Protein AF-A0A421JP39-F1 (afdb_monomer_lite)

Secondary structure (DSSP, 8-state):
----PPPPP-PPPPPPPHHHHHHHHHHHHT--PPTT--HHHHHHHHHHHHHHHHHHHHHHHHHHHHHHHHHHHHHHHHS--GGG-S----GGGS-PPPPPTT-SEEEEEEEEEE-TTGGGS-HHHHHHHHHHHHHHHHHHHH-SEEEEEEEES--HHHHHHHHHH-GGGGG-SSEEE-SS--GGGT--TTTGGGEEEE-TT-S-B-----TT-EEEEE---STT-STTHHHHHHHHTT-EEEB-SGGGT---SS--PPPHHHHHHHHHHHHHTTS-HHHHHHHHS-GGGSS--PPPP----------SSSHHHHHHHHHHHHHHHHHHHHHHHHHHHHHHHHHHHHHHHTHHHHHHHTTSHHHHHHHHHTTTTGGGG-HHHHHHHHHHS-HHHHHHHHHHHHT-TT--TT--HHHHHHHHHHHHIIIII-EE-SSPPPTTT--STTEEEEEEEE--TTS--TT---EEEEEEETTT--EEEEE----HHHHHHH-EESHHHHHHHHHHHHHHHH-SSS--EEEEEETTTEEEEEEEETTTTEEEEEETTTTEES-TTIIIIIS---BS-EEEE-SS-EEE-HHHH--TTTB--HHHHS-HHHHHHHHHHHHHHHHHHHHHHHHHHHS-HHHHHHHHIIIIIHHHHHHHHHHTS--PPP--S-TTTSPSS-SSS-HHHHHHTT-SS--

Radius of gyration: 35.67 Å; chains: 1; bounding box: 77×81×106 Å

Foldseek 3Di:
DDDDDDDDDDDDDDDDDPVSVVVVVVVVVPPDDPPPDDPVVVVVVVVVVVCVVCVVVVVVVVVVVVVVVVVVVVVVVVPDDPPPPPPDPDLVPDPQDFDPPPQAAEQLEEEEAQALCVVVDDPVFLVVLLVLVVLLLVLCRRFSHHHAYEYFLCDDPNVVCCVPPVVCVVVRPRYYYYNPDGPLVVDDPVCQAQEEEEDPLDPAADLFRDRNHYYYYYSGQDLCPPPCPSVVVCVVSVHHYHYYPCVVWWDDPADPDDDRSLVSQLNSLCVVVVNDSNRSCPSRPDPVTGDDDDDDDDDDDDDDDDDDRVVVVVVVVCVVVVVVVVVVLVVLLVVLVVVLVVLVVLLVVCPVVLVVLCVAPLSVVCVVCQAVLVLLPPVVLLVLLVVLDPPVVLVVVLVVQVPDPPHDPLADSLNSSLLSLLVCLQPPFAEEPQADADPVPRDRVQKDWPAKDADDPVDDDPQCFGIWTWMAGPVPRDIDIDTPGQRLSVCSVVRYYHQNNSQSVSSSNSCSPPVPPAQFKKWKDFPVPHTFIWGQTPSVRDIWTQRSNQSDIRCLQCQCQQQVAATAWMWIHTQQAIDTLCLQRPDPVRYDDNVVRDDPVSSVSSRSSSNSVSLVVQLVVLCVVPVDSSVSSSCSCPRPVVNRVVVVVVSVPHHDPPPDPDPPRGDRFRPGHDPVVSVVRSRRNPD

Sequence (687 aa):
MSTTHPHPKKKKGTPPTPEEIEERRRLSELEVIPEGMSKSEWKRQLKMQKWEESKEQYREFQRAKKKAQRQRSRERKRNISPENEEEETNYHSIKKSRVLLGKQIPTDVNIIFDCEFDELMNQREIVSMSNQITRSYSARRHCQYDLKLQIMSFNKNLKKRFDNDVSQYKLWKGIEFNSEQNLSDLITEENKQQFVYLTADTEDVIEELLPNHTYIIGGIVDKNRHKKLCLNKAQELGLKVGKLPIDKFIEMNGRQVLATSHVYELCCAWFENGKDWGKAFNQVLPPRKVKGQAKTEENSETVENSETAEQQDEEDKQEEEEDYSNLADRLIAIYTKQKISLDQKTSRLGRFELEQSLNLPVCQSVHLHANCVDMYKNPDFINEVLDTIDLPSIYMNVDKRENEPDKDKNLRYDDFVVLELLQYFKHNFFTWVNTPKCPRCQDDKNVQNKGSTRFDPVLPNPDEISITEHYQCFQCGTNIQFPRINNPVSLLRTKQGRCGEWVNCFMLILQALIGEDKDRIRYVWNQEDHVWCEYYSFGLKKWIHLDPCEAVFNEPLLYCNNWGKKMSYVIGFNQNYIIDLSDKYITPEKQIEKSSIINKTKVKQIIDYYNSNKLVSYYNQQFSGLGNEQKALLNVYNDIIIPRNQEFAMNRKQPEIPSSVSASSVPKGRQTGSAEWTKSRGEDGSS

pLDDT: mean 80.74, std 19.67, range [24.88, 98.5]

Structure (mmCIF, N/CA/C/O backbone):
data_AF-A0A421JP39-F1
#
_entry.id   AF-A0A421JP39-F1
#
loop_
_atom_site.group_PDB
_atom_site.id
_atom_site.type_symbol
_atom_site.label_atom_id
_atom_site.label_alt_id
_atom_site.label_comp_id
_atom_site.label_asym_id
_atom_site.label_entity_id
_atom_site.label_seq_id
_atom_site.pdbx_PDB_ins_code
_atom_site.Cartn_x
_atom_site.Cartn_y
_atom_site.Cartn_z
_atom_site.occupancy
_atom_site.B_iso_or_equiv
_atom_site.auth_seq_id
_atom_site.auth_comp_id
_atom_site.auth_asym_id
_atom_site.auth_atom_id
_atom_site.pdbx_PDB_model_num
ATOM 1 N N . MET A 1 1 ? -0.896 54.286 15.198 1.00 40.09 1 MET A N 1
ATOM 2 C CA . MET A 1 1 ? 0.127 53.743 16.116 1.00 40.09 1 MET A CA 1
ATOM 3 C C . MET A 1 1 ? -0.529 52.676 16.974 1.00 40.09 1 MET A C 1
ATOM 5 O O . MET A 1 1 ? -1.320 53.016 17.839 1.00 40.09 1 MET A O 1
ATOM 9 N N . SER A 1 2 ? -0.287 51.400 16.684 1.00 26.30 2 SER A N 1
ATOM 10 C CA . SER A 1 2 ? -0.627 50.311 17.600 1.00 26.30 2 SER A CA 1
ATOM 11 C C . SER A 1 2 ? 0.423 49.223 17.428 1.00 26.30 2 SER A C 1
ATOM 13 O O . SER A 1 2 ? 0.658 48.719 16.332 1.00 26.30 2 SER A O 1
ATOM 15 N N . THR A 1 3 ? 1.157 49.019 18.508 1.00 28.69 3 THR A N 1
ATOM 16 C CA . THR A 1 3 ? 2.391 48.259 18.642 1.00 28.69 3 THR A CA 1
ATOM 17 C C . THR A 1 3 ? 2.098 46.763 18.641 1.00 28.69 3 THR A C 1
ATOM 19 O O . THR A 1 3 ? 1.511 46.234 19.582 1.00 28.69 3 THR A O 1
ATOM 22 N N . THR A 1 4 ? 2.535 46.059 17.598 1.00 29.86 4 THR A N 1
ATOM 23 C CA . THR A 1 4 ? 2.543 44.595 17.570 1.00 29.86 4 THR A CA 1
ATOM 24 C C . THR A 1 4 ? 3.663 44.075 18.472 1.00 29.86 4 THR A C 1
ATOM 26 O O . THR A 1 4 ? 4.837 44.155 18.114 1.00 29.86 4 THR A O 1
ATOM 29 N N . HIS A 1 5 ? 3.312 43.528 19.636 1.00 26.94 5 HIS A N 1
ATOM 30 C CA . HIS A 1 5 ? 4.225 42.702 20.424 1.00 26.94 5 HIS A CA 1
ATOM 31 C C . HIS A 1 5 ? 4.427 41.343 19.725 1.00 26.94 5 HIS A C 1
ATOM 33 O O . HIS A 1 5 ? 3.443 40.644 19.471 1.00 26.94 5 HIS A O 1
ATOM 39 N N . PRO A 1 6 ? 5.667 40.924 19.415 1.00 31.14 6 PRO A N 1
ATOM 40 C CA . PRO A 1 6 ? 5.920 39.592 18.886 1.00 31.14 6 PRO A CA 1
ATOM 41 C C . PRO A 1 6 ? 5.865 38.560 20.022 1.00 31.14 6 PRO A C 1
ATOM 43 O O . PRO A 1 6 ? 6.635 38.624 20.980 1.00 31.14 6 PRO A O 1
ATOM 46 N N . HIS A 1 7 ? 4.966 37.580 19.909 1.00 27.67 7 HIS A N 1
ATOM 47 C CA . HIS A 1 7 ? 4.979 36.400 20.774 1.00 27.67 7 HIS A CA 1
ATOM 48 C C . HIS A 1 7 ? 6.293 35.610 20.591 1.00 27.67 7 HIS A C 1
ATOM 50 O O . HIS A 1 7 ? 6.734 35.405 19.454 1.00 27.67 7 HIS A O 1
ATOM 56 N N . PRO A 1 8 ? 6.925 35.129 21.678 1.00 29.47 8 PRO A N 1
ATOM 57 C CA . PRO A 1 8 ? 8.210 34.450 21.604 1.00 29.47 8 PRO A CA 1
ATOM 58 C C . PRO A 1 8 ? 8.054 33.088 20.917 1.00 29.47 8 PRO A C 1
ATOM 60 O O . PRO A 1 8 ? 7.268 32.236 21.336 1.00 29.47 8 PRO A O 1
ATOM 63 N N . LYS A 1 9 ? 8.832 32.875 19.849 1.00 32.38 9 LYS A N 1
ATOM 64 C CA . LYS A 1 9 ? 8.989 31.574 19.189 1.00 32.38 9 LYS A CA 1
ATOM 65 C C . LYS A 1 9 ? 9.436 30.545 20.234 1.00 32.38 9 LYS A C 1
ATOM 67 O O . LYS A 1 9 ? 10.527 30.668 20.788 1.00 32.38 9 LYS A O 1
ATOM 72 N N . LYS A 1 10 ? 8.622 29.513 20.486 1.00 31.14 10 LYS A N 1
ATOM 73 C CA . LYS A 1 10 ? 9.061 28.322 21.228 1.00 31.14 10 LYS A CA 1
ATOM 74 C C . LYS A 1 10 ? 10.260 27.722 20.488 1.00 31.14 10 LYS A C 1
ATOM 76 O O . LYS A 1 10 ? 10.128 27.311 19.334 1.00 31.14 10 LYS A O 1
ATOM 81 N N . LYS A 1 11 ? 11.428 27.716 21.134 1.00 31.94 11 LYS A N 1
ATOM 82 C CA . LYS A 1 11 ? 12.626 27.029 20.641 1.00 31.94 11 LYS A CA 1
ATOM 83 C C . LYS A 1 11 ? 12.269 25.553 20.436 1.00 31.94 11 LYS A C 1
ATOM 85 O O . LYS A 1 11 ? 11.793 24.901 21.362 1.00 31.94 11 LYS A O 1
ATOM 90 N N . LYS A 1 12 ? 12.452 25.050 19.211 1.00 36.41 12 LYS A N 1
ATOM 91 C CA . LYS A 1 12 ? 12.472 23.609 18.932 1.00 36.41 12 LYS A CA 1
ATOM 92 C C . LYS A 1 12 ? 13.548 22.998 19.835 1.00 36.41 12 LYS A C 1
ATOM 94 O O . LYS A 1 12 ? 14.645 23.550 19.886 1.00 36.41 12 LYS A O 1
ATOM 99 N N . GLY A 1 13 ? 13.226 21.925 20.557 1.00 38.66 13 GLY A N 1
ATOM 100 C CA . GLY A 1 13 ? 14.235 21.171 21.299 1.00 38.66 13 GLY A CA 1
ATOM 101 C C . GLY A 1 13 ? 15.336 20.740 20.335 1.00 38.66 13 GLY A C 1
ATOM 102 O O . GLY A 1 13 ? 15.040 20.236 19.249 1.00 38.66 13 GLY A O 1
ATOM 103 N N . THR A 1 14 ? 16.584 21.027 20.684 1.00 46.72 14 THR A N 1
ATOM 104 C CA . THR A 1 14 ? 17.750 20.555 19.941 1.00 46.72 14 THR A CA 1
ATOM 105 C C . THR A 1 14 ? 17.791 19.025 19.975 1.00 46.72 14 THR A C 1
ATOM 107 O O . THR A 1 14 ? 17.422 18.438 20.995 1.00 46.72 14 THR A O 1
ATOM 110 N N . PRO A 1 15 ? 18.194 18.362 18.874 1.00 49.34 15 PRO A N 1
ATOM 111 C CA . PRO A 1 15 ? 18.499 16.936 18.899 1.00 49.34 15 PRO A CA 1
ATOM 112 C C . PRO A 1 15 ? 19.557 16.658 19.973 1.00 49.34 15 PRO A C 1
ATOM 114 O O . PRO A 1 15 ? 20.443 17.503 20.139 1.00 49.34 15 PRO A O 1
ATOM 117 N N . PRO A 1 16 ? 19.474 15.521 20.683 1.00 53.50 16 PRO A N 1
ATOM 118 C CA . PRO A 1 16 ? 20.470 15.191 21.684 1.00 53.50 16 PRO A CA 1
ATOM 119 C C . PRO A 1 16 ? 21.851 15.084 21.037 1.00 53.50 16 PRO A C 1
ATOM 121 O O . PRO A 1 16 ? 21.976 14.587 19.911 1.00 53.50 16 PRO A O 1
ATOM 124 N N . THR A 1 17 ? 22.872 15.599 21.713 1.00 72.44 17 THR A N 1
ATOM 125 C CA . THR A 1 17 ? 24.240 15.589 21.188 1.00 72.44 17 THR A CA 1
ATOM 126 C C . THR A 1 17 ? 24.786 14.155 21.134 1.00 72.44 17 THR A C 1
ATOM 128 O O . THR A 1 17 ? 24.303 13.275 21.850 1.00 72.44 17 THR A O 1
ATOM 131 N N . PRO A 1 18 ? 25.804 13.880 20.297 1.00 65.38 18 PRO A N 1
ATOM 132 C CA . PRO A 1 18 ? 26.487 12.585 20.295 1.00 65.38 18 PRO A CA 1
ATOM 133 C C . PRO A 1 18 ? 26.988 12.168 21.686 1.00 65.38 18 PRO A C 1
ATOM 135 O O . PRO A 1 18 ? 26.920 10.994 22.030 1.00 65.38 18 PRO A O 1
ATOM 138 N N . GLU A 1 19 ? 27.400 13.135 22.508 1.00 65.94 19 GLU A N 1
ATOM 139 C CA . GLU A 1 19 ? 27.799 12.922 23.904 1.00 65.94 19 GLU A CA 1
ATOM 140 C C . GLU A 1 19 ? 26.612 12.504 24.787 1.00 65.94 19 GLU A C 1
ATOM 142 O O . GLU A 1 19 ? 26.735 11.551 25.546 1.00 65.94 19 GLU A O 1
ATOM 147 N N . GLU A 1 20 ? 25.431 13.115 24.632 1.00 64.94 20 GLU A N 1
ATOM 148 C CA . GLU A 1 20 ? 24.212 12.722 25.363 1.00 64.94 20 GLU A CA 1
ATOM 149 C C . GLU A 1 20 ? 23.676 11.341 24.939 1.00 64.94 20 GLU A C 1
ATOM 151 O O . GLU A 1 20 ? 23.038 10.638 25.729 1.00 64.94 20 GLU A O 1
ATOM 156 N N . ILE A 1 21 ? 23.902 10.943 23.684 1.00 68.88 21 ILE A N 1
ATOM 157 C CA . ILE A 1 21 ? 23.564 9.604 23.176 1.00 68.88 21 ILE A CA 1
ATOM 158 C C . ILE A 1 21 ? 24.518 8.565 23.767 1.00 68.88 21 ILE A C 1
ATOM 160 O O . ILE A 1 21 ? 24.067 7.506 24.209 1.00 68.88 21 ILE A O 1
ATOM 164 N N . GLU A 1 22 ? 25.810 8.879 23.811 1.00 65.56 22 GLU A N 1
ATOM 165 C CA . GLU A 1 22 ? 26.829 7.997 24.368 1.00 65.56 22 GLU A CA 1
ATOM 166 C C . GLU A 1 22 ? 26.688 7.867 25.890 1.00 65.56 22 GLU A C 1
ATOM 168 O O . GLU A 1 22 ? 26.759 6.765 26.427 1.00 65.56 22 GLU A O 1
ATOM 173 N N . GLU A 1 23 ? 26.345 8.950 26.589 1.00 62.59 23 GLU A N 1
ATOM 174 C CA . GLU A 1 23 ? 26.051 8.930 28.022 1.00 62.59 23 GLU A CA 1
ATOM 175 C C . GLU A 1 23 ? 24.795 8.106 28.344 1.00 62.59 23 GLU A C 1
ATOM 177 O O . GLU A 1 23 ? 24.798 7.330 29.299 1.00 62.59 23 GLU A O 1
ATOM 182 N N . ARG A 1 24 ? 23.750 8.153 27.501 1.00 62.75 24 ARG A N 1
ATOM 183 C CA . ARG A 1 24 ? 22.592 7.241 27.617 1.00 62.75 24 ARG A CA 1
ATOM 184 C C . ARG A 1 24 ? 22.957 5.781 27.381 1.00 62.75 24 ARG A C 1
ATOM 186 O O . ARG A 1 24 ? 22.386 4.911 28.037 1.00 62.75 24 ARG A O 1
ATOM 193 N N . ARG A 1 25 ? 23.874 5.506 26.451 1.00 63.28 25 ARG A N 1
ATOM 194 C CA . ARG A 1 25 ? 24.388 4.155 26.186 1.00 63.28 25 ARG A CA 1
ATOM 195 C C . ARG A 1 25 ? 25.123 3.619 27.409 1.00 63.28 25 ARG A C 1
ATOM 197 O O . ARG A 1 25 ? 24.767 2.553 27.908 1.00 63.28 25 ARG A O 1
ATOM 204 N N . ARG A 1 26 ? 26.024 4.438 27.954 1.00 59.28 26 ARG A N 1
ATOM 205 C CA . ARG A 1 26 ? 26.811 4.166 29.161 1.00 59.28 26 ARG A CA 1
ATOM 206 C C . ARG A 1 26 ? 25.930 3.956 30.395 1.00 59.28 26 ARG A C 1
ATOM 208 O O . ARG A 1 26 ? 26.158 3.031 31.164 1.00 59.28 26 ARG A O 1
ATOM 215 N N . LEU A 1 27 ? 24.878 4.763 30.554 1.00 54.56 27 LEU A N 1
ATOM 216 C CA . LEU 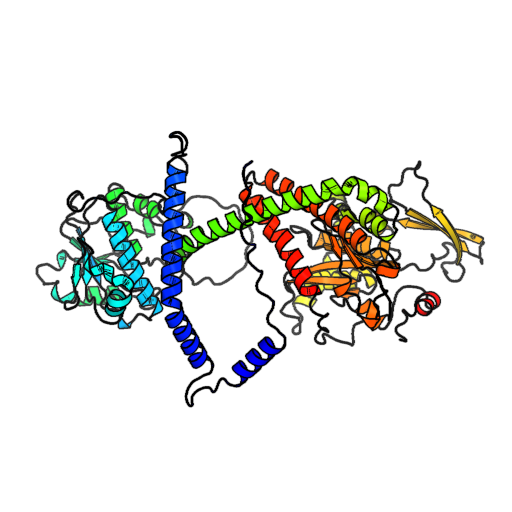A 1 27 ? 23.878 4.607 31.618 1.00 54.56 27 LEU A CA 1
ATOM 217 C C . LEU A 1 27 ? 23.042 3.328 31.463 1.00 54.56 27 LEU A C 1
ATOM 219 O O . LEU A 1 27 ? 22.657 2.743 32.470 1.00 54.56 27 LEU A O 1
ATOM 223 N N . SER A 1 28 ? 22.781 2.871 30.231 1.00 55.81 28 SER A N 1
ATOM 224 C CA . SER A 1 28 ? 22.080 1.600 29.984 1.00 55.81 28 SER A CA 1
ATOM 225 C C . SER A 1 28 ? 22.960 0.369 30.233 1.00 55.81 28 SER A C 1
ATOM 227 O O . SER A 1 28 ? 22.449 -0.686 30.601 1.00 55.81 28 SER A O 1
ATOM 229 N N . GLU A 1 29 ? 24.278 0.507 30.068 1.00 53.94 29 GLU A N 1
ATOM 230 C CA . GLU A 1 29 ? 25.269 -0.540 30.353 1.00 53.94 29 GLU A CA 1
ATOM 231 C C . GLU A 1 29 ? 25.581 -0.667 31.853 1.00 53.94 29 GLU A C 1
ATOM 233 O O . GLU A 1 29 ? 26.006 -1.727 32.304 1.00 53.94 29 GLU A O 1
ATOM 238 N N . LEU A 1 30 ? 25.305 0.379 32.641 1.00 50.19 30 LEU A N 1
ATOM 239 C CA . LEU A 1 30 ? 25.451 0.405 34.102 1.00 50.19 30 LEU A CA 1
ATOM 240 C C . LEU A 1 30 ? 24.217 -0.117 34.868 1.00 50.19 30 LEU A C 1
ATOM 242 O O . LEU A 1 30 ? 24.201 -0.047 36.097 1.00 50.19 30 LEU A O 1
ATOM 246 N N . GLU A 1 31 ? 23.182 -0.640 34.195 1.00 57.66 31 GLU A N 1
ATOM 247 C CA . GLU A 1 31 ? 22.009 -1.226 34.865 1.00 57.66 31 GLU A CA 1
ATOM 248 C C . GLU A 1 31 ? 22.380 -2.558 35.548 1.00 57.66 31 GLU A C 1
ATOM 250 O O . GLU A 1 31 ? 22.173 -3.648 35.012 1.00 57.66 31 GLU A O 1
ATOM 255 N N . VAL A 1 32 ? 22.930 -2.466 36.761 1.00 60.34 32 VAL A N 1
ATOM 256 C CA . VAL A 1 32 ? 23.171 -3.610 37.644 1.00 60.34 32 VAL A CA 1
ATOM 257 C C . VAL A 1 32 ? 21.816 -4.201 38.032 1.00 60.34 32 VAL A C 1
ATOM 259 O O . VAL A 1 32 ? 21.056 -3.600 38.791 1.00 60.34 32 VAL A O 1
ATOM 262 N N . ILE A 1 33 ? 21.494 -5.370 37.479 1.00 62.69 33 ILE A N 1
ATOM 263 C CA . ILE A 1 33 ? 20.325 -6.156 37.883 1.00 62.69 33 ILE A CA 1
ATOM 264 C C . ILE A 1 33 ? 20.597 -6.656 39.314 1.00 62.69 33 ILE A C 1
ATOM 266 O O . ILE A 1 33 ? 21.612 -7.325 39.512 1.00 62.69 33 ILE A O 1
ATOM 270 N N . PRO A 1 34 ? 19.744 -6.347 40.309 1.00 70.31 34 PRO A N 1
ATOM 271 C CA . PRO A 1 34 ? 19.923 -6.849 41.671 1.00 70.31 34 PRO A CA 1
ATOM 272 C C . PRO A 1 34 ? 19.969 -8.386 41.713 1.00 70.31 34 PRO A C 1
ATOM 274 O O . PRO A 1 34 ? 19.197 -9.048 41.012 1.00 70.31 34 PRO A O 1
ATOM 277 N N . GLU A 1 35 ? 20.860 -8.958 42.532 1.00 59.25 35 GLU A N 1
ATOM 278 C CA . GLU A 1 35 ? 21.000 -10.415 42.667 1.00 59.25 35 GLU A CA 1
ATOM 279 C C . GLU A 1 35 ? 19.666 -11.070 43.064 1.00 59.25 35 GLU A C 1
ATOM 281 O O . GLU A 1 35 ? 19.028 -10.684 44.043 1.00 59.25 35 GLU A O 1
ATOM 286 N N . GLY A 1 36 ? 19.243 -12.067 42.278 1.00 66.56 36 GLY A N 1
ATOM 287 C CA . GLY A 1 36 ? 18.012 -12.835 42.497 1.00 66.56 36 GLY A CA 1
ATOM 288 C C . GLY A 1 36 ? 16.781 -12.389 41.695 1.00 66.56 36 GLY A C 1
ATOM 289 O O . GLY A 1 36 ? 15.743 -13.034 41.817 1.00 66.56 36 GLY A O 1
ATOM 290 N N . MET A 1 37 ? 16.864 -11.344 40.859 1.00 69.81 37 MET A N 1
ATOM 291 C CA . MET A 1 37 ? 15.729 -10.856 40.054 1.00 69.81 37 MET A CA 1
ATOM 292 C C . MET A 1 37 ? 15.941 -11.036 38.542 1.00 69.81 37 MET A C 1
ATOM 294 O O . MET A 1 37 ? 17.030 -10.802 38.018 1.00 69.81 37 MET A O 1
ATOM 298 N N . SER A 1 38 ? 14.888 -11.403 37.800 1.00 71.50 38 SER A N 1
ATOM 299 C CA . SER A 1 38 ? 14.959 -11.494 36.335 1.00 71.50 38 SER A CA 1
ATOM 300 C C . SER A 1 38 ? 14.983 -10.111 35.663 1.00 71.50 38 SER A C 1
ATOM 302 O O . SER A 1 38 ? 14.376 -9.143 36.129 1.00 71.50 38 SER A O 1
ATOM 304 N N . LYS A 1 39 ? 15.608 -10.017 34.479 1.00 61.03 39 LYS A N 1
ATOM 305 C CA . LYS A 1 39 ? 15.656 -8.787 33.655 1.00 61.03 39 LYS A CA 1
ATOM 306 C C . LYS A 1 39 ? 14.259 -8.220 33.342 1.00 61.03 39 LYS A C 1
ATOM 308 O O . LYS A 1 39 ? 14.098 -7.013 33.170 1.00 61.03 39 LYS A O 1
ATOM 313 N N . SER A 1 40 ? 13.244 -9.081 33.264 1.00 56.03 40 SER A N 1
ATOM 314 C CA . SER A 1 40 ? 11.830 -8.726 33.086 1.00 56.03 40 SER A CA 1
ATOM 315 C C . SER A 1 40 ? 11.199 -8.112 34.336 1.00 56.03 40 SER A C 1
ATOM 317 O O . SER A 1 40 ? 10.465 -7.129 34.226 1.00 56.03 40 SER A O 1
ATOM 319 N N . GLU A 1 41 ? 11.489 -8.657 35.517 1.00 61.62 41 GLU A N 1
ATOM 320 C CA . GLU A 1 41 ? 10.980 -8.142 36.794 1.00 61.62 41 GLU A CA 1
ATOM 321 C C . GLU A 1 41 ? 11.606 -6.794 37.140 1.00 61.62 41 GLU A C 1
ATOM 323 O O . GLU A 1 41 ? 10.883 -5.864 37.501 1.00 61.62 41 GLU A O 1
ATOM 328 N N . TRP A 1 42 ? 12.911 -6.642 36.905 1.00 69.44 42 TRP A N 1
ATOM 329 C CA . TRP A 1 42 ? 13.617 -5.378 37.113 1.00 69.44 42 TRP A CA 1
ATOM 330 C C . TRP A 1 42 ? 13.069 -4.261 36.214 1.00 69.44 42 TRP A C 1
ATOM 332 O O . TRP A 1 42 ? 12.702 -3.184 36.686 1.00 69.44 42 TRP A O 1
ATOM 342 N N . LYS A 1 43 ? 12.876 -4.541 34.915 1.00 62.50 43 LYS A N 1
ATOM 343 C CA . LYS A 1 43 ? 12.247 -3.592 33.976 1.00 62.50 43 LYS A CA 1
ATOM 344 C C . LYS A 1 43 ? 10.812 -3.236 34.365 1.00 62.50 43 LYS A C 1
ATOM 346 O O . LYS A 1 43 ? 10.379 -2.102 34.148 1.00 62.50 43 LYS A O 1
ATOM 351 N N . ARG A 1 44 ? 10.061 -4.184 34.934 1.00 65.50 44 ARG A N 1
ATOM 352 C CA . ARG A 1 44 ? 8.699 -3.949 35.428 1.00 65.50 44 ARG A CA 1
ATOM 353 C C . ARG A 1 44 ? 8.704 -3.039 36.659 1.00 65.50 44 ARG A C 1
ATOM 355 O O . ARG A 1 44 ? 7.881 -2.127 36.704 1.00 65.50 44 ARG A O 1
ATOM 362 N N . GLN A 1 45 ? 9.640 -3.226 37.592 1.00 70.06 45 GLN A N 1
ATOM 363 C CA . GLN A 1 45 ? 9.808 -2.349 38.758 1.00 70.06 45 GLN A CA 1
ATOM 364 C C . GLN A 1 45 ? 10.223 -0.930 38.362 1.00 70.06 45 GLN A C 1
ATOM 366 O O . GLN A 1 45 ? 9.565 0.022 38.771 1.00 70.06 45 GLN A O 1
ATOM 371 N N . LEU A 1 46 ? 11.218 -0.777 37.485 1.00 67.62 46 LEU A N 1
ATOM 372 C CA . LEU A 1 46 ? 11.649 0.528 36.964 1.00 67.62 46 LEU A CA 1
ATOM 373 C C . LEU A 1 46 ? 10.518 1.279 36.254 1.00 67.62 46 LEU A C 1
ATOM 375 O O . LEU A 1 46 ? 10.366 2.491 36.410 1.00 67.62 46 LEU A O 1
ATOM 379 N N . LYS A 1 47 ? 9.690 0.568 35.478 1.00 62.31 47 LYS A N 1
ATOM 380 C CA . LYS A 1 47 ? 8.517 1.160 34.821 1.00 62.31 47 LYS A CA 1
ATOM 381 C C . LYS A 1 47 ? 7.454 1.590 35.835 1.00 62.31 47 LYS A C 1
ATOM 383 O O . LYS A 1 47 ? 6.815 2.619 35.629 1.00 62.31 47 LYS A O 1
ATOM 388 N N . MET A 1 48 ? 7.279 0.828 36.914 1.00 60.28 48 MET A N 1
ATOM 389 C CA . MET A 1 48 ? 6.359 1.159 38.002 1.00 60.28 48 MET A CA 1
ATOM 390 C C . MET A 1 48 ? 6.839 2.389 38.784 1.00 60.28 48 MET A C 1
ATOM 392 O O . MET A 1 48 ? 6.054 3.309 38.972 1.00 60.28 48 MET A O 1
ATOM 396 N N . GLN A 1 49 ? 8.132 2.471 39.116 1.00 68.00 49 GLN A N 1
ATOM 397 C CA . GLN A 1 49 ? 8.751 3.639 39.759 1.00 68.00 49 GLN A CA 1
ATOM 398 C C . GLN A 1 49 ? 8.618 4.905 38.907 1.00 68.00 49 GLN A C 1
ATOM 400 O O . GLN A 1 49 ? 8.102 5.913 39.381 1.00 68.00 49 GLN A O 1
ATOM 405 N N . LYS A 1 50 ? 8.973 4.833 37.615 1.00 64.88 50 LYS A N 1
ATOM 406 C CA . LYS A 1 50 ? 8.817 5.964 36.682 1.00 64.88 50 LYS A CA 1
ATOM 407 C C . LYS A 1 50 ? 7.358 6.400 36.529 1.00 64.88 50 LYS A C 1
ATOM 409 O O . LYS A 1 50 ? 7.080 7.586 36.344 1.00 64.88 50 LYS A O 1
ATOM 414 N N . TRP A 1 51 ? 6.411 5.461 36.582 1.00 52.78 51 TRP A N 1
ATOM 415 C CA . TRP A 1 51 ? 4.986 5.789 36.603 1.00 52.78 51 TRP A CA 1
ATOM 416 C C . TRP A 1 51 ? 4.592 6.487 37.904 1.00 52.78 51 TRP A C 1
ATOM 418 O O . TRP A 1 51 ? 3.912 7.501 37.836 1.00 52.78 51 TRP A O 1
ATOM 428 N N . GLU A 1 52 ? 5.048 6.003 39.062 1.00 62.53 52 GLU A N 1
ATOM 429 C CA . GLU A 1 52 ? 4.798 6.615 40.374 1.00 62.53 52 GLU A CA 1
ATOM 430 C C . GLU A 1 52 ? 5.309 8.066 40.425 1.00 62.53 52 GLU A C 1
ATOM 432 O O . GLU A 1 52 ? 4.573 8.965 40.830 1.00 62.53 52 GLU A O 1
ATOM 437 N N . GLU A 1 53 ? 6.524 8.307 39.923 1.00 70.31 53 GLU A N 1
ATOM 438 C CA . GLU A 1 53 ? 7.165 9.628 39.851 1.00 70.31 53 GLU A CA 1
ATOM 439 C C . GLU A 1 53 ? 6.435 10.592 38.902 1.00 70.31 53 GLU A C 1
ATOM 441 O O . GLU A 1 53 ? 6.302 11.783 39.186 1.00 70.31 53 GLU A O 1
ATOM 446 N N . SER A 1 54 ? 5.922 10.087 37.775 1.00 59.97 54 SER A N 1
ATOM 447 C CA . SER A 1 54 ? 5.208 10.896 36.772 1.00 59.97 54 SER A CA 1
ATOM 448 C C . SER A 1 54 ? 3.692 10.987 37.002 1.00 59.97 54 SER A C 1
ATOM 450 O O . SER A 1 54 ? 3.006 11.767 36.333 1.00 59.97 54 SER A O 1
ATOM 452 N N . LYS A 1 55 ? 3.156 10.240 37.974 1.00 62.00 55 LYS A N 1
ATOM 453 C CA . LYS A 1 55 ? 1.721 10.103 38.276 1.00 62.00 55 LYS A CA 1
ATOM 454 C C . LYS A 1 55 ? 1.050 11.438 38.576 1.00 62.00 55 LYS A C 1
ATOM 456 O O . LYS A 1 55 ? -0.045 11.699 38.076 1.00 62.00 55 LYS A O 1
ATOM 461 N N . GLU A 1 56 ? 1.692 12.287 39.375 1.00 67.19 56 GLU A N 1
ATOM 462 C CA . GLU A 1 56 ? 1.133 13.579 39.799 1.00 67.19 56 GLU A CA 1
ATOM 463 C C . GLU A 1 56 ? 1.075 14.565 38.619 1.00 67.19 56 GLU A C 1
ATOM 465 O O . GLU A 1 56 ? 0.033 15.163 38.348 1.00 67.19 56 GLU A O 1
ATOM 470 N N . GLN A 1 57 ? 2.147 14.627 37.821 1.00 63.88 57 GLN A N 1
ATOM 471 C CA . GLN A 1 57 ? 2.214 15.450 36.607 1.00 63.88 57 GLN A CA 1
ATOM 472 C C . GLN A 1 57 ? 1.192 14.993 35.556 1.00 63.88 57 GLN A C 1
ATOM 474 O O . GLN A 1 57 ? 0.513 15.811 34.927 1.00 63.88 57 GLN A O 1
ATOM 479 N N . TYR A 1 58 ? 1.015 13.677 35.401 1.00 56.41 58 TYR A N 1
ATOM 480 C CA . TYR A 1 58 ? -0.020 13.109 34.542 1.00 56.41 58 TYR A CA 1
ATOM 481 C C . TYR A 1 58 ? -1.428 13.481 35.037 1.00 56.41 58 TYR A C 1
ATOM 483 O O . TYR A 1 58 ? -2.270 13.907 34.243 1.00 56.41 58 TYR A O 1
ATOM 491 N N . ARG A 1 59 ? -1.691 13.402 36.351 1.00 58.59 59 ARG A N 1
ATOM 492 C CA . ARG A 1 59 ? -2.974 13.807 36.955 1.00 58.59 59 ARG A CA 1
ATOM 493 C C . ARG A 1 59 ? -3.288 15.284 36.710 1.00 58.59 59 ARG A C 1
ATOM 495 O O . ARG A 1 59 ? -4.427 15.606 36.361 1.00 58.59 59 ARG A O 1
ATOM 502 N N . GLU A 1 60 ? -2.313 16.177 36.852 1.00 63.59 60 GLU A N 1
ATOM 503 C CA . GLU A 1 60 ? -2.487 17.608 36.571 1.00 63.59 60 GLU A CA 1
ATOM 504 C C . GLU A 1 60 ? -2.777 17.880 35.090 1.00 63.59 60 GLU A C 1
ATOM 506 O O . GLU A 1 60 ? -3.721 18.610 34.765 1.00 63.59 60 GLU A O 1
ATOM 511 N N . PHE A 1 61 ? -2.048 17.220 34.186 1.00 61.47 61 PHE A N 1
ATOM 512 C CA . PHE A 1 61 ? -2.283 17.313 32.745 1.00 61.47 61 PHE A CA 1
ATOM 513 C C . PHE A 1 61 ? -3.699 16.853 32.360 1.00 61.47 61 PHE A C 1
ATOM 515 O O . PHE A 1 61 ? -4.408 17.548 31.624 1.00 61.47 61 PHE A O 1
ATOM 522 N N . GLN A 1 62 ? -4.168 15.729 32.914 1.00 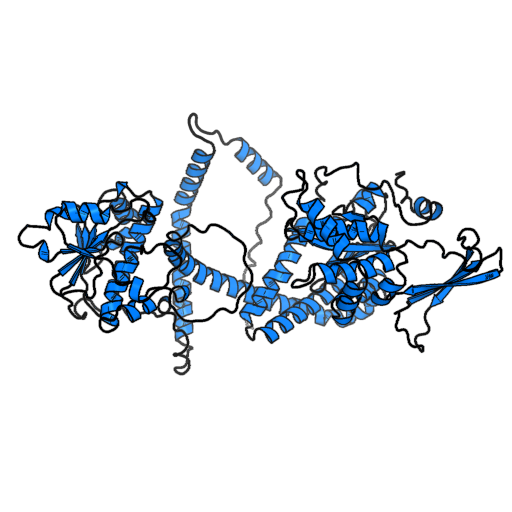51.69 62 GLN A N 1
ATOM 523 C CA . GLN A 1 62 ? -5.527 15.235 32.669 1.00 51.69 62 GLN A CA 1
ATOM 524 C C . GLN A 1 62 ? -6.606 16.165 33.252 1.00 51.69 62 GLN A C 1
ATOM 526 O O . GLN A 1 62 ? -7.642 16.384 32.615 1.00 51.69 62 GLN A O 1
ATOM 531 N N . ARG A 1 63 ? -6.373 16.780 34.426 1.00 61.69 63 ARG A N 1
ATOM 532 C CA . ARG A 1 63 ? -7.279 17.796 35.005 1.00 61.69 63 ARG A CA 1
ATOM 533 C C . ARG A 1 63 ? -7.402 19.023 34.095 1.00 61.69 63 ARG A C 1
ATOM 535 O O . ARG A 1 63 ? -8.520 19.489 33.853 1.00 61.69 63 ARG A O 1
ATOM 542 N N . ALA A 1 64 ? -6.289 19.510 33.543 1.00 64.12 64 ALA A N 1
ATOM 543 C CA . ALA A 1 64 ? -6.279 20.628 32.597 1.00 64.12 64 ALA A CA 1
ATOM 544 C C . ALA A 1 64 ? -7.005 20.281 31.283 1.00 64.12 64 ALA A C 1
ATOM 546 O O . ALA A 1 64 ? -7.832 21.063 30.804 1.00 64.12 64 ALA A O 1
ATOM 547 N N . LYS A 1 65 ? -6.779 19.072 30.750 1.00 60.94 65 LYS A N 1
ATOM 548 C CA . LYS A 1 65 ? -7.437 18.560 29.537 1.00 60.94 65 LYS A CA 1
ATOM 549 C C . LYS A 1 65 ? -8.957 18.444 29.706 1.00 60.94 65 LYS A C 1
ATOM 551 O O . LYS A 1 65 ? -9.701 18.982 28.884 1.00 60.94 65 LYS A O 1
ATOM 556 N N . LYS A 1 66 ? -9.434 17.855 30.813 1.00 55.03 66 LYS A N 1
ATOM 557 C CA . LYS A 1 66 ? -10.874 17.781 31.144 1.00 55.03 66 LYS A CA 1
ATOM 558 C C . LYS A 1 66 ? -11.504 19.168 31.314 1.00 55.03 66 LYS A C 1
ATOM 560 O O . LYS A 1 66 ? -12.644 19.374 30.892 1.00 55.03 66 LYS A O 1
ATOM 565 N N . LYS A 1 67 ? -10.787 20.140 31.896 1.00 63.22 67 LYS A N 1
ATOM 566 C CA . LYS A 1 67 ? -11.270 21.529 32.021 1.00 63.22 67 LYS A CA 1
ATOM 567 C C . LYS A 1 67 ? -11.448 22.187 30.644 1.00 63.22 67 LYS A C 1
ATOM 569 O O . LYS A 1 67 ? -12.500 22.773 30.397 1.00 63.22 67 LYS A O 1
ATOM 574 N N . ALA A 1 68 ? -10.488 22.008 29.734 1.00 67.81 68 ALA A N 1
ATOM 575 C CA . ALA A 1 68 ? -10.554 22.532 28.368 1.00 67.81 68 ALA A CA 1
ATOM 576 C C . ALA A 1 68 ? -11.664 21.872 27.522 1.00 67.81 68 ALA A C 1
ATOM 578 O O . ALA A 1 68 ? -12.392 22.563 26.809 1.00 67.81 68 ALA A O 1
ATOM 579 N N . GLN A 1 69 ? -11.858 20.553 27.637 1.00 57.38 69 GLN A N 1
ATOM 580 C CA . GLN A 1 69 ? -12.926 19.827 26.932 1.00 57.38 69 GLN A CA 1
ATOM 581 C C . GLN A 1 69 ? -14.323 20.277 27.394 1.00 57.38 69 GLN A C 1
ATOM 583 O O . GLN A 1 69 ? -15.208 20.503 26.567 1.00 57.38 69 GLN A O 1
ATOM 588 N N . ARG A 1 70 ? -14.518 20.503 28.704 1.00 61.25 70 ARG A N 1
ATOM 589 C CA . ARG A 1 70 ? -15.768 21.069 29.250 1.00 61.25 70 ARG A CA 1
ATOM 590 C C . ARG A 1 70 ? -16.055 22.472 28.715 1.00 61.25 70 ARG A C 1
ATOM 592 O O . ARG A 1 70 ? -17.216 22.804 28.494 1.00 61.25 70 ARG A O 1
ATOM 599 N N . GLN A 1 71 ? -15.019 23.279 28.497 1.00 65.19 71 GLN A N 1
ATOM 600 C CA . GLN A 1 71 ? -15.145 24.630 27.950 1.00 65.19 71 GLN A CA 1
ATOM 601 C C . GLN A 1 71 ? -15.583 24.591 26.474 1.00 65.19 71 GLN A C 1
ATOM 603 O O . GLN A 1 71 ? -16.585 25.209 26.125 1.00 65.19 71 GLN A O 1
ATOM 608 N N . ARG A 1 72 ? -14.951 23.733 25.659 1.00 67.38 72 ARG A N 1
ATOM 609 C CA . ARG A 1 72 ? -15.322 23.509 24.247 1.00 67.38 72 ARG A CA 1
ATOM 610 C C . ARG A 1 72 ? -16.721 22.914 24.076 1.00 67.38 72 ARG A C 1
ATOM 612 O O . ARG A 1 72 ? -17.451 23.306 23.177 1.00 67.38 72 ARG A O 1
ATOM 619 N N . SER A 1 73 ? -17.127 21.985 24.946 1.00 58.88 73 SER A N 1
ATOM 620 C CA . SER A 1 73 ? -18.477 21.401 24.904 1.00 58.88 73 SER A CA 1
ATOM 621 C C . SER A 1 73 ? -19.564 22.424 25.258 1.00 58.88 73 SER A C 1
ATOM 623 O O . SER A 1 73 ? -20.632 22.404 24.649 1.00 58.88 73 SER A O 1
ATOM 625 N N . ARG A 1 74 ? -19.289 23.352 26.190 1.00 63.28 74 ARG A N 1
ATOM 626 C CA . ARG A 1 74 ? -20.193 24.472 26.509 1.00 63.28 74 ARG A CA 1
ATOM 627 C C . ARG A 1 74 ? -20.340 25.445 25.340 1.00 63.28 74 ARG A C 1
ATOM 629 O O . ARG A 1 74 ? -21.450 25.896 25.094 1.00 63.28 74 ARG A O 1
ATOM 636 N N . GLU A 1 75 ? -19.260 25.728 24.613 1.00 64.81 75 GLU A N 1
ATOM 637 C CA . GLU A 1 75 ? -19.298 26.545 23.390 1.00 64.81 75 GLU A CA 1
ATOM 638 C C . GLU A 1 75 ? -20.063 25.845 22.260 1.00 64.81 75 GLU A C 1
ATOM 640 O O . GLU A 1 75 ? -20.901 26.467 21.616 1.00 64.81 75 GLU A O 1
ATOM 645 N N . ARG A 1 76 ? -19.860 24.532 22.079 1.00 62.06 76 ARG A N 1
ATOM 646 C CA . ARG A 1 76 ? -20.567 23.734 21.064 1.00 62.06 76 ARG A CA 1
ATOM 647 C C . ARG A 1 76 ? -22.077 23.695 21.314 1.00 62.06 76 ARG A C 1
ATOM 649 O O . ARG A 1 76 ? -22.841 23.928 20.392 1.00 62.06 76 ARG A O 1
ATOM 656 N N . LYS A 1 77 ? -22.503 23.503 22.571 1.00 58.41 77 LYS A N 1
ATOM 657 C CA . LYS A 1 77 ? -23.923 23.562 22.971 1.00 58.41 77 LYS A CA 1
ATOM 658 C C . LYS A 1 77 ? -24.553 24.950 22.826 1.00 58.41 77 LYS A C 1
ATOM 660 O O . LYS A 1 77 ? -25.768 25.046 22.759 1.00 58.41 77 LYS A O 1
ATOM 665 N N . ARG A 1 78 ? -23.750 26.016 22.797 1.00 61.00 78 ARG A N 1
ATOM 666 C CA . ARG A 1 78 ? -24.236 27.390 22.602 1.00 61.00 78 ARG A CA 1
ATOM 667 C C . ARG A 1 78 ? -24.547 27.712 21.136 1.00 61.00 78 ARG A C 1
ATOM 669 O O . ARG A 1 78 ? -25.229 28.696 20.890 1.00 61.00 78 ARG A O 1
ATOM 676 N N . ASN A 1 79 ? -24.052 26.893 20.202 1.00 57.31 79 ASN A N 1
ATOM 677 C CA . ASN A 1 79 ? -24.084 27.142 18.758 1.00 57.31 79 ASN A CA 1
ATOM 678 C C . ASN A 1 79 ? -24.926 26.115 17.967 1.00 57.31 79 ASN A C 1
ATOM 680 O O . ASN A 1 79 ? -24.798 26.056 16.748 1.00 57.31 79 ASN A O 1
ATOM 684 N N . ILE A 1 80 ? -25.750 25.293 18.628 1.00 50.34 80 ILE A N 1
ATOM 685 C CA . ILE A 1 80 ? -26.631 24.307 17.973 1.00 50.34 80 ILE A CA 1
ATOM 686 C C . ILE A 1 80 ? -28.064 24.864 17.935 1.00 50.34 80 ILE A C 1
ATOM 688 O O . ILE A 1 80 ? -28.569 25.296 18.972 1.00 50.34 80 ILE A O 1
ATOM 692 N N . SER A 1 81 ? -28.692 24.887 16.751 1.00 46.56 81 SER A N 1
ATOM 693 C CA . SER A 1 81 ? -30.117 25.205 16.573 1.00 46.56 81 SER A CA 1
ATOM 694 C C . SER A 1 81 ? -30.997 23.972 16.856 1.00 46.56 81 SER A C 1
ATOM 696 O O . SER A 1 81 ? -30.510 22.850 16.712 1.00 46.56 81 SER A O 1
ATOM 698 N N . PRO A 1 82 ? -32.281 24.147 17.233 1.00 47.69 82 PRO A N 1
ATOM 699 C CA . PRO A 1 82 ? -33.144 23.055 17.709 1.00 47.69 82 PRO A CA 1
ATOM 700 C C . PRO A 1 82 ? -33.522 21.991 16.661 1.00 47.69 82 PRO A C 1
ATOM 702 O O . PRO A 1 82 ? -34.130 20.994 17.017 1.00 47.69 82 PRO A O 1
ATOM 705 N N . GLU A 1 83 ? -33.205 22.190 15.379 1.00 40.94 83 GLU A N 1
ATOM 706 C CA . GLU A 1 83 ? -33.736 21.371 14.273 1.00 40.94 83 GLU A CA 1
ATOM 707 C C . GLU A 1 83 ? -32.917 20.108 13.937 1.00 40.94 83 GLU A C 1
ATOM 709 O O . GLU A 1 83 ? -33.357 19.317 13.114 1.00 40.94 83 GLU A O 1
ATOM 714 N N . ASN A 1 84 ? -31.760 19.874 14.569 1.00 40.78 84 ASN A N 1
ATOM 715 C CA . ASN A 1 84 ? -30.865 18.745 14.241 1.00 40.78 84 ASN A CA 1
ATOM 716 C C . ASN A 1 84 ? -30.717 17.709 15.381 1.00 40.78 84 ASN A C 1
ATOM 718 O O . ASN A 1 84 ? -29.664 17.085 15.504 1.00 40.78 84 ASN A O 1
ATOM 722 N N . GLU A 1 85 ? -31.711 17.554 16.262 1.00 41.28 85 GLU A N 1
ATOM 723 C CA . GLU A 1 85 ? -31.599 16.702 17.466 1.00 41.28 85 GLU A CA 1
ATOM 724 C C . GLU A 1 85 ? -31.900 15.198 17.265 1.00 41.28 85 GLU A C 1
ATOM 726 O O . GLU A 1 85 ? -31.650 14.430 18.191 1.00 41.28 85 GLU A O 1
ATOM 731 N N . GLU A 1 86 ? -32.374 14.734 16.101 1.00 37.97 86 GLU A N 1
ATOM 732 C CA . GLU A 1 86 ? -33.006 13.396 16.010 1.00 37.97 86 GLU A CA 1
ATOM 733 C C . GLU A 1 86 ? -32.202 12.239 15.370 1.00 37.97 86 GLU A C 1
ATOM 735 O O . GLU A 1 86 ? -32.712 11.123 15.333 1.00 37.97 86 GLU A O 1
ATOM 740 N N . GLU A 1 87 ? -30.934 12.394 14.966 1.00 36.94 87 GLU A N 1
ATOM 741 C CA . GLU A 1 87 ? -30.180 11.293 14.312 1.00 36.94 87 GLU A CA 1
ATOM 742 C C . GLU A 1 87 ? -28.821 10.945 14.962 1.00 36.94 87 GLU A C 1
ATOM 744 O O . GLU A 1 87 ? -27.785 10.925 14.307 1.00 36.94 87 GLU A O 1
ATOM 749 N N . GLU A 1 88 ? -28.803 10.607 16.256 1.00 36.47 88 GLU A N 1
ATOM 750 C CA . GLU A 1 88 ? -27.698 9.845 16.884 1.00 36.47 88 GLU A CA 1
ATOM 751 C C . GLU A 1 88 ? -28.268 8.844 17.913 1.00 36.47 88 GLU A C 1
ATOM 753 O O . GLU A 1 88 ? -28.218 9.046 19.126 1.00 36.47 88 GLU A O 1
ATOM 758 N N . THR A 1 89 ? -28.849 7.738 17.439 1.00 35.22 89 THR A N 1
ATOM 759 C CA . THR A 1 89 ? -29.404 6.665 18.285 1.00 35.22 89 THR A CA 1
ATOM 760 C C . THR A 1 89 ? -28.378 5.562 18.565 1.00 35.22 89 THR A C 1
ATOM 762 O O . THR A 1 89 ? -28.597 4.390 18.278 1.00 35.22 89 THR A O 1
ATOM 765 N N . ASN A 1 90 ? -27.246 5.915 19.178 1.00 42.06 90 ASN A N 1
ATOM 766 C CA . ASN A 1 90 ? -26.485 4.943 19.965 1.00 42.06 90 ASN A CA 1
ATOM 767 C C . ASN A 1 90 ? -26.794 5.202 21.447 1.00 42.06 90 ASN A C 1
ATOM 769 O O . ASN A 1 90 ? -26.547 6.288 21.972 1.00 42.06 90 ASN A O 1
ATOM 773 N N . TYR A 1 91 ? -27.396 4.215 22.115 1.00 41.62 91 TYR A N 1
ATOM 774 C CA . TYR A 1 91 ? -27.856 4.309 23.503 1.00 41.62 91 TYR A CA 1
ATOM 775 C C . TYR A 1 91 ? -26.736 4.723 24.474 1.00 41.62 91 TYR A C 1
ATOM 777 O O . TYR A 1 91 ? -26.981 5.510 25.392 1.00 41.62 91 TYR A O 1
ATOM 785 N N . HIS A 1 92 ? -25.498 4.289 24.220 1.00 43.34 92 HIS A N 1
ATOM 786 C CA . HIS A 1 92 ? -24.323 4.664 25.014 1.00 43.34 92 HIS A CA 1
ATOM 787 C C . HIS A 1 92 ? -23.909 6.141 24.828 1.00 43.34 92 HIS A C 1
ATOM 789 O O . HIS A 1 92 ? -23.273 6.740 25.694 1.00 43.34 92 HIS A O 1
ATOM 795 N N . SER A 1 93 ? -24.354 6.791 23.747 1.00 40.75 93 SER A N 1
ATOM 796 C CA . SER A 1 93 ? -24.085 8.205 23.433 1.00 40.75 93 SER A CA 1
ATOM 797 C C . SER A 1 93 ? -25.087 9.178 24.068 1.00 40.75 93 SER A C 1
ATOM 799 O O . SER A 1 93 ? -24.814 10.380 24.189 1.00 40.75 93 SER A O 1
ATOM 801 N N . ILE A 1 94 ? -26.246 8.680 24.515 1.00 49.44 94 ILE A N 1
ATOM 802 C CA . ILE A 1 94 ? -27.301 9.496 25.119 1.00 49.44 94 ILE A CA 1
ATOM 803 C C . ILE A 1 94 ? -26.890 9.861 26.549 1.00 49.44 94 ILE A C 1
ATOM 805 O O . ILE A 1 94 ? -26.867 9.032 27.459 1.00 49.44 94 ILE A O 1
ATOM 809 N N . LYS A 1 95 ? -26.615 11.148 26.799 1.00 49.59 95 LYS A N 1
ATOM 810 C CA . LYS A 1 95 ? -26.394 11.663 28.162 1.00 49.59 95 LYS A CA 1
ATOM 811 C C . LYS A 1 95 ? -27.697 11.624 28.962 1.00 49.59 95 LYS A C 1
ATOM 813 O O . LYS A 1 95 ? -28.373 12.646 29.081 1.00 49.59 95 LYS A O 1
ATOM 818 N N . LYS A 1 96 ? -28.019 10.473 29.559 1.00 59.72 96 LYS A N 1
ATOM 819 C CA . LYS A 1 96 ? -29.130 10.351 30.510 1.00 59.72 96 LYS A CA 1
ATOM 820 C C . LYS A 1 96 ? -28.925 11.337 31.660 1.00 59.72 96 LYS A C 1
ATOM 822 O O . LYS A 1 96 ? -27.845 11.437 32.253 1.00 59.72 96 LYS A O 1
ATOM 827 N N . SER A 1 97 ? -29.958 12.112 31.971 1.00 65.44 97 SER A N 1
ATOM 828 C CA . SER A 1 97 ? -29.940 12.975 33.148 1.00 65.44 97 SER A CA 1
ATOM 829 C C . SER A 1 97 ? -29.856 12.105 34.405 1.00 65.44 97 SER A C 1
ATOM 831 O O . SER A 1 97 ? -30.265 10.944 34.419 1.00 65.44 97 SER A O 1
ATOM 833 N N . ARG A 1 98 ? -29.234 12.623 35.467 1.00 71.44 98 ARG A N 1
ATOM 834 C CA . ARG A 1 98 ? -29.261 11.927 36.758 1.00 71.44 98 ARG A CA 1
ATOM 835 C C . ARG A 1 98 ? -30.668 12.029 37.323 1.00 71.44 98 ARG A C 1
ATOM 837 O O . ARG A 1 98 ? -31.193 13.139 37.421 1.00 71.44 98 ARG A O 1
ATOM 844 N N . VAL A 1 99 ? -31.226 10.907 37.755 1.00 77.31 99 VAL A N 1
ATOM 845 C CA . VAL A 1 99 ? -32.474 10.902 38.514 1.00 77.31 99 VAL A CA 1
ATOM 846 C C . VAL A 1 99 ? -32.134 11.245 39.964 1.00 77.31 99 VAL A C 1
ATOM 848 O O . VAL A 1 99 ? -31.177 10.722 40.540 1.00 77.31 99 VAL A O 1
ATOM 851 N N . LEU A 1 100 ? -32.855 12.204 40.550 1.00 71.81 100 LEU A N 1
ATOM 852 C CA . LEU A 1 100 ? -32.652 12.563 41.953 1.00 71.81 100 LEU A CA 1
ATOM 853 C C . LEU A 1 100 ? -33.063 11.381 42.836 1.00 71.81 100 LEU A C 1
ATOM 855 O O . LEU A 1 100 ? -34.159 10.844 42.687 1.00 71.81 100 LEU A O 1
ATOM 859 N N . LEU A 1 101 ? -32.191 11.010 43.773 1.00 67.50 101 LEU A N 1
ATOM 860 C CA . LEU A 1 101 ? -32.477 9.970 44.759 1.00 67.50 101 LEU A CA 1
ATOM 861 C C . LEU A 1 101 ? -33.781 10.304 45.506 1.00 67.50 101 LEU A C 1
ATOM 863 O O . LEU A 1 101 ? -33.954 11.441 45.948 1.00 67.50 101 LEU A O 1
ATOM 867 N N . GLY A 1 102 ? -34.691 9.334 45.612 1.00 66.62 102 GLY A N 1
ATOM 868 C CA . GLY A 1 102 ? -36.029 9.517 46.192 1.00 66.62 102 GLY A CA 1
ATOM 869 C C . GLY A 1 102 ? -37.112 9.985 45.209 1.00 66.62 102 GLY A C 1
ATOM 870 O O . GLY A 1 102 ? -38.275 10.045 45.588 1.00 66.62 102 GLY A O 1
ATOM 871 N N . LYS A 1 103 ? -36.761 10.291 43.950 1.00 82.19 103 LYS A N 1
ATOM 872 C CA . LYS A 1 103 ? -37.729 10.486 42.850 1.00 82.19 103 LYS A CA 1
ATOM 873 C C . LYS A 1 103 ? -37.846 9.277 41.919 1.00 82.19 103 LYS A C 1
ATOM 875 O O . LYS A 1 103 ? -38.608 9.327 40.960 1.00 82.19 103 LYS A O 1
ATOM 880 N N . GLN A 1 104 ? -37.054 8.238 42.167 1.00 88.81 104 GLN A N 1
ATOM 881 C CA . GLN A 1 104 ? -37.119 6.988 41.422 1.00 88.81 104 GLN A CA 1
ATOM 882 C C . GLN A 1 104 ? -38.398 6.230 41.788 1.00 88.81 104 GLN A C 1
ATOM 884 O O . GLN A 1 104 ? -38.858 6.306 42.927 1.00 88.81 104 GLN A O 1
ATOM 889 N N . ILE A 1 105 ? -38.960 5.510 40.821 1.00 91.19 105 ILE A N 1
ATOM 890 C CA . ILE A 1 105 ? -40.160 4.693 41.008 1.00 91.19 105 ILE A CA 1
ATOM 891 C C . ILE A 1 105 ? -39.759 3.423 41.778 1.00 91.19 105 ILE A C 1
ATOM 893 O O . ILE A 1 105 ? -38.926 2.671 41.267 1.00 91.19 105 ILE A O 1
ATOM 897 N N . PRO A 1 106 ? -40.303 3.163 42.983 1.00 91.56 106 PRO A N 1
ATOM 898 C CA . PRO A 1 106 ? -39.979 1.957 43.742 1.00 91.56 106 PRO A CA 1
ATOM 899 C C . PRO A 1 106 ? -40.317 0.687 42.958 1.00 91.56 106 PRO A C 1
ATOM 901 O O . PRO A 1 106 ? -41.384 0.596 42.351 1.00 91.56 106 PRO A O 1
ATOM 904 N N . THR A 1 107 ? -39.403 -0.285 42.967 1.00 92.62 107 THR A N 1
ATOM 905 C CA . THR A 1 107 ? -39.615 -1.598 42.328 1.00 92.62 107 THR A CA 1
ATOM 906 C C . THR A 1 107 ? -39.843 -2.731 43.320 1.00 92.62 107 THR A C 1
ATOM 908 O O . THR A 1 107 ? -40.315 -3.792 42.924 1.00 92.62 107 THR A O 1
ATOM 911 N N . ASP A 1 108 ? -39.456 -2.521 44.580 1.00 91.38 108 ASP A N 1
ATOM 912 C CA . ASP A 1 108 ? -39.318 -3.549 45.617 1.00 91.38 108 ASP A CA 1
ATOM 913 C C . ASP A 1 108 ? -38.403 -4.723 45.220 1.00 91.38 108 ASP A C 1
ATOM 915 O O . ASP A 1 108 ? -38.438 -5.780 45.844 1.00 91.38 108 ASP A O 1
ATOM 919 N N . VAL A 1 109 ? -37.553 -4.538 44.203 1.00 95.44 109 VAL A N 1
ATOM 920 C CA . VAL A 1 109 ? -36.534 -5.503 43.780 1.00 95.44 109 VAL A CA 1
ATOM 921 C C . VAL A 1 109 ? -35.171 -5.081 44.318 1.00 95.44 109 VAL A C 1
ATOM 923 O O . VAL A 1 109 ? -34.735 -3.938 44.142 1.00 95.44 109 VAL A O 1
ATOM 926 N N . ASN A 1 110 ? -34.469 -6.029 44.937 1.00 95.44 110 ASN A N 1
ATOM 927 C CA . ASN A 1 110 ? -33.101 -5.837 45.412 1.00 95.44 110 ASN A CA 1
ATOM 928 C C . ASN A 1 110 ? -32.124 -6.630 44.546 1.00 95.44 110 ASN A C 1
ATOM 930 O O . ASN A 1 110 ? -32.428 -7.740 44.112 1.00 95.44 110 ASN A O 1
ATOM 934 N N . ILE A 1 111 ? -30.934 -6.078 44.323 1.00 97.38 111 ILE A N 1
ATOM 935 C CA . ILE A 1 111 ? -29.846 -6.771 43.640 1.00 97.38 111 ILE A CA 1
ATOM 936 C C . ILE A 1 111 ? -28.609 -6.805 44.534 1.00 97.38 111 ILE A C 1
ATOM 938 O O . ILE A 1 111 ? -28.161 -5.773 45.038 1.00 97.38 111 ILE A O 1
ATOM 942 N N . ILE A 1 112 ? -28.042 -7.999 44.690 1.00 97.94 112 ILE A N 1
ATOM 943 C CA . ILE A 1 112 ? -26.800 -8.243 45.422 1.00 97.94 112 ILE A CA 1
ATOM 944 C C . ILE A 1 112 ? -25.703 -8.637 44.437 1.00 97.94 112 ILE A C 1
ATOM 946 O O . ILE A 1 112 ? -25.892 -9.539 43.625 1.00 97.94 112 ILE A O 1
ATOM 950 N N . PHE A 1 113 ? -24.536 -8.007 44.543 1.00 97.81 113 PHE A N 1
ATOM 951 C CA . PHE A 1 113 ? -23.300 -8.536 43.973 1.00 97.81 113 PHE A CA 1
ATOM 952 C C . PHE A 1 113 ? -22.579 -9.360 45.035 1.00 97.81 113 PHE A C 1
ATOM 954 O O . PHE A 1 113 ? -22.197 -8.841 46.085 1.00 97.81 113 PHE A O 1
ATOM 961 N N . ASP A 1 114 ? -22.393 -10.641 44.749 1.00 97.06 114 ASP A N 1
ATOM 962 C CA . ASP A 1 114 ? -21.681 -11.586 45.601 1.00 97.06 114 ASP A CA 1
ATOM 963 C C . ASP A 1 114 ? -20.179 -11.566 45.273 1.00 97.06 114 ASP A C 1
ATOM 965 O O . ASP A 1 114 ? -19.731 -12.247 44.349 1.00 97.06 114 ASP A O 1
ATOM 969 N N . CYS A 1 115 ? -19.398 -10.747 45.986 1.00 96.19 115 CYS A N 1
ATOM 970 C CA . CYS A 1 115 ? -17.961 -10.571 45.736 1.00 96.19 115 CYS A CA 1
ATOM 971 C C . CYS A 1 115 ? -17.062 -11.495 46.580 1.00 96.19 115 CYS A C 1
ATOM 973 O O . CYS A 1 115 ? -15.883 -11.197 46.768 1.00 96.19 115 CYS A O 1
ATOM 975 N N . GLU A 1 116 ? -17.567 -12.631 47.074 1.00 95.00 116 GLU A N 1
ATOM 976 C CA . GLU A 1 116 ? -16.768 -13.575 47.879 1.00 95.00 116 GLU A CA 1
ATOM 977 C C . GLU A 1 116 ? -15.603 -14.215 47.092 1.00 95.00 116 GLU A C 1
ATOM 979 O O . GLU A 1 116 ? -14.639 -14.721 47.666 1.00 95.00 116 GLU A O 1
ATOM 984 N N . PHE A 1 117 ? -15.644 -14.120 45.763 1.00 94.50 117 PHE A N 1
ATOM 985 C CA . PHE A 1 117 ? -14.694 -14.725 44.829 1.00 94.50 117 PHE A CA 1
ATOM 986 C C . PHE A 1 117 ? -13.409 -13.910 44.588 1.00 94.50 117 PHE A C 1
ATOM 988 O O . PHE A 1 117 ? -12.714 -14.150 43.601 1.00 94.50 117 PHE A O 1
ATOM 995 N N . ASP A 1 118 ? -13.075 -12.948 45.457 1.00 93.19 118 ASP A N 1
ATOM 996 C CA . ASP A 1 118 ? -11.918 -12.045 45.295 1.00 93.19 118 ASP A CA 1
ATOM 997 C C . ASP A 1 118 ? -10.597 -12.786 45.020 1.00 93.19 118 ASP A C 1
ATOM 999 O O . ASP A 1 118 ? -9.829 -12.393 44.148 1.00 93.19 118 ASP A O 1
ATOM 1003 N N . GLU A 1 119 ? -10.357 -13.904 45.708 1.00 93.88 119 GLU A N 1
ATOM 1004 C CA . GLU A 1 119 ? -9.119 -14.690 45.576 1.00 93.88 119 GLU A CA 1
ATOM 1005 C C . GLU A 1 119 ? -9.014 -15.464 44.258 1.00 93.88 119 GLU A C 1
ATOM 1007 O O . GLU A 1 119 ? -7.923 -15.881 43.873 1.00 93.88 119 GLU A O 1
ATOM 1012 N N . LEU A 1 120 ? -10.131 -15.640 43.548 1.00 92.12 120 LEU A N 1
ATOM 1013 C CA . LEU A 1 120 ? -10.162 -16.293 42.239 1.00 92.12 120 LEU A CA 1
ATOM 1014 C C . LEU A 1 120 ? -9.831 -15.323 41.095 1.00 92.12 120 LEU A C 1
ATOM 1016 O O . LEU A 1 120 ? -9.693 -15.761 39.950 1.00 92.12 120 LEU A O 1
ATOM 1020 N N . MET A 1 121 ? -9.700 -14.025 41.393 1.00 88.88 121 MET A N 1
ATOM 1021 C CA . MET A 1 121 ? -9.419 -12.970 40.425 1.00 88.88 121 MET A CA 1
ATOM 1022 C C . MET A 1 121 ? -7.977 -12.470 40.531 1.00 88.88 121 MET A C 1
ATOM 1024 O O . MET A 1 121 ? -7.474 -12.116 41.596 1.00 88.88 121 MET A O 1
ATOM 1028 N N . ASN A 1 122 ? -7.302 -12.366 39.388 1.00 85.62 122 ASN A N 1
ATOM 1029 C CA . ASN A 1 122 ? -6.001 -11.706 39.310 1.00 85.62 122 ASN A CA 1
ATOM 1030 C C . ASN A 1 122 ? -6.136 -10.170 39.382 1.00 85.62 122 ASN A C 1
ATOM 1032 O O . ASN A 1 122 ? -7.217 -9.607 39.242 1.00 85.62 122 ASN A O 1
ATOM 1036 N N . GLN A 1 123 ? -5.019 -9.447 39.525 1.00 81.56 123 GLN A N 1
ATOM 1037 C CA . GLN A 1 123 ? -5.043 -7.984 39.689 1.00 81.56 123 GLN A CA 1
ATOM 1038 C C . GLN A 1 123 ? -5.756 -7.227 38.549 1.00 81.56 123 GLN A C 1
ATOM 1040 O O . GLN A 1 123 ? -6.337 -6.171 38.794 1.00 81.56 123 GLN A O 1
ATOM 1045 N N . ARG A 1 124 ? -5.704 -7.726 37.306 1.00 76.12 124 ARG A N 1
ATOM 1046 C CA . ARG A 1 124 ? -6.420 -7.108 36.175 1.00 76.12 124 ARG A CA 1
ATOM 1047 C C . ARG A 1 124 ? -7.922 -7.370 36.279 1.00 76.12 124 ARG A C 1
ATOM 1049 O O . ARG A 1 124 ? -8.699 -6.441 36.095 1.00 76.12 124 ARG A O 1
ATOM 1056 N N . GLU A 1 125 ? -8.304 -8.591 36.640 1.00 85.75 125 GLU A N 1
ATOM 1057 C CA . GLU A 1 125 ? -9.696 -8.989 36.886 1.00 85.75 125 GLU A CA 1
ATOM 1058 C C . GLU A 1 125 ? -10.302 -8.200 38.066 1.00 85.75 125 GLU A C 1
ATOM 1060 O O . GLU A 1 125 ? -11.413 -7.697 37.949 1.00 85.75 125 GLU A O 1
ATOM 1065 N N . ILE A 1 126 ? -9.541 -7.940 39.140 1.00 91.31 126 ILE A N 1
ATOM 1066 C CA . ILE A 1 126 ? -9.960 -7.060 40.252 1.00 91.31 126 ILE A CA 1
ATOM 1067 C C . ILE A 1 126 ? -10.208 -5.619 39.783 1.00 91.31 126 ILE A C 1
ATOM 1069 O O . ILE A 1 126 ? -11.171 -4.974 40.207 1.00 91.31 126 ILE A O 1
ATOM 1073 N N . VAL A 1 127 ? -9.350 -5.089 38.902 1.00 80.69 127 VAL A N 1
ATOM 1074 C CA . VAL A 1 127 ? -9.567 -3.761 38.308 1.00 80.69 127 VAL A CA 1
ATOM 1075 C C . VAL A 1 127 ? -10.855 -3.755 37.481 1.00 80.69 127 VAL A C 1
ATOM 1077 O O . VAL A 1 127 ? -11.665 -2.847 37.673 1.00 80.69 127 VAL A O 1
ATOM 1080 N N . SER A 1 128 ? -11.080 -4.773 36.645 1.00 81.56 128 SER A N 1
ATOM 1081 C CA . SER A 1 128 ? -12.321 -4.926 35.872 1.00 81.56 128 SER A CA 1
ATOM 1082 C C . SER A 1 128 ? -13.550 -4.993 36.778 1.00 81.56 128 SER A C 1
ATOM 1084 O O . SER A 1 128 ? -14.468 -4.190 36.626 1.00 81.56 128 SER A O 1
ATOM 1086 N N . MET A 1 129 ? -13.530 -5.839 37.810 1.00 93.62 129 MET A N 1
ATOM 1087 C CA . MET A 1 129 ? -14.628 -5.957 38.772 1.00 93.62 129 MET A CA 1
ATOM 1088 C C . MET A 1 129 ? -14.936 -4.614 39.457 1.00 93.62 129 MET A C 1
ATOM 1090 O O . MET A 1 129 ? -16.099 -4.224 39.593 1.00 93.62 129 MET A O 1
ATOM 1094 N N . SER A 1 130 ? -13.903 -3.841 39.824 1.00 91.06 130 SER A N 1
ATOM 1095 C CA . SER A 1 130 ? -14.089 -2.499 40.398 1.00 91.06 130 SER A CA 1
ATOM 1096 C C . SER A 1 130 ? -14.737 -1.507 39.423 1.00 91.06 130 SER A C 1
ATOM 1098 O O . SER A 1 130 ? -15.567 -0.681 39.826 1.00 91.06 130 SER A O 1
ATOM 1100 N N . ASN A 1 131 ? -14.416 -1.616 38.132 1.00 82.62 131 ASN A N 1
ATOM 1101 C CA . ASN A 1 131 ? -15.041 -0.818 37.082 1.00 82.62 131 ASN A CA 1
ATOM 1102 C C . ASN A 1 131 ? -16.499 -1.244 36.868 1.00 82.62 131 ASN A C 1
ATOM 1104 O O . ASN A 1 131 ? -17.369 -0.379 36.815 1.00 82.62 131 ASN A O 1
ATOM 1108 N N . GLN A 1 132 ? -16.799 -2.545 36.853 1.00 90.38 132 GLN A N 1
ATOM 1109 C CA . GLN A 1 132 ? -18.164 -3.060 36.700 1.00 90.38 132 GLN A CA 1
ATOM 1110 C C . GLN A 1 132 ? -19.096 -2.621 37.844 1.00 90.38 132 GLN A C 1
ATOM 1112 O O . GLN A 1 132 ? -20.228 -2.203 37.592 1.00 90.38 132 GLN A O 1
ATOM 1117 N N . ILE A 1 133 ? -18.622 -2.599 39.097 1.00 93.75 133 ILE A N 1
ATOM 1118 C CA . ILE A 1 133 ? -19.376 -2.012 40.225 1.00 93.75 133 ILE A CA 1
ATOM 1119 C C . ILE A 1 133 ? -19.598 -0.507 40.010 1.00 93.75 133 ILE A C 1
ATOM 1121 O O . ILE A 1 133 ? -20.692 0.010 40.246 1.00 93.75 133 ILE A O 1
ATOM 1125 N N . THR A 1 134 ? -18.578 0.210 39.527 1.00 88.88 134 THR A N 1
ATOM 1126 C CA . THR A 1 134 ? -18.677 1.649 39.231 1.00 88.88 134 THR A CA 1
ATOM 1127 C C . THR A 1 134 ? -19.705 1.938 38.134 1.00 88.88 134 THR A C 1
ATOM 1129 O O . THR A 1 134 ? -20.494 2.880 38.271 1.00 88.88 134 THR A O 1
ATOM 1132 N N . ARG A 1 135 ? -19.736 1.120 37.074 1.00 85.31 135 ARG A N 1
ATOM 1133 C CA . ARG A 1 135 ? -20.736 1.194 36.000 1.00 85.31 135 ARG A CA 1
ATOM 1134 C C . ARG A 1 135 ? -22.137 0.916 36.523 1.00 85.31 135 ARG A C 1
ATOM 1136 O O . ARG A 1 135 ? -23.018 1.742 36.312 1.00 85.31 135 ARG A O 1
ATOM 1143 N N . SER A 1 136 ? -22.308 -0.141 37.313 1.00 91.88 136 SER A N 1
ATOM 1144 C CA . SER A 1 136 ? -23.595 -0.504 37.926 1.00 91.88 136 SER A CA 1
ATOM 1145 C C . SER A 1 136 ? -24.140 0.624 38.809 1.00 91.88 136 SER A C 1
ATOM 1147 O O . SER A 1 136 ? -25.299 1.020 38.693 1.00 91.88 136 SER A O 1
ATOM 1149 N N . TYR A 1 137 ? -23.283 1.255 39.620 1.00 92.75 137 TYR A N 1
ATOM 1150 C CA . TYR A 1 137 ? -23.665 2.450 40.378 1.00 92.75 137 TYR A CA 1
ATOM 1151 C C . TYR A 1 137 ? -24.052 3.628 39.469 1.00 92.75 137 TYR A C 1
ATOM 1153 O O . TYR A 1 137 ? -24.973 4.391 39.775 1.00 92.75 137 TYR A O 1
ATOM 1161 N N . SER A 1 138 ? -23.359 3.809 38.343 1.00 86.12 138 SER A N 1
ATOM 1162 C CA . SER A 1 138 ? -23.723 4.830 37.363 1.00 86.12 138 SER A CA 1
ATOM 1163 C C . SER A 1 138 ? -25.092 4.548 36.743 1.00 86.12 138 SER A C 1
ATOM 1165 O O . SER A 1 138 ? -25.948 5.432 36.793 1.00 86.12 138 SER A O 1
ATOM 1167 N N . ALA A 1 139 ? -25.326 3.325 36.257 1.00 88.38 139 ALA A N 1
ATOM 1168 C CA . ALA A 1 139 ? -26.599 2.870 35.707 1.00 88.38 139 ALA A CA 1
ATOM 1169 C C . ALA A 1 139 ? -27.745 3.111 36.696 1.00 88.38 139 ALA A C 1
ATOM 1171 O O . ALA A 1 139 ? -28.737 3.750 36.346 1.00 88.38 139 ALA A O 1
ATOM 1172 N N . ARG A 1 140 ? -27.548 2.761 37.974 1.00 91.19 140 ARG A N 1
ATOM 1173 C CA . ARG A 1 140 ? -28.519 3.026 39.043 1.00 91.19 140 ARG A CA 1
ATOM 1174 C C . ARG A 1 140 ? -28.918 4.499 39.137 1.00 91.19 140 ARG A C 1
ATOM 1176 O O . ARG A 1 140 ? -30.096 4.814 39.251 1.00 91.19 140 ARG A O 1
ATOM 1183 N N . ARG A 1 141 ? -27.952 5.424 39.101 1.00 89.00 141 ARG A N 1
ATOM 1184 C CA . ARG A 1 141 ? -28.221 6.878 39.198 1.00 89.00 141 ARG A CA 1
ATOM 1185 C C . ARG A 1 141 ? -28.951 7.452 37.985 1.00 89.00 141 ARG A C 1
ATOM 1187 O O . ARG A 1 141 ? -29.430 8.587 38.048 1.00 89.00 141 ARG A O 1
ATOM 1194 N N . HIS A 1 142 ? -28.950 6.722 36.880 1.00 87.25 142 HIS A N 1
ATOM 1195 C CA . HIS A 1 142 ? -29.605 7.103 35.638 1.00 87.25 142 HIS A CA 1
ATOM 1196 C C . HIS A 1 142 ? -30.910 6.338 35.401 1.00 87.25 142 HIS A C 1
ATOM 1198 O O . HIS A 1 142 ? -31.673 6.744 34.531 1.00 87.25 142 HIS A O 1
ATOM 1204 N N . CYS A 1 143 ? -31.185 5.301 36.196 1.00 89.50 143 CYS A N 1
ATOM 1205 C CA . CYS A 1 143 ? -32.407 4.523 36.110 1.00 89.50 143 CYS A CA 1
ATOM 1206 C C . CYS A 1 143 ? -33.596 5.287 36.705 1.00 89.50 143 CYS A C 1
ATOM 1208 O O . CYS A 1 143 ? -33.514 5.830 37.812 1.00 89.50 143 CYS A O 1
ATOM 1210 N N . GLN A 1 144 ? -34.720 5.303 35.990 1.00 91.25 144 GLN A N 1
ATOM 1211 C CA . GLN A 1 144 ? -35.973 5.887 36.496 1.00 91.25 144 GLN A CA 1
ATOM 1212 C C . GLN A 1 144 ? -36.585 5.087 37.654 1.00 91.25 144 GLN A C 1
ATOM 1214 O O . GLN A 1 144 ? -37.370 5.629 38.433 1.00 91.25 144 GLN A O 1
ATOM 1219 N N . TYR A 1 145 ? -36.195 3.824 37.790 1.00 92.81 145 TYR A N 1
ATOM 1220 C CA . TYR A 1 145 ? -36.697 2.887 38.782 1.00 92.81 145 TYR A CA 1
ATOM 1221 C C . TYR A 1 145 ? -35.663 2.665 39.891 1.00 92.81 145 TYR A C 1
ATOM 1223 O O . TYR A 1 145 ? -34.457 2.641 39.640 1.00 92.81 145 TYR A O 1
ATOM 1231 N N . ASP A 1 146 ? -36.125 2.529 41.134 1.00 91.50 146 ASP A N 1
ATOM 1232 C CA . ASP A 1 146 ? -35.253 2.262 42.276 1.00 91.50 146 ASP A CA 1
ATOM 1233 C C . ASP A 1 146 ? -34.986 0.761 42.367 1.00 91.50 146 ASP A C 1
ATOM 1235 O O . ASP A 1 146 ? -35.791 0.007 42.916 1.00 91.50 146 ASP A O 1
ATOM 1239 N N . LEU A 1 147 ? -33.862 0.339 41.787 1.00 91.62 147 LEU A N 1
ATOM 1240 C CA . LEU A 1 147 ? -33.289 -0.989 41.977 1.00 91.62 147 LEU A CA 1
ATOM 1241 C C . LEU A 1 147 ? -32.139 -0.856 42.972 1.00 91.62 147 LEU A C 1
ATOM 1243 O O . LEU A 1 147 ? -31.078 -0.295 42.657 1.00 91.62 147 LEU A O 1
ATOM 1247 N N . LYS A 1 148 ? -32.351 -1.345 44.193 1.00 91.56 148 LYS A N 1
ATOM 1248 C CA . LYS A 1 148 ? -31.331 -1.285 45.245 1.00 91.56 148 LYS A CA 1
ATOM 1249 C C . LYS A 1 148 ? -30.161 -2.190 44.877 1.00 91.56 148 LYS A C 1
ATOM 1251 O O . LYS A 1 148 ? -30.366 -3.305 44.408 1.00 91.56 148 LYS A O 1
ATOM 1256 N N . LEU A 1 149 ? -28.943 -1.694 45.081 1.00 95.44 149 LEU A N 1
ATOM 1257 C CA . LEU A 1 149 ? -27.709 -2.422 44.802 1.00 95.44 149 LEU A CA 1
ATOM 1258 C C . LEU A 1 149 ? -26.901 -2.563 46.092 1.00 95.44 149 LEU A C 1
ATOM 1260 O O . LEU A 1 149 ? -26.590 -1.562 46.740 1.00 95.44 149 LEU A O 1
ATOM 1264 N N . GLN A 1 150 ? -26.542 -3.792 46.440 1.00 96.25 150 GLN A N 1
ATOM 1265 C CA . GLN A 1 150 ? -25.695 -4.112 47.587 1.00 96.25 150 GLN A CA 1
ATOM 1266 C C . GLN A 1 150 ? -24.474 -4.906 47.120 1.00 96.25 150 GLN A C 1
ATOM 1268 O O . GLN A 1 150 ? -24.590 -5.796 46.281 1.00 96.25 150 GLN A O 1
ATOM 1273 N N . ILE A 1 151 ? -23.301 -4.590 47.660 1.00 97.19 151 ILE A N 1
ATOM 1274 C CA . ILE A 1 151 ? -22.045 -5.291 47.390 1.00 97.19 151 ILE A CA 1
ATOM 1275 C C . ILE A 1 151 ? -21.673 -6.078 48.646 1.00 97.19 151 ILE A C 1
ATOM 1277 O O . ILE A 1 151 ? -21.325 -5.484 49.669 1.00 97.19 151 ILE A O 1
ATOM 1281 N N . MET A 1 152 ? -21.769 -7.403 48.568 1.00 95.69 152 MET A N 1
ATOM 1282 C CA . MET A 1 152 ? -21.491 -8.329 49.669 1.00 95.69 152 MET A CA 1
ATOM 1283 C C . MET A 1 152 ? -20.060 -8.853 49.608 1.00 95.69 152 MET A C 1
ATOM 1285 O O . MET A 1 152 ? -19.456 -8.874 48.537 1.00 95.69 152 MET A O 1
ATOM 1289 N N . SER A 1 153 ? -19.513 -9.269 50.756 1.00 94.62 153 SER A N 1
ATOM 1290 C CA . SER A 1 153 ? -18.121 -9.728 50.872 1.00 94.62 153 SER A CA 1
ATOM 1291 C C . SER A 1 153 ? -17.110 -8.723 50.294 1.00 94.62 153 SER A C 1
ATOM 1293 O O . SER A 1 153 ? -16.100 -9.087 49.696 1.00 94.62 153 SER A O 1
ATOM 1295 N N . PHE A 1 154 ? -17.374 -7.424 50.475 1.00 95.62 154 PHE A N 1
ATOM 1296 C CA . PHE A 1 154 ? -16.545 -6.331 49.973 1.00 95.62 154 PHE A CA 1
ATOM 1297 C C . PHE A 1 154 ? -15.272 -6.163 50.814 1.00 95.62 154 PHE A C 1
ATOM 1299 O O . PHE A 1 154 ? -15.154 -5.261 51.647 1.00 95.62 154 PHE A O 1
ATOM 1306 N N . ASN A 1 155 ? -14.305 -7.052 50.626 1.00 93.50 155 ASN A N 1
ATOM 1307 C CA . ASN A 1 155 ? -13.058 -7.100 51.386 1.00 93.50 155 ASN A CA 1
ATOM 1308 C C . ASN A 1 155 ? -11.852 -7.380 50.457 1.00 93.50 155 ASN A C 1
ATOM 1310 O O . ASN A 1 155 ? -11.902 -7.070 49.267 1.00 93.50 155 ASN A O 1
ATOM 1314 N N . LYS A 1 156 ? -10.720 -7.829 51.019 1.00 94.69 156 LYS A N 1
ATOM 1315 C CA . LYS A 1 156 ? -9.509 -8.270 50.291 1.00 94.69 156 LYS A CA 1
ATOM 1316 C C . LYS A 1 156 ? -9.022 -7.292 49.197 1.00 94.69 156 LYS A C 1
ATOM 1318 O O . LYS A 1 156 ? -8.804 -6.111 49.494 1.00 94.69 156 LYS A O 1
ATOM 1323 N N . ASN A 1 157 ? -8.722 -7.765 47.984 1.00 94.62 157 ASN A N 1
ATOM 1324 C CA . ASN A 1 157 ? -8.067 -6.970 46.941 1.00 94.62 157 ASN A CA 1
ATOM 1325 C C . ASN A 1 157 ? -9.016 -5.945 46.318 1.00 94.62 157 ASN A C 1
ATOM 1327 O O . ASN A 1 157 ? -8.597 -4.818 46.035 1.00 94.62 157 ASN A O 1
ATOM 1331 N N . LEU A 1 158 ? -10.293 -6.292 46.179 1.00 94.38 158 LEU A N 1
ATOM 1332 C CA . LEU A 1 158 ? -11.342 -5.409 45.697 1.00 94.38 158 LEU A CA 1
ATOM 1333 C C . LEU A 1 158 ? -11.506 -4.206 46.628 1.00 94.38 158 LEU A C 1
ATOM 1335 O O . LEU A 1 158 ? -11.440 -3.063 46.170 1.00 94.38 158 LEU A O 1
ATOM 1339 N N . LYS A 1 159 ? -11.599 -4.425 47.945 1.00 95.69 159 LYS A N 1
ATOM 1340 C CA . LYS A 1 159 ? -11.670 -3.321 48.912 1.00 95.69 159 LYS A CA 1
ATOM 1341 C C . LYS A 1 159 ? -10.419 -2.443 48.888 1.00 95.69 159 LYS A C 1
ATOM 1343 O O . LYS A 1 159 ? -10.544 -1.220 48.841 1.00 95.69 159 LYS A O 1
ATOM 1348 N N . LYS A 1 160 ? -9.220 -3.039 48.848 1.00 94.25 160 LYS A N 1
ATOM 1349 C CA . LYS A 1 160 ? -7.956 -2.283 48.724 1.00 94.25 160 LYS A CA 1
ATOM 1350 C C . LYS A 1 160 ? -7.953 -1.393 47.480 1.00 94.25 160 LYS A C 1
ATOM 1352 O O . LYS A 1 160 ? -7.587 -0.222 47.559 1.00 94.25 160 LYS A O 1
ATOM 1357 N N . ARG A 1 161 ? -8.392 -1.924 46.337 1.00 91.25 161 ARG A N 1
ATOM 1358 C CA . ARG A 1 161 ? -8.511 -1.176 45.079 1.00 91.25 161 ARG A CA 1
ATOM 1359 C C . ARG A 1 161 ? -9.481 -0.002 45.215 1.00 91.25 161 ARG A C 1
ATOM 1361 O O . ARG A 1 161 ? -9.154 1.111 44.806 1.00 91.25 161 ARG A O 1
ATOM 1368 N N . PHE A 1 162 ? -10.646 -0.220 45.815 1.00 94.62 162 PHE A N 1
ATOM 1369 C CA . PHE A 1 162 ? -11.618 0.846 46.040 1.00 94.62 162 PHE A CA 1
ATOM 1370 C C . PHE A 1 162 ? -11.107 1.928 46.990 1.00 94.62 162 PHE A C 1
ATOM 1372 O O . PHE A 1 162 ? -11.268 3.111 46.700 1.00 94.62 162 PHE A O 1
ATOM 1379 N N . ASP A 1 163 ? -10.462 1.551 48.092 1.00 93.00 163 ASP A N 1
ATOM 1380 C CA . ASP A 1 163 ? -9.904 2.510 49.046 1.00 93.00 163 ASP A CA 1
ATOM 1381 C C . ASP A 1 163 ? -8.778 3.358 48.438 1.00 93.00 163 ASP A C 1
ATOM 1383 O O . ASP A 1 163 ? -8.698 4.552 48.732 1.00 93.00 163 ASP A O 1
ATOM 1387 N N . ASN A 1 164 ? -7.966 2.780 47.551 1.00 85.25 164 ASN A N 1
ATOM 1388 C CA . ASN A 1 164 ? -6.832 3.473 46.938 1.00 85.25 164 ASN A CA 1
ATOM 1389 C C . ASN A 1 164 ? -7.223 4.322 45.722 1.00 85.25 164 ASN A C 1
ATOM 1391 O O . ASN A 1 164 ? -6.791 5.468 45.594 1.00 85.25 164 ASN A O 1
ATOM 1395 N N . ASP A 1 165 ? -8.025 3.767 44.814 1.00 81.38 165 ASP A N 1
ATOM 1396 C CA . ASP A 1 165 ? -8.187 4.317 43.465 1.00 81.38 165 ASP A CA 1
ATOM 1397 C C . ASP A 1 165 ? -9.617 4.752 43.130 1.00 81.38 165 ASP A C 1
ATOM 1399 O O . ASP A 1 165 ? -9.825 5.514 42.183 1.00 81.38 165 ASP A O 1
ATOM 1403 N N . VAL A 1 166 ? -10.604 4.297 43.905 1.00 85.06 166 VAL A N 1
ATOM 1404 C CA . VAL A 1 166 ? -12.026 4.636 43.722 1.00 85.06 166 VAL A CA 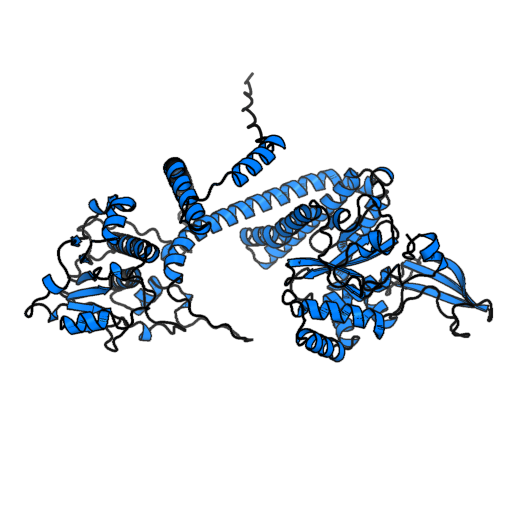1
ATOM 1405 C C . VAL A 1 166 ? -12.598 5.237 45.006 1.00 85.06 166 VAL A C 1
ATOM 1407 O O . VAL A 1 166 ? -13.792 5.135 45.261 1.00 85.06 166 VAL A O 1
ATOM 1410 N N . SER A 1 167 ? -11.763 5.891 45.822 1.00 84.25 167 SER A N 1
ATOM 1411 C CA . SER A 1 167 ? -12.074 6.297 47.204 1.00 84.25 167 SER A CA 1
ATOM 1412 C C . SER A 1 167 ? -13.340 7.151 47.351 1.00 84.25 167 SER A C 1
ATOM 1414 O O . SER A 1 167 ? -13.974 7.153 48.409 1.00 84.25 167 SER A O 1
ATOM 1416 N N . GLN A 1 168 ? -13.777 7.803 46.267 1.00 84.44 168 GLN A N 1
ATOM 1417 C CA . GLN A 1 168 ? -15.076 8.465 46.157 1.00 84.44 168 GLN A CA 1
ATOM 1418 C C . GLN A 1 168 ? -16.291 7.551 46.400 1.00 84.44 168 GLN A C 1
ATOM 1420 O O . GLN A 1 168 ? -17.387 8.082 46.574 1.00 84.44 168 GLN A O 1
ATOM 1425 N N . TYR A 1 169 ? -16.136 6.222 46.408 1.00 90.38 169 TYR A N 1
ATOM 1426 C CA . TYR A 1 169 ? -17.220 5.271 46.684 1.00 90.38 169 TYR A CA 1
ATOM 1427 C C . TYR A 1 169 ? -17.867 5.496 48.053 1.00 90.38 169 TYR A C 1
ATOM 1429 O O . TYR A 1 169 ? -19.069 5.314 48.206 1.00 90.38 169 TYR A O 1
ATOM 1437 N N . LYS A 1 170 ? -17.106 6.030 49.016 1.00 90.69 170 LYS A N 1
ATOM 1438 C CA . LYS A 1 170 ? -17.596 6.428 50.347 1.00 90.69 170 LYS A CA 1
ATOM 1439 C C . LYS A 1 170 ? -18.658 7.533 50.302 1.00 90.69 170 LYS A C 1
ATOM 1441 O O . LYS A 1 170 ? -19.360 7.757 51.278 1.00 90.69 170 LYS A O 1
ATOM 1446 N N . LEU A 1 171 ? -18.759 8.249 49.179 1.00 90.31 171 LEU A N 1
ATOM 1447 C CA . LEU A 1 171 ? -19.749 9.304 48.943 1.00 90.31 171 LEU A CA 1
ATOM 1448 C C . LEU A 1 171 ? -20.943 8.815 48.114 1.00 90.31 171 LEU A C 1
ATOM 1450 O O . LEU A 1 171 ? -21.813 9.616 47.754 1.00 90.31 171 LEU A O 1
ATOM 1454 N N . TRP A 1 172 ? -20.959 7.541 47.721 1.00 91.56 172 TRP A N 1
ATOM 1455 C CA . TRP A 1 172 ? -22.028 6.998 46.901 1.00 91.56 172 TRP A CA 1
ATOM 1456 C C . TRP A 1 172 ? -23.292 6.808 47.735 1.00 91.56 172 TRP A C 1
ATOM 1458 O O . TRP A 1 172 ? -23.232 6.474 48.912 1.00 91.56 172 TRP A O 1
ATOM 1468 N N . LYS A 1 173 ? -24.448 7.097 47.131 1.00 88.00 173 LYS A N 1
ATOM 1469 C CA . LYS A 1 173 ? -25.746 7.067 47.819 1.00 88.00 173 LYS A CA 1
ATOM 1470 C C . LYS A 1 173 ? -26.656 6.012 47.207 1.00 88.00 173 LYS A C 1
ATOM 1472 O O . LYS A 1 173 ? -26.728 5.909 45.982 1.00 88.00 173 LYS A O 1
ATOM 1477 N N . GLY A 1 174 ? -27.395 5.300 48.056 1.00 83.56 174 GLY A N 1
ATOM 1478 C CA . GLY A 1 174 ? -28.314 4.239 47.631 1.00 83.56 174 GLY A CA 1
ATOM 1479 C C . GLY A 1 174 ? -27.606 2.994 47.085 1.00 83.56 174 GLY A C 1
ATOM 1480 O O . GLY A 1 174 ? -28.194 2.251 46.313 1.00 83.56 174 GLY A O 1
ATOM 1481 N N . ILE A 1 175 ? -26.339 2.807 47.447 1.00 93.12 175 ILE A N 1
ATOM 1482 C CA . ILE A 1 175 ? -25.590 1.564 47.276 1.00 93.12 175 ILE A CA 1
ATOM 1483 C C . ILE A 1 175 ? -24.974 1.227 48.630 1.00 93.12 175 ILE A C 1
ATOM 1485 O O . ILE A 1 175 ? -24.494 2.129 49.321 1.00 93.12 175 ILE A O 1
ATOM 1489 N N . GLU A 1 176 ? -25.008 -0.043 49.006 1.00 93.56 176 GLU A N 1
ATOM 1490 C CA . GLU A 1 176 ? -24.478 -0.514 50.286 1.00 93.56 176 GLU A CA 1
ATOM 1491 C C . GLU A 1 176 ? -23.262 -1.404 50.044 1.00 93.56 176 GLU A C 1
ATOM 1493 O O . GLU A 1 176 ? -23.252 -2.216 49.121 1.00 93.56 176 GLU A O 1
ATOM 1498 N N . PHE A 1 177 ? -22.222 -1.229 50.856 1.00 95.00 177 PHE A N 1
ATOM 1499 C CA . PHE A 1 177 ? -20.994 -2.015 50.791 1.00 95.00 177 PHE A CA 1
ATOM 1500 C C . PHE A 1 177 ? -20.807 -2.731 52.124 1.00 95.00 177 PHE A C 1
ATOM 1502 O O . PHE A 1 177 ? -20.544 -2.081 53.135 1.00 95.00 177 PHE A O 1
ATOM 1509 N N . ASN A 1 178 ? -20.908 -4.057 52.112 1.00 93.25 178 ASN A N 1
ATOM 1510 C CA . ASN A 1 178 ? -20.794 -4.896 53.298 1.00 93.25 178 ASN A CA 1
ATOM 1511 C C . ASN A 1 178 ? -19.465 -5.654 53.258 1.00 93.25 178 ASN A C 1
ATOM 1513 O O . ASN A 1 178 ? -19.265 -6.538 52.427 1.00 93.25 178 ASN A O 1
ATOM 1517 N N . SER A 1 179 ? -18.531 -5.281 54.138 1.00 89.44 179 SER A N 1
ATOM 1518 C CA . SER A 1 179 ? -17.194 -5.895 54.199 1.00 89.44 179 SER A CA 1
ATOM 1519 C C . SER A 1 179 ? -17.113 -7.115 55.117 1.00 89.44 179 SER A C 1
ATOM 1521 O O . SER A 1 179 ? -16.229 -7.950 54.919 1.00 89.44 179 SER A O 1
ATOM 1523 N N . GLU A 1 180 ? -17.997 -7.188 56.112 1.00 81.12 180 GLU A N 1
ATOM 1524 C CA . GLU A 1 180 ? -17.946 -8.164 57.211 1.00 81.12 180 GLU A CA 1
ATOM 1525 C C . GLU A 1 180 ? -18.949 -9.307 57.057 1.00 81.12 180 GLU A C 1
ATOM 1527 O O . GLU A 1 180 ? -18.739 -10.362 57.639 1.00 81.12 180 GLU A O 1
ATOM 1532 N N . GLN A 1 181 ? -20.014 -9.097 56.280 1.00 83.25 181 GLN A N 1
ATOM 1533 C CA . GLN A 1 181 ? -21.065 -10.085 56.059 1.00 83.25 181 GLN A CA 1
ATOM 1534 C C . GLN A 1 181 ? -20.904 -10.758 54.697 1.00 83.25 181 GLN A C 1
ATOM 1536 O O . GLN A 1 181 ? -20.551 -10.118 53.694 1.00 83.25 181 GLN A O 1
ATOM 1541 N N . ASN A 1 182 ? -21.225 -12.043 54.670 1.00 85.94 182 ASN A N 1
ATOM 1542 C CA . ASN A 1 182 ? -21.267 -12.897 53.498 1.00 85.94 182 ASN A CA 1
ATOM 1543 C C . ASN A 1 182 ? -22.729 -13.114 53.101 1.00 85.94 182 ASN A C 1
ATOM 1545 O O . ASN A 1 182 ? -23.664 -12.774 53.828 1.00 85.94 182 ASN A O 1
ATOM 1549 N N . LEU A 1 183 ? -22.947 -13.708 51.930 1.00 88.19 183 LEU A N 1
ATOM 1550 C CA . LEU A 1 183 ? -24.298 -13.988 51.452 1.00 88.19 183 LEU A CA 1
ATOM 1551 C C . LEU A 1 183 ? -25.075 -14.922 52.405 1.00 88.19 183 LEU A C 1
ATOM 1553 O O . LEU A 1 183 ? -26.269 -14.720 52.618 1.00 88.19 183 LEU A O 1
ATOM 1557 N N . SER A 1 184 ? -24.389 -15.889 53.022 1.00 87.25 184 SER A N 1
ATOM 1558 C CA . SER A 1 184 ? -24.954 -16.824 54.005 1.00 87.25 184 SER A CA 1
ATOM 1559 C C . SER A 1 184 ? -25.545 -16.141 55.238 1.00 87.25 184 SER A C 1
ATOM 1561 O O . SER A 1 184 ? -26.474 -16.676 55.830 1.00 87.25 184 SER A O 1
ATOM 1563 N N . ASP A 1 185 ? -25.048 -14.960 55.613 1.00 88.44 185 ASP A N 1
ATOM 1564 C CA . ASP A 1 185 ? -25.487 -14.264 56.828 1.00 88.44 185 ASP A CA 1
ATOM 1565 C C . ASP A 1 185 ? -26.844 -13.567 56.647 1.00 88.44 185 ASP A C 1
ATOM 1567 O O . ASP A 1 185 ? -27.507 -13.222 57.624 1.00 88.44 185 ASP A O 1
ATOM 1571 N N . LEU A 1 186 ? -27.260 -13.341 55.395 1.00 87.69 186 LEU A N 1
ATOM 1572 C CA . LEU A 1 186 ? -28.534 -12.704 55.047 1.00 87.69 186 LEU A CA 1
ATOM 1573 C C . LEU A 1 186 ? -29.662 -13.715 54.806 1.00 87.69 186 LEU A C 1
ATOM 1575 O O . LEU A 1 186 ? -30.841 -13.346 54.816 1.00 87.69 186 LEU A O 1
ATOM 1579 N N . ILE A 1 187 ? -29.303 -14.971 54.552 1.00 91.06 187 ILE A N 1
ATOM 1580 C CA . ILE A 1 187 ? -30.225 -16.017 54.123 1.00 91.06 187 ILE A CA 1
ATOM 1581 C C . ILE A 1 187 ? -30.610 -16.864 55.331 1.00 91.06 187 ILE A C 1
ATOM 1583 O O . ILE A 1 187 ? -29.772 -17.487 55.977 1.00 91.06 187 ILE A O 1
ATOM 1587 N N . THR A 1 188 ? -31.907 -16.926 55.603 1.00 91.31 188 THR A N 1
ATOM 1588 C CA . THR A 1 188 ? -32.510 -17.798 56.608 1.00 91.31 188 THR A CA 1
ATOM 1589 C C . THR A 1 188 ? -33.492 -18.752 55.940 1.00 91.31 188 THR A C 1
ATOM 1591 O O . THR A 1 188 ? -33.986 -18.505 54.838 1.00 91.31 188 THR A O 1
ATOM 1594 N N . GLU A 1 189 ? -33.840 -19.840 56.624 1.00 88.31 189 GLU A N 1
ATOM 1595 C CA . GLU A 1 189 ? -34.847 -20.789 56.131 1.00 88.31 189 GLU A CA 1
ATOM 1596 C C . GLU A 1 189 ? -36.206 -20.128 55.833 1.00 88.31 189 GLU A C 1
ATOM 1598 O O . GLU A 1 189 ? -36.929 -20.575 54.943 1.00 88.31 189 GLU A O 1
ATOM 1603 N N . GLU A 1 190 ? -36.528 -19.038 56.533 1.00 88.25 190 GLU A N 1
ATOM 1604 C CA . GLU A 1 190 ? -37.782 -18.295 56.388 1.00 88.25 190 GLU A CA 1
ATOM 1605 C C . GLU A 1 190 ? -37.792 -17.375 55.158 1.00 88.25 190 GLU A C 1
ATOM 1607 O O . GLU A 1 190 ? -38.839 -17.205 54.531 1.00 88.25 190 GLU A O 1
ATOM 1612 N N . ASN A 1 191 ? -36.645 -16.791 54.786 1.00 91.12 191 ASN A N 1
ATOM 1613 C CA . ASN A 1 191 ? -36.564 -15.802 53.705 1.00 91.12 191 ASN A CA 1
ATOM 1614 C C . ASN A 1 191 ? -35.939 -16.338 52.405 1.00 91.12 191 ASN A C 1
ATOM 1616 O O . ASN A 1 191 ? -36.105 -15.709 51.361 1.00 91.12 191 ASN A O 1
ATOM 1620 N N . LYS A 1 192 ? -35.285 -17.512 52.418 1.00 92.00 192 LYS A N 1
ATOM 1621 C CA . LYS A 1 192 ? -34.545 -18.053 51.260 1.00 92.00 192 LYS A CA 1
ATOM 1622 C C . LYS A 1 192 ? -35.365 -18.166 49.974 1.00 92.00 192 LYS A C 1
ATOM 1624 O O . LYS A 1 192 ? -34.815 -18.091 48.882 1.00 92.00 192 LYS A O 1
ATOM 1629 N N . GLN A 1 193 ? -36.689 -18.300 50.084 1.00 92.00 193 GLN A N 1
ATOM 1630 C CA . GLN A 1 193 ? -37.602 -18.370 48.937 1.00 92.00 193 GLN A CA 1
ATOM 1631 C C . GLN A 1 193 ? -37.686 -17.068 48.128 1.00 92.00 193 GLN A C 1
ATOM 1633 O O . GLN A 1 193 ? -38.101 -17.120 46.969 1.00 92.00 193 GLN A O 1
ATOM 1638 N N . GLN A 1 194 ? -37.306 -15.937 48.736 1.00 94.81 194 GLN A N 1
ATOM 1639 C CA . GLN A 1 194 ? -37.265 -14.604 48.127 1.00 94.81 194 GLN A CA 1
ATOM 1640 C C . GLN A 1 194 ? -35.943 -14.337 47.390 1.00 94.81 194 GLN A C 1
ATOM 1642 O O . GLN A 1 194 ? -35.833 -13.338 46.682 1.00 94.81 194 GLN A O 1
ATOM 1647 N N . PHE A 1 195 ? -34.938 -15.205 47.541 1.00 97.19 195 PHE A N 1
ATOM 1648 C CA . PHE A 1 195 ? -33.633 -15.054 46.907 1.00 97.19 195 PHE A CA 1
ATOM 1649 C C . PHE A 1 195 ? -33.532 -15.911 45.646 1.00 97.19 195 PHE A C 1
ATOM 1651 O O . PHE A 1 195 ? -33.873 -17.096 45.647 1.00 97.19 195 PHE A O 1
ATOM 1658 N N . VAL A 1 196 ? -33.025 -15.309 44.571 1.00 97.69 196 VAL A N 1
ATOM 1659 C CA . VAL A 1 196 ? -32.768 -15.987 43.297 1.00 97.69 196 VAL A CA 1
ATOM 1660 C C . VAL A 1 196 ? -31.336 -15.695 42.866 1.00 97.69 196 VAL A C 1
ATOM 1662 O O . VAL A 1 196 ? -30.977 -14.539 42.647 1.00 97.69 196 VAL A O 1
ATOM 1665 N N . TYR A 1 197 ? -30.509 -16.730 42.729 1.00 98.12 197 TYR A N 1
ATOM 1666 C CA . TYR A 1 197 ? -29.147 -16.588 42.221 1.00 98.12 197 TYR A CA 1
ATOM 1667 C C . TYR A 1 197 ? -29.147 -16.651 40.692 1.00 98.12 197 TYR A C 1
ATOM 1669 O O . TYR A 1 197 ? -29.496 -17.669 40.091 1.00 98.12 197 TYR A O 1
ATOM 1677 N N . LEU A 1 198 ? -28.737 -15.554 40.058 1.00 97.12 198 LEU A N 1
ATOM 1678 C CA . LEU A 1 198 ? -28.622 -15.459 38.613 1.00 97.12 198 LEU A CA 1
ATOM 1679 C C . LEU A 1 198 ? -27.336 -16.131 38.134 1.00 97.12 198 LEU A C 1
ATOM 1681 O O . LEU A 1 198 ? -26.228 -15.713 38.475 1.00 97.12 198 LEU A O 1
ATOM 1685 N N . THR A 1 199 ? -27.478 -17.181 37.331 1.00 93.88 199 THR A N 1
ATOM 1686 C CA . THR A 1 199 ? -26.350 -17.928 36.767 1.00 93.88 199 THR A CA 1
ATOM 1687 C C . THR A 1 199 ? -26.682 -18.413 35.364 1.00 93.88 199 THR A C 1
ATOM 1689 O O . THR A 1 199 ? -27.808 -18.811 35.092 1.00 93.88 199 THR A O 1
ATOM 1692 N N . ALA A 1 200 ? -25.700 -18.387 34.464 1.00 90.31 200 ALA A N 1
ATOM 1693 C CA . ALA A 1 200 ? -25.845 -18.929 33.114 1.00 90.31 200 ALA A CA 1
ATOM 1694 C C . ALA A 1 200 ? -25.758 -20.469 33.073 1.00 90.31 200 ALA A C 1
ATOM 1696 O O . ALA A 1 200 ? -26.042 -21.060 32.038 1.00 90.31 200 ALA A O 1
ATOM 1697 N N . ASP A 1 201 ? -25.371 -21.119 34.177 1.00 90.12 201 ASP A N 1
ATOM 1698 C CA . ASP A 1 201 ? -25.153 -22.571 34.249 1.00 90.12 201 ASP A CA 1
ATOM 1699 C C . ASP A 1 201 ? -26.427 -23.375 34.609 1.00 90.12 201 ASP A C 1
ATOM 1701 O O . ASP A 1 201 ? -26.330 -24.566 34.905 1.00 90.12 201 ASP A O 1
ATOM 1705 N N . THR A 1 202 ? -27.612 -22.750 34.612 1.00 91.94 202 THR A N 1
ATOM 1706 C CA . THR A 1 202 ? -28.908 -23.414 34.861 1.00 91.94 202 THR A CA 1
ATOM 1707 C C . THR A 1 202 ? -29.798 -23.419 33.617 1.00 91.94 202 THR A C 1
ATOM 1709 O O . THR A 1 202 ? -29.698 -22.534 32.768 1.00 91.94 202 THR A O 1
ATOM 1712 N N . GLU A 1 203 ? -30.707 -24.390 33.531 1.00 89.81 203 GLU A N 1
ATOM 1713 C CA . GLU A 1 203 ? -31.753 -24.423 32.502 1.00 89.81 203 GLU A CA 1
ATOM 1714 C C . GLU A 1 203 ? -32.997 -23.610 32.886 1.00 89.81 203 GLU A C 1
ATOM 1716 O O . GLU A 1 203 ? -33.785 -23.245 32.015 1.00 89.81 203 GLU A O 1
ATOM 1721 N N . ASP A 1 204 ? -33.154 -23.270 34.167 1.00 93.81 204 ASP A N 1
ATOM 1722 C CA . ASP A 1 204 ? -34.294 -22.493 34.654 1.00 93.81 204 ASP A CA 1
ATOM 1723 C C . ASP A 1 204 ? -34.204 -21.045 34.156 1.00 93.81 204 ASP A C 1
ATOM 1725 O O . ASP A 1 204 ? -33.306 -20.303 34.543 1.00 93.81 204 ASP A O 1
ATOM 1729 N N . VAL A 1 205 ? -35.128 -20.616 33.297 1.00 93.56 205 VAL A N 1
ATOM 1730 C CA . VAL A 1 205 ? -35.147 -19.256 32.733 1.00 93.56 205 VAL A CA 1
ATOM 1731 C C . VAL A 1 205 ? -36.065 -18.354 33.554 1.00 93.56 205 VAL A C 1
ATOM 1733 O O . VAL A 1 205 ? -37.222 -18.700 33.788 1.00 93.56 205 VAL A O 1
ATOM 1736 N N . ILE A 1 206 ? -35.593 -17.165 33.941 1.00 94.62 206 ILE A N 1
ATOM 1737 C CA . ILE A 1 206 ? -36.466 -16.153 34.548 1.00 94.62 206 ILE A CA 1
ATOM 1738 C C . ILE A 1 206 ? -37.279 -15.432 33.464 1.00 94.62 206 ILE A C 1
ATOM 1740 O O . ILE A 1 206 ? -36.738 -14.979 32.456 1.00 94.62 206 ILE A O 1
ATOM 1744 N N . GLU A 1 207 ? -38.586 -15.300 33.678 1.00 91.00 207 GLU A N 1
ATOM 1745 C CA . GLU A 1 207 ? -39.485 -14.541 32.792 1.00 91.00 207 GLU A CA 1
ATOM 1746 C C . GLU A 1 207 ? -39.605 -13.078 33.254 1.00 91.00 207 GLU A C 1
ATOM 1748 O O . GLU A 1 207 ? -39.693 -12.162 32.440 1.00 91.00 207 GLU A O 1
ATOM 1753 N N . GLU A 1 208 ? -39.551 -12.833 34.566 1.00 93.88 208 GLU A N 1
ATOM 1754 C CA . GLU A 1 208 ? -39.774 -11.518 35.168 1.00 93.88 208 GLU A CA 1
ATOM 1755 C C . GLU A 1 208 ? -38.965 -11.303 36.455 1.00 93.88 208 GLU A C 1
ATOM 1757 O O . GLU A 1 208 ? -38.575 -12.255 37.137 1.00 93.88 208 GLU A O 1
ATOM 1762 N N . LEU A 1 209 ? -38.727 -10.029 36.792 1.00 95.19 209 LEU A N 1
ATOM 1763 C CA . LEU A 1 209 ? -38.221 -9.628 38.104 1.00 95.19 209 LEU A CA 1
ATOM 1764 C C . LEU A 1 209 ? -39.403 -9.367 39.048 1.00 95.19 209 LEU A C 1
ATOM 1766 O O . LEU A 1 209 ? -40.175 -8.423 38.850 1.00 95.19 209 LEU A O 1
ATOM 1770 N N . LEU A 1 210 ? -39.544 -10.215 40.065 1.00 94.12 210 LEU A N 1
ATOM 1771 C CA . LEU A 1 210 ? -40.656 -10.211 41.008 1.00 94.12 210 LEU A CA 1
ATOM 1772 C C . LEU A 1 210 ? -40.433 -9.184 42.131 1.00 94.12 210 LEU A C 1
ATOM 1774 O O . LEU A 1 210 ? -39.351 -9.158 42.720 1.00 94.12 210 LEU A O 1
ATOM 1778 N N . PRO A 1 211 ? -41.450 -8.382 42.499 1.00 92.88 211 PRO A N 1
ATOM 1779 C CA . PRO A 1 211 ? -41.387 -7.532 43.687 1.00 92.88 211 PRO A CA 1
ATOM 1780 C C . PRO A 1 211 ? -41.091 -8.345 44.955 1.00 92.88 211 PRO A C 1
ATOM 1782 O O . PRO A 1 211 ? -41.480 -9.511 45.065 1.00 92.88 211 PRO A O 1
ATOM 1785 N N . ASN A 1 212 ? -40.432 -7.724 45.931 1.00 93.38 212 ASN A N 1
ATOM 1786 C CA . ASN A 1 212 ? -39.995 -8.332 47.193 1.00 93.38 212 ASN A CA 1
ATOM 1787 C C . ASN A 1 212 ? -39.037 -9.526 47.034 1.00 93.38 212 ASN A C 1
ATOM 1789 O O . ASN A 1 212 ? -38.920 -10.342 47.947 1.00 93.38 212 ASN A O 1
ATOM 1793 N N . HIS A 1 213 ? -38.360 -9.633 45.889 1.00 95.69 213 HIS A N 1
ATOM 1794 C CA . HIS A 1 213 ? -37.304 -10.615 45.668 1.00 95.69 213 HIS A CA 1
ATOM 1795 C C . HIS A 1 213 ? -35.932 -9.949 45.596 1.00 95.69 213 HIS A C 1
ATOM 1797 O O . HIS A 1 213 ? -35.781 -8.787 45.199 1.00 95.69 213 HIS A O 1
ATOM 1803 N N . THR A 1 214 ? -34.922 -10.728 45.968 1.00 97.12 214 THR A N 1
ATOM 1804 C CA . THR A 1 214 ? -33.517 -10.343 45.907 1.00 97.12 214 THR A CA 1
ATOM 1805 C C . THR A 1 214 ? -32.798 -11.207 44.880 1.00 97.12 214 THR A C 1
ATOM 1807 O O . THR A 1 214 ? -32.692 -12.423 45.037 1.00 97.12 214 THR A O 1
ATOM 1810 N N . TYR A 1 215 ? -32.284 -10.571 43.831 1.00 97.94 215 TYR A N 1
ATOM 1811 C CA . TYR A 1 215 ? -31.539 -11.232 42.766 1.00 97.94 215 TYR A CA 1
ATOM 1812 C C . TYR A 1 215 ? -30.038 -11.113 43.020 1.00 97.94 215 TYR A C 1
ATOM 1814 O O . TYR A 1 215 ? -29.505 -10.013 43.167 1.00 97.94 215 TYR A O 1
ATOM 1822 N N . ILE A 1 216 ? -29.351 -12.247 43.086 1.00 98.25 216 ILE A N 1
ATOM 1823 C CA . ILE A 1 216 ? -27.917 -12.314 43.372 1.00 98.25 216 ILE A CA 1
ATOM 1824 C C . ILE A 1 216 ? -27.160 -12.498 42.059 1.00 98.25 216 ILE A C 1
ATOM 1826 O O . ILE A 1 216 ? -27.511 -13.356 41.256 1.00 98.25 216 ILE A O 1
ATOM 1830 N N . ILE A 1 217 ? -26.116 -11.704 41.846 1.00 97.94 217 ILE A N 1
ATOM 1831 C CA . ILE A 1 217 ? -25.235 -11.772 40.680 1.00 97.94 217 ILE A CA 1
ATOM 1832 C C . ILE A 1 217 ? -23.815 -12.032 41.181 1.00 97.94 217 ILE A C 1
ATOM 1834 O O . ILE A 1 217 ? -23.337 -11.347 42.088 1.00 97.94 217 ILE A O 1
ATOM 1838 N N . GLY A 1 218 ? -23.123 -13.001 40.581 1.00 96.75 218 GLY A N 1
ATOM 1839 C CA . GLY A 1 218 ? -21.730 -13.292 40.913 1.00 96.75 218 GLY A CA 1
ATOM 1840 C C . GLY A 1 218 ? -20.828 -12.087 40.638 1.00 96.75 218 GLY A C 1
ATOM 1841 O O . GLY A 1 218 ? -20.683 -11.641 39.497 1.00 96.75 218 GLY A O 1
ATOM 1842 N N . GLY A 1 219 ? -20.207 -11.550 41.685 1.00 95.06 219 GLY A N 1
ATOM 1843 C CA . GLY A 1 219 ? -19.230 -10.468 41.609 1.00 95.06 219 GLY A CA 1
ATOM 1844 C C . GLY A 1 219 ? -17.847 -10.988 41.225 1.00 95.06 219 GLY A C 1
ATOM 1845 O O . GLY A 1 219 ? -16.911 -10.861 42.014 1.00 95.06 219 GLY A O 1
ATOM 1846 N N . ILE A 1 220 ? -17.735 -11.606 40.045 1.00 94.19 220 ILE A N 1
ATOM 1847 C CA . ILE A 1 220 ? -16.514 -12.246 39.550 1.00 94.19 220 ILE A CA 1
ATOM 1848 C C . ILE A 1 220 ? -16.235 -11.892 38.083 1.00 94.19 220 ILE A C 1
ATOM 1850 O O . ILE A 1 220 ? -17.138 -11.846 37.252 1.00 94.19 220 ILE A O 1
ATOM 1854 N N . VAL A 1 221 ? -14.955 -11.694 37.755 1.00 90.12 221 VAL A N 1
ATOM 1855 C CA . VAL A 1 221 ? -14.452 -11.565 36.382 1.00 90.12 221 VAL A CA 1
ATOM 1856 C C . VAL A 1 221 ? -13.454 -12.686 36.126 1.00 90.12 221 VAL A C 1
ATOM 1858 O O . VAL A 1 221 ? -12.288 -12.584 36.491 1.00 90.12 221 VAL A O 1
ATOM 1861 N N . ASP A 1 222 ? -13.908 -13.773 35.510 1.00 85.75 222 ASP A N 1
ATOM 1862 C CA . ASP A 1 222 ? -13.094 -14.977 35.307 1.00 85.75 222 ASP A CA 1
ATOM 1863 C C . ASP A 1 222 ? -13.103 -15.498 33.863 1.00 85.75 222 ASP A C 1
ATOM 1865 O O . ASP A 1 222 ? -12.492 -16.526 33.569 1.00 85.75 222 ASP A O 1
ATOM 1869 N N . LYS A 1 223 ? -13.806 -14.810 32.957 1.00 78.44 223 LYS A N 1
ATOM 1870 C CA . LYS A 1 223 ? -14.034 -15.252 31.573 1.00 78.44 223 LYS A CA 1
ATOM 1871 C C . LYS A 1 223 ? -14.737 -16.623 31.473 1.00 78.44 223 LYS A C 1
ATOM 1873 O O . LYS A 1 223 ? -14.534 -17.348 30.493 1.00 78.44 223 LYS A O 1
ATOM 1878 N N . ASN A 1 224 ? -15.565 -16.970 32.464 1.00 78.38 224 ASN A N 1
ATOM 1879 C CA . ASN A 1 224 ? -16.193 -18.284 32.646 1.00 78.38 224 ASN A CA 1
ATOM 1880 C C . ASN A 1 224 ? -15.172 -19.438 32.754 1.00 78.38 224 ASN A C 1
ATOM 1882 O O . ASN A 1 224 ? -15.346 -20.520 32.183 1.00 78.38 224 ASN A O 1
ATOM 1886 N N . ARG A 1 225 ? -14.054 -19.182 33.440 1.00 86.44 225 ARG A N 1
ATOM 1887 C CA . ARG A 1 225 ? -13.033 -20.181 33.789 1.00 86.44 225 ARG A CA 1
ATOM 1888 C C . ARG A 1 225 ? -13.545 -21.121 34.882 1.00 86.44 225 ARG A C 1
ATOM 1890 O O . ARG A 1 225 ? -13.242 -22.311 34.848 1.00 86.44 225 ARG A O 1
ATOM 1897 N N . HIS A 1 226 ? -14.333 -20.606 35.819 1.00 86.44 226 HIS A N 1
ATOM 1898 C CA . HIS A 1 226 ? -14.909 -21.333 36.944 1.00 86.44 226 HIS A CA 1
ATOM 1899 C C . HIS A 1 226 ? -16.371 -21.700 36.654 1.00 86.44 226 HIS A C 1
ATOM 1901 O O . HIS A 1 226 ? -17.305 -21.140 37.227 1.00 86.44 226 HIS A O 1
ATOM 1907 N N . LYS A 1 227 ? -16.568 -22.671 35.753 1.00 87.81 227 LYS A N 1
ATOM 1908 C CA . LYS A 1 227 ? -17.904 -23.185 35.407 1.00 87.81 227 LYS A CA 1
ATOM 1909 C C . LYS A 1 227 ? -18.644 -23.679 36.650 1.00 87.81 227 LYS A C 1
ATOM 1911 O O . LYS A 1 227 ? -18.043 -24.342 37.496 1.00 87.81 227 LYS A O 1
ATOM 1916 N N . LYS A 1 228 ? -19.953 -23.426 36.718 1.00 92.06 228 LYS A N 1
ATOM 1917 C CA . LYS A 1 228 ? -20.846 -23.826 37.818 1.00 92.06 228 LYS A CA 1
ATOM 1918 C C . LYS A 1 228 ? -20.507 -23.219 39.181 1.00 92.06 228 LYS A C 1
ATOM 1920 O O . LYS A 1 228 ? -21.122 -23.610 40.164 1.00 92.06 228 LYS A O 1
ATOM 1925 N N . LEU A 1 229 ? -19.589 -22.253 39.279 1.00 93.88 229 LEU A N 1
ATOM 1926 C CA . LEU A 1 229 ? -19.199 -21.661 40.566 1.00 93.88 229 LEU A CA 1
ATOM 1927 C C . LEU A 1 229 ? -20.397 -21.049 41.307 1.00 93.88 229 LEU A C 1
ATOM 1929 O O . LEU A 1 229 ? -20.661 -21.383 42.460 1.00 93.88 229 LEU A O 1
ATOM 1933 N N . CYS A 1 230 ? -21.145 -20.188 40.617 1.00 95.31 230 CYS A N 1
ATOM 1934 C CA . CYS A 1 230 ? -22.336 -19.539 41.166 1.00 95.31 230 CYS A CA 1
ATOM 1935 C C . CYS A 1 230 ? -23.478 -20.540 41.404 1.00 95.31 230 CYS A C 1
ATOM 1937 O O . CYS A 1 230 ? -24.165 -20.456 42.417 1.00 95.31 230 CYS A O 1
ATOM 1939 N N . LEU A 1 231 ? -23.651 -21.509 40.496 1.00 95.88 231 LEU A N 1
ATOM 1940 C CA . LEU A 1 231 ? -24.663 -22.561 40.618 1.00 95.88 231 LEU A CA 1
ATOM 1941 C C . LEU A 1 231 ? -24.429 -23.430 41.860 1.00 95.88 231 LEU A C 1
ATOM 1943 O O . LEU A 1 231 ? -25.351 -23.630 42.644 1.00 95.88 231 LEU A O 1
ATOM 1947 N N . ASN A 1 232 ? -23.200 -23.909 42.055 1.00 96.25 232 ASN A N 1
ATOM 1948 C CA . ASN A 1 232 ? -22.844 -24.763 43.185 1.00 96.25 232 ASN A CA 1
ATOM 1949 C C . ASN A 1 232 ? -23.056 -24.020 44.507 1.00 96.25 232 ASN A C 1
ATOM 1951 O O . ASN A 1 232 ? -23.700 -24.546 45.408 1.00 96.25 232 ASN A O 1
ATOM 1955 N N . LYS A 1 233 ? -22.611 -22.760 44.593 1.00 95.44 233 LYS A N 1
ATOM 1956 C CA . LYS A 1 233 ? -22.829 -21.933 45.784 1.00 95.44 233 LYS A CA 1
ATOM 1957 C C . LYS A 1 233 ? -24.317 -21.708 46.072 1.00 95.44 233 LYS A C 1
ATOM 1959 O O . LYS A 1 233 ? -24.745 -21.781 47.219 1.00 95.44 233 LYS A O 1
ATOM 1964 N N . ALA A 1 234 ? -25.124 -21.458 45.041 1.00 96.00 234 ALA A N 1
ATOM 1965 C CA . ALA A 1 234 ? -26.568 -21.308 45.201 1.00 96.00 234 ALA A CA 1
ATOM 1966 C C . ALA A 1 234 ? -27.230 -22.598 45.714 1.00 96.00 234 ALA A C 1
ATOM 1968 O O . ALA A 1 234 ? -28.098 -22.532 46.582 1.00 96.00 234 ALA A O 1
ATOM 1969 N N . GLN A 1 235 ? -26.791 -23.760 45.220 1.00 94.81 235 GLN A N 1
ATOM 1970 C CA . GLN A 1 235 ? -27.267 -25.071 45.669 1.00 94.81 235 GLN A CA 1
ATOM 1971 C C . GLN A 1 235 ? -26.871 -25.362 47.121 1.00 94.81 235 GLN A C 1
ATOM 1973 O O . GLN A 1 235 ? -27.709 -25.824 47.892 1.00 94.81 235 GLN A O 1
ATOM 1978 N N . GLU A 1 236 ? -25.634 -25.048 47.510 1.00 94.56 236 GLU A N 1
ATOM 1979 C CA . GLU A 1 236 ? -25.152 -25.177 48.893 1.00 94.56 236 GLU A CA 1
ATOM 1980 C C . GLU A 1 236 ? -25.969 -24.321 49.870 1.00 94.56 236 GLU A C 1
ATOM 1982 O O . GLU A 1 236 ? -26.284 -24.765 50.971 1.00 94.56 236 GLU A O 1
ATOM 1987 N N . LEU A 1 237 ? -26.374 -23.122 49.445 1.00 93.12 237 LEU A N 1
ATOM 1988 C CA . LEU A 1 237 ? -27.225 -22.215 50.221 1.00 93.12 237 LEU A CA 1
ATOM 1989 C C . LEU A 1 237 ? -28.731 -22.528 50.101 1.00 93.12 237 LEU A C 1
ATOM 1991 O O . LEU A 1 237 ? -29.549 -21.837 50.706 1.00 93.12 237 LEU A O 1
ATOM 1995 N N . GLY A 1 238 ? -29.119 -23.544 49.321 1.00 93.50 238 GLY A N 1
ATOM 1996 C CA . GLY A 1 238 ? -30.517 -23.934 49.125 1.00 93.50 238 GLY A CA 1
ATOM 1997 C C . GLY A 1 238 ? -31.381 -22.872 48.432 1.00 93.50 238 GLY A C 1
ATOM 1998 O O . GLY A 1 238 ? -32.579 -22.781 48.713 1.00 93.50 238 GLY A O 1
ATOM 1999 N N . LEU A 1 239 ? -30.785 -22.053 47.561 1.00 95.75 239 LEU A N 1
ATOM 2000 C CA . LEU A 1 239 ? -31.452 -20.955 46.858 1.00 95.75 239 LEU A CA 1
ATOM 2001 C C . LEU A 1 239 ? -32.048 -21.400 45.523 1.00 95.75 239 LEU A C 1
ATOM 2003 O O . LEU A 1 239 ? -31.562 -22.327 44.873 1.00 95.75 239 LEU A O 1
ATOM 2007 N N . LYS A 1 240 ? -33.068 -20.668 45.065 1.00 96.06 240 LYS A N 1
ATOM 2008 C CA . LYS A 1 240 ? -33.525 -20.770 43.676 1.00 96.06 240 LYS A CA 1
ATOM 2009 C C . LYS A 1 240 ? -32.460 -20.208 42.744 1.00 96.06 240 LYS A C 1
ATOM 2011 O O . LYS A 1 240 ? -31.776 -19.240 43.081 1.00 96.06 240 LYS A O 1
ATOM 2016 N N . VAL A 1 241 ? -32.365 -20.779 41.551 1.00 97.12 241 VAL A N 1
ATOM 2017 C CA . VAL A 1 241 ? -31.475 -20.305 40.489 1.00 97.12 241 VAL A CA 1
ATOM 2018 C C . VAL A 1 241 ? -32.282 -19.904 39.267 1.00 97.12 241 VAL A C 1
ATOM 2020 O O . VAL A 1 241 ? -33.393 -20.388 39.067 1.00 97.12 241 VAL A O 1
ATOM 2023 N N . GLY A 1 242 ? -31.728 -19.016 38.449 1.00 94.94 242 GLY A N 1
ATOM 2024 C CA . GLY A 1 242 ? -32.315 -18.697 37.155 1.00 94.94 242 GLY A CA 1
ATOM 2025 C C . GLY A 1 242 ? -31.320 -18.048 36.198 1.00 94.94 242 GLY A C 1
ATOM 2026 O O . GLY A 1 242 ? -30.465 -17.272 36.623 1.00 94.94 242 GLY A O 1
ATOM 2027 N N . LYS A 1 243 ? -31.431 -18.339 34.903 1.00 93.94 243 LYS A N 1
ATOM 2028 C CA . LYS A 1 243 ? -30.730 -17.632 33.827 1.00 93.94 243 LYS A CA 1
ATOM 2029 C C . LYS A 1 243 ? -31.629 -16.564 33.210 1.00 93.94 243 LYS A C 1
ATOM 2031 O O . LYS A 1 243 ? -32.853 -16.684 33.203 1.00 93.94 243 LYS A O 1
ATOM 2036 N N . LEU A 1 244 ? -31.018 -15.510 32.673 1.00 91.75 244 LEU A N 1
ATOM 2037 C CA . LEU A 1 244 ? -31.736 -14.511 31.879 1.00 91.75 244 LEU A CA 1
ATOM 2038 C C . LEU A 1 244 ? -32.280 -15.144 30.582 1.00 91.75 244 LEU A C 1
ATOM 2040 O O . LEU A 1 244 ? -31.630 -16.040 30.039 1.00 91.75 244 LEU A O 1
ATOM 2044 N N . PRO A 1 245 ? -33.411 -14.661 30.029 1.00 88.31 245 PRO A N 1
ATOM 2045 C CA . PRO A 1 245 ? -34.040 -15.223 28.829 1.00 88.31 245 PRO A CA 1
ATOM 2046 C C . PRO A 1 245 ? -33.312 -14.834 27.527 1.00 88.31 245 PRO A C 1
ATOM 2048 O O . PRO A 1 245 ? -33.942 -14.446 26.549 1.00 88.31 245 PRO A O 1
ATOM 2051 N N . ILE A 1 246 ? -31.980 -14.925 27.505 1.00 80.00 246 ILE A N 1
ATOM 2052 C CA . ILE A 1 246 ? -31.117 -14.519 26.383 1.00 80.00 246 ILE A CA 1
ATOM 2053 C C . ILE A 1 246 ? -31.422 -15.359 25.132 1.00 80.00 246 ILE A C 1
ATOM 2055 O O . ILE A 1 246 ? -31.579 -14.810 24.041 1.00 80.00 246 ILE A O 1
ATOM 2059 N N . ASP A 1 247 ? -31.592 -16.673 25.315 1.00 72.88 247 ASP A N 1
ATOM 2060 C CA . ASP A 1 247 ? -31.831 -17.658 24.248 1.00 72.88 247 ASP A CA 1
ATOM 2061 C C . ASP A 1 247 ? -33.076 -17.350 23.401 1.00 72.88 247 ASP A C 1
ATOM 2063 O O . ASP A 1 247 ? -33.133 -17.691 22.221 1.00 72.88 247 ASP A O 1
ATOM 2067 N N . LYS A 1 248 ? -34.082 -16.682 23.986 1.00 69.69 248 LYS A N 1
ATOM 2068 C CA . LYS A 1 248 ? -35.334 -16.341 23.293 1.00 69.69 248 LYS A CA 1
ATOM 2069 C C . LYS A 1 248 ? -35.166 -15.198 22.282 1.00 69.69 248 LYS A C 1
ATOM 2071 O O . LYS A 1 248 ? -35.982 -15.087 21.370 1.00 69.69 248 LYS A O 1
ATOM 2076 N N . PHE A 1 249 ? -34.150 -14.344 22.438 1.00 65.19 249 PHE A N 1
ATOM 2077 C CA . PHE A 1 249 ? -34.058 -13.069 21.710 1.00 65.19 249 PHE A CA 1
ATOM 2078 C C . PHE A 1 249 ? -32.753 -12.878 20.917 1.00 65.19 249 PHE A C 1
ATOM 2080 O O . PHE A 1 249 ? -32.685 -11.974 20.084 1.00 65.19 249 PHE A O 1
ATOM 2087 N N . ILE A 1 250 ? -31.725 -13.709 21.136 1.00 62.00 250 ILE A N 1
ATOM 2088 C CA . ILE A 1 250 ? -30.367 -13.495 20.608 1.00 62.00 250 ILE A CA 1
ATOM 2089 C C . ILE A 1 250 ? -29.781 -14.822 20.080 1.00 62.00 250 ILE A C 1
ATOM 2091 O O . ILE A 1 250 ? -29.526 -15.736 20.858 1.00 62.00 250 ILE A O 1
ATOM 2095 N N . GLU A 1 251 ? -29.516 -14.933 18.769 1.00 54.06 251 GLU A N 1
ATOM 2096 C CA . GLU A 1 251 ? -28.713 -16.033 18.194 1.00 54.06 251 GLU A CA 1
ATOM 2097 C C . GLU A 1 251 ? -27.228 -15.660 18.291 1.00 54.06 251 GLU A C 1
ATOM 2099 O O . GLU A 1 251 ? -26.681 -14.964 17.435 1.00 54.06 251 GLU A O 1
ATOM 2104 N N . MET A 1 252 ? -26.564 -16.073 19.373 1.00 52.00 252 MET A N 1
ATOM 2105 C CA . MET A 1 252 ? -25.126 -15.847 19.528 1.00 52.00 252 MET A CA 1
ATOM 2106 C C . MET A 1 252 ? -24.319 -17.027 18.990 1.00 52.00 252 MET A C 1
ATOM 2108 O O . MET A 1 252 ? -24.402 -18.131 19.519 1.00 52.00 252 MET A O 1
ATOM 2112 N N . ASN A 1 253 ? -23.421 -16.760 18.041 1.00 41.47 253 ASN A N 1
ATOM 2113 C CA . ASN A 1 253 ? -22.258 -17.615 17.802 1.00 41.47 253 ASN A CA 1
ATOM 2114 C C . ASN A 1 253 ? -21.222 -17.344 18.914 1.00 41.47 253 ASN A C 1
ATOM 2116 O O . ASN A 1 253 ? -20.310 -16.539 18.730 1.00 41.47 253 ASN A O 1
ATOM 2120 N N . GLY A 1 254 ? -21.398 -17.931 20.107 1.00 53.03 254 GLY A N 1
ATOM 2121 C CA . GLY A 1 254 ? -20.469 -17.749 21.235 1.00 53.03 254 GLY A CA 1
ATOM 2122 C C . GLY A 1 254 ? -21.012 -18.134 22.621 1.00 53.03 254 GLY A C 1
ATOM 2123 O O . GLY A 1 254 ? -22.114 -18.656 22.754 1.00 53.03 254 GLY A O 1
ATOM 2124 N N . ARG A 1 255 ? -20.218 -17.882 23.679 1.00 56.88 255 ARG A N 1
ATOM 2125 C CA . ARG A 1 255 ? -20.584 -18.187 25.081 1.00 56.88 255 ARG A CA 1
ATOM 2126 C C . ARG A 1 255 ? -21.713 -17.270 25.579 1.00 56.88 255 ARG A C 1
ATOM 2128 O O . ARG A 1 255 ? -21.655 -16.062 25.378 1.00 56.88 255 ARG A O 1
ATOM 2135 N N . GLN A 1 256 ? -22.673 -17.831 26.315 1.00 65.69 256 GLN A N 1
ATOM 2136 C CA . GLN A 1 256 ? -23.877 -17.146 26.821 1.00 65.69 256 GLN A CA 1
ATOM 2137 C C . GLN A 1 256 ? -23.708 -16.450 28.191 1.00 65.69 256 GLN A C 1
ATOM 2139 O O . GLN A 1 256 ? -24.688 -16.163 28.873 1.00 65.69 256 GLN A O 1
ATOM 2144 N N . VAL A 1 257 ? -22.472 -16.176 28.624 1.00 80.94 257 VAL A N 1
ATOM 2145 C CA . VAL A 1 257 ? -22.188 -15.585 29.946 1.00 80.94 257 VAL A CA 1
ATOM 2146 C C . VAL A 1 257 ? -21.929 -14.085 29.808 1.00 80.94 257 VAL A C 1
ATOM 2148 O O . VAL A 1 257 ? -21.023 -13.688 29.078 1.00 80.94 257 VAL A O 1
ATOM 2151 N N . LEU A 1 258 ? -22.718 -13.261 30.507 1.00 86.50 258 LEU A N 1
ATOM 2152 C CA . LEU A 1 258 ? -22.610 -11.795 30.514 1.00 86.50 258 LEU A CA 1
ATOM 2153 C C . LEU A 1 258 ? -21.772 -11.286 31.697 1.00 86.50 258 LEU A C 1
ATOM 2155 O O . LEU A 1 258 ? -21.710 -11.931 32.742 1.00 86.50 258 LEU A O 1
ATOM 2159 N N . ALA A 1 259 ? -21.176 -10.100 31.552 1.00 89.94 259 ALA A N 1
ATOM 2160 C CA . ALA A 1 259 ? -20.513 -9.396 32.652 1.00 89.94 259 ALA A CA 1
ATOM 2161 C C . ALA A 1 259 ? -21.502 -8.971 33.757 1.00 89.94 259 ALA A C 1
ATOM 2163 O O . ALA A 1 259 ? -22.659 -8.646 33.475 1.00 89.94 259 ALA A O 1
ATOM 2164 N N . THR A 1 260 ? -21.033 -8.893 35.008 1.00 91.38 260 THR A N 1
ATOM 2165 C CA . THR A 1 260 ? -21.842 -8.531 36.187 1.00 91.38 260 THR A CA 1
ATOM 2166 C C . THR A 1 260 ? -22.559 -7.187 36.000 1.00 91.38 260 THR A C 1
ATOM 2168 O O . THR A 1 260 ? -23.744 -7.066 36.319 1.00 91.38 260 THR A O 1
ATOM 2171 N N . SER A 1 261 ? -21.880 -6.181 35.429 1.00 91.50 261 SER A N 1
ATOM 2172 C CA . SER A 1 261 ? -22.496 -4.875 35.142 1.00 91.50 261 SER A CA 1
ATOM 2173 C C . SER A 1 261 ? -23.617 -4.956 34.110 1.00 91.50 261 SER A C 1
ATOM 2175 O O . SER A 1 261 ? -24.640 -4.305 34.285 1.00 91.50 261 SER A O 1
ATOM 2177 N N . HIS A 1 262 ? -23.468 -5.784 33.074 1.00 90.00 262 HIS A N 1
ATOM 2178 C CA . HIS A 1 262 ? -24.491 -5.944 32.038 1.00 90.00 262 HIS A CA 1
ATOM 2179 C C . HIS A 1 262 ? -25.741 -6.632 32.559 1.00 90.00 262 HIS A C 1
ATOM 2181 O O . HIS A 1 262 ? -26.840 -6.221 32.205 1.00 90.00 262 HIS A O 1
ATOM 2187 N N . VAL A 1 263 ? -25.602 -7.616 33.449 1.00 94.12 263 VAL A N 1
ATOM 2188 C CA . VAL A 1 263 ? -26.765 -8.217 34.116 1.00 94.12 263 VAL A CA 1
ATOM 2189 C C . VAL A 1 263 ? -27.529 -7.149 34.913 1.00 94.12 263 VAL A C 1
ATOM 2191 O O . VAL A 1 263 ? -28.748 -7.058 34.793 1.00 94.12 263 VAL A O 1
ATOM 2194 N N . TYR A 1 264 ? -26.833 -6.279 35.657 1.00 95.75 264 TYR A N 1
ATOM 2195 C CA . TYR A 1 264 ? -27.478 -5.177 36.385 1.00 95.75 264 TYR A CA 1
ATOM 2196 C C . TYR A 1 264 ? -28.134 -4.144 35.452 1.00 95.75 264 TYR A C 1
ATOM 2198 O O . TYR A 1 264 ? -29.273 -3.733 35.675 1.00 95.75 264 TYR A O 1
ATOM 2206 N N . GLU A 1 265 ? -27.439 -3.732 34.391 1.00 93.56 265 GLU A N 1
ATOM 2207 C CA . GLU A 1 265 ? -27.955 -2.785 33.397 1.00 93.56 265 GLU A CA 1
ATOM 2208 C C . GLU A 1 265 ? -29.185 -3.328 32.668 1.00 93.56 265 GLU A C 1
ATOM 2210 O O . GLU A 1 265 ? -30.138 -2.579 32.455 1.00 93.56 265 GLU A O 1
ATOM 2215 N N . LEU A 1 266 ? -29.208 -4.627 32.359 1.00 93.44 266 LEU A N 1
ATOM 2216 C CA . LEU A 1 266 ? -30.372 -5.309 31.801 1.00 93.44 266 LEU A CA 1
ATOM 2217 C C . LEU A 1 266 ? -31.555 -5.290 32.767 1.00 93.44 266 LEU A C 1
ATOM 2219 O O . LEU A 1 266 ? -32.666 -5.006 32.333 1.00 93.44 266 LEU A O 1
ATOM 2223 N N . CYS A 1 267 ? -31.335 -5.507 34.067 1.00 95.00 267 CYS A N 1
ATOM 2224 C CA . CYS A 1 267 ? -32.398 -5.365 35.065 1.00 95.00 267 CYS A CA 1
ATOM 2225 C C . CYS A 1 267 ? -32.965 -3.936 35.086 1.00 95.00 267 CYS A C 1
ATOM 2227 O O . CYS A 1 267 ? -34.182 -3.758 35.086 1.00 95.00 267 CYS A O 1
ATOM 2229 N N . CYS A 1 268 ? -32.111 -2.907 35.047 1.00 94.12 268 CYS A N 1
ATOM 2230 C CA . CYS A 1 268 ? -32.561 -1.515 34.950 1.00 94.12 268 CYS A CA 1
ATOM 2231 C C . CYS A 1 268 ? -33.340 -1.249 33.650 1.00 94.12 268 CYS A C 1
ATOM 2233 O O . CYS A 1 268 ? -34.430 -0.678 33.684 1.00 94.12 268 CYS A O 1
ATOM 2235 N N . ALA A 1 269 ? -32.794 -1.671 32.508 1.00 92.12 269 ALA A N 1
ATOM 2236 C CA . ALA A 1 269 ? -33.396 -1.467 31.196 1.00 92.12 269 ALA A CA 1
ATOM 2237 C C . ALA A 1 269 ? -34.722 -2.220 31.046 1.00 92.12 269 ALA A C 1
ATOM 2239 O O . ALA A 1 269 ? -35.629 -1.713 30.393 1.00 92.12 269 ALA A O 1
ATOM 2240 N N . TRP A 1 270 ? -34.872 -3.385 31.678 1.00 95.06 270 TRP A N 1
ATOM 2241 C CA . TRP A 1 270 ? -36.121 -4.142 31.696 1.00 95.06 270 TRP A CA 1
ATOM 2242 C C . TRP A 1 270 ? -37.260 -3.317 32.291 1.00 95.06 270 TRP A C 1
ATOM 2244 O O . TRP A 1 270 ? -38.309 -3.181 31.664 1.00 95.06 270 TRP A O 1
ATOM 2254 N N . PHE A 1 271 ? -37.040 -2.668 33.439 1.00 94.38 271 PHE A N 1
ATOM 2255 C CA . PHE A 1 271 ? -38.038 -1.760 34.009 1.00 94.38 271 PHE A CA 1
ATOM 2256 C C . PHE A 1 271 ? -38.301 -0.541 33.111 1.00 94.38 271 PHE A C 1
ATOM 2258 O O . PHE A 1 271 ? -39.460 -0.196 32.882 1.00 94.38 271 PHE A O 1
ATOM 2265 N N . GLU A 1 272 ? -37.255 0.076 32.551 1.00 91.94 272 GLU A N 1
ATOM 2266 C CA . GLU A 1 272 ? -37.390 1.246 31.664 1.00 91.94 272 GLU A CA 1
ATOM 2267 C C . GLU A 1 272 ? -38.128 0.948 30.351 1.00 91.94 272 GLU A C 1
ATOM 2269 O O . GLU A 1 272 ? -38.753 1.844 29.788 1.00 91.94 272 GLU A O 1
ATOM 2274 N N . ASN A 1 273 ? -38.109 -0.302 29.885 1.00 91.12 273 ASN A N 1
ATOM 2275 C CA . ASN A 1 273 ? -38.754 -0.727 28.642 1.00 91.12 273 ASN A CA 1
ATOM 2276 C C . ASN A 1 273 ? -40.116 -1.394 28.847 1.00 91.12 273 ASN A C 1
ATOM 2278 O O . ASN A 1 273 ? -40.581 -2.139 27.984 1.00 91.12 273 ASN A O 1
ATOM 2282 N N . GLY A 1 274 ? -40.775 -1.133 29.977 1.00 91.00 274 GLY A N 1
ATOM 2283 C CA . GLY A 1 274 ? -42.097 -1.692 30.245 1.00 91.00 274 GLY A CA 1
ATOM 2284 C C . GLY A 1 274 ? -42.068 -3.200 30.487 1.00 91.00 274 GLY A C 1
ATOM 2285 O O . GLY A 1 274 ? -43.007 -3.889 30.102 1.00 91.00 274 GLY A O 1
ATOM 2286 N N . LYS A 1 275 ? -41.008 -3.694 31.142 1.00 92.62 275 LYS A N 1
ATOM 2287 C CA . LYS A 1 275 ? -40.814 -5.102 31.518 1.00 92.62 275 LYS A CA 1
ATOM 2288 C C . LYS A 1 275 ? -40.654 -6.049 30.320 1.00 92.62 275 LYS A C 1
ATOM 2290 O O . LYS A 1 275 ? -41.072 -7.203 30.361 1.00 92.62 275 LYS A O 1
ATOM 2295 N N . ASP A 1 276 ? -40.012 -5.558 29.261 1.00 90.75 276 ASP A N 1
ATOM 2296 C CA . ASP A 1 276 ? -39.734 -6.294 28.025 1.00 90.75 276 ASP A CA 1
ATOM 2297 C C . ASP A 1 276 ? -38.236 -6.624 27.918 1.00 90.75 276 ASP A C 1
ATOM 2299 O O . ASP A 1 276 ? -37.393 -5.739 27.736 1.00 90.75 276 ASP A O 1
ATOM 2303 N N . TRP A 1 277 ? -37.899 -7.913 28.032 1.00 89.81 277 TRP A N 1
ATOM 2304 C CA . TRP A 1 277 ? -36.518 -8.385 27.923 1.00 89.81 277 TRP A CA 1
ATOM 2305 C C . TRP A 1 277 ? -35.926 -8.180 26.529 1.00 89.81 277 TRP A C 1
ATOM 2307 O O . TRP A 1 277 ? -34.759 -7.817 26.435 1.00 89.81 277 TRP A O 1
ATOM 2317 N N . GLY A 1 278 ? -36.702 -8.345 25.454 1.00 85.19 278 GLY A N 1
ATOM 2318 C CA . GLY A 1 278 ? -36.213 -8.159 24.086 1.00 85.19 278 GLY A CA 1
ATOM 2319 C C . GLY A 1 278 ? -35.766 -6.719 23.837 1.00 85.19 278 GLY A C 1
ATOM 2320 O O . GLY A 1 278 ? -34.677 -6.479 23.314 1.00 85.19 278 GLY A O 1
ATOM 2321 N N . LYS A 1 279 ? -36.558 -5.743 24.297 1.00 85.38 279 LYS A N 1
ATOM 2322 C CA . LYS A 1 279 ? -36.171 -4.323 24.246 1.00 85.38 279 LYS A CA 1
ATOM 2323 C C . LYS A 1 279 ? -34.980 -4.012 25.145 1.00 85.38 279 LYS A C 1
ATOM 2325 O O . LYS A 1 279 ? -34.081 -3.291 24.720 1.00 85.38 279 LYS A O 1
ATOM 2330 N N . ALA A 1 280 ? -34.946 -4.573 26.354 1.00 88.69 280 ALA A N 1
ATOM 2331 C CA . ALA A 1 280 ? -33.816 -4.400 27.263 1.00 88.69 280 ALA A CA 1
ATOM 2332 C C . ALA A 1 280 ? -32.508 -4.936 26.657 1.00 88.69 280 ALA A C 1
ATOM 2334 O O . ALA A 1 280 ? -31.487 -4.252 26.711 1.00 88.69 280 ALA A O 1
ATOM 2335 N N . PHE A 1 281 ? -32.545 -6.109 26.017 1.00 86.94 281 PHE A N 1
ATOM 2336 C CA . PHE A 1 281 ? -31.400 -6.680 25.311 1.00 86.94 281 PHE A CA 1
ATOM 2337 C C . PHE A 1 281 ? -30.948 -5.801 24.144 1.00 86.94 281 PHE A C 1
ATOM 2339 O O . PHE A 1 281 ? -29.762 -5.502 24.061 1.00 86.94 281 PHE A O 1
ATOM 2346 N N . ASN A 1 282 ? -31.870 -5.324 23.303 1.00 80.50 282 ASN A N 1
ATOM 2347 C CA . ASN A 1 282 ? -31.545 -4.419 22.192 1.00 80.50 282 ASN A CA 1
ATOM 2348 C C . ASN A 1 282 ? -30.960 -3.078 22.659 1.00 80.50 282 ASN A C 1
ATOM 2350 O O . ASN A 1 282 ? -30.207 -2.444 21.925 1.00 80.50 282 ASN A O 1
ATOM 2354 N N . GLN A 1 283 ? -31.335 -2.630 23.859 1.00 80.38 283 GLN A N 1
ATOM 2355 C CA . GLN A 1 283 ? -30.849 -1.385 24.445 1.00 80.38 283 GLN A CA 1
ATOM 2356 C C . GLN A 1 283 ? -29.447 -1.529 25.047 1.00 80.38 283 GLN A C 1
ATOM 2358 O O . GLN A 1 283 ? -28.648 -0.604 24.935 1.00 80.38 283 GLN A O 1
ATOM 2363 N N . VAL A 1 284 ? -29.169 -2.643 25.730 1.00 79.62 284 VAL A N 1
ATOM 2364 C CA . VAL A 1 284 ? -27.945 -2.819 26.534 1.00 79.62 284 VAL A CA 1
ATOM 2365 C C . VAL A 1 284 ? -26.856 -3.592 25.787 1.00 79.62 284 VAL A C 1
ATOM 2367 O O . VAL A 1 284 ? -25.678 -3.410 26.075 1.00 79.62 284 VAL A O 1
ATOM 2370 N N . LEU A 1 285 ? -27.213 -4.459 24.835 1.00 75.81 285 LEU A N 1
ATOM 2371 C CA . LEU A 1 285 ? -26.253 -5.265 24.078 1.00 75.81 285 LEU A CA 1
ATOM 2372 C C . LEU A 1 285 ? -26.034 -4.680 22.668 1.00 75.81 285 LEU A C 1
ATOM 2374 O O . LEU A 1 285 ? -26.996 -4.256 22.029 1.00 75.81 285 LEU A O 1
ATOM 2378 N N . PRO A 1 286 ? -24.796 -4.688 22.131 1.00 58.03 286 PRO A N 1
ATOM 2379 C CA . PRO A 1 286 ? -24.501 -4.117 20.818 1.00 58.03 286 PRO A CA 1
ATOM 2380 C C . PRO A 1 286 ? -25.314 -4.748 19.664 1.00 58.03 286 PRO A C 1
ATOM 2382 O O . PRO A 1 286 ? -25.528 -5.966 19.666 1.00 58.03 286 PRO A O 1
ATOM 2385 N N . PRO A 1 287 ? -25.648 -3.985 18.596 1.00 48.59 287 PRO A N 1
ATOM 2386 C CA . PRO A 1 287 ? -26.517 -4.432 17.494 1.00 48.59 287 PRO A CA 1
ATOM 2387 C C . PRO A 1 287 ? -26.062 -5.703 16.760 1.00 48.59 287 PRO A C 1
ATOM 2389 O O . PRO A 1 287 ? -26.872 -6.398 16.157 1.00 48.59 287 PRO A O 1
ATOM 2392 N N . ARG A 1 288 ? -24.766 -6.045 16.816 1.00 47.38 288 ARG A N 1
ATOM 2393 C CA . ARG A 1 288 ? -24.190 -7.220 16.133 1.00 47.38 288 ARG A CA 1
ATOM 2394 C C . ARG A 1 288 ? -24.604 -8.571 16.734 1.00 47.38 288 ARG A C 1
ATOM 2396 O O . ARG A 1 288 ? -24.184 -9.597 16.209 1.00 47.38 288 ARG A O 1
ATOM 2403 N N . LYS A 1 289 ? -25.377 -8.591 17.824 1.00 46.66 289 LYS A N 1
ATOM 2404 C CA . LYS A 1 289 ? -25.814 -9.827 18.494 1.00 46.66 289 LYS A CA 1
ATOM 2405 C C . LYS A 1 289 ? -27.288 -10.179 18.241 1.00 46.66 289 LYS A C 1
ATOM 2407 O O . LYS A 1 289 ? -27.706 -11.266 18.605 1.00 46.66 289 LYS A O 1
ATOM 2412 N N . VAL A 1 290 ? -28.077 -9.324 17.590 1.00 43.47 290 VAL A N 1
ATOM 2413 C CA . VAL A 1 290 ? -29.540 -9.497 17.470 1.00 43.47 290 VAL A CA 1
ATOM 2414 C C . VAL A 1 290 ? -29.925 -9.947 16.052 1.00 43.47 290 VAL A C 1
ATOM 2416 O O . VAL A 1 290 ? -29.355 -9.471 15.072 1.00 43.47 290 VAL A O 1
ATOM 2419 N N . LYS A 1 291 ? -30.889 -10.874 15.922 1.00 37.78 291 LYS A N 1
ATOM 2420 C CA . LYS A 1 291 ? -31.390 -11.379 14.626 1.00 37.78 291 LYS A CA 1
ATOM 2421 C C . LYS A 1 291 ? -31.828 -10.246 13.682 1.00 37.78 291 LYS A C 1
ATOM 2423 O O . LYS A 1 291 ? -32.635 -9.409 14.076 1.00 37.78 291 LYS A O 1
ATOM 2428 N N . GLY A 1 292 ? -31.431 -10.332 12.404 1.00 37.91 292 GLY A N 1
ATOM 2429 C CA . GLY A 1 292 ? -32.256 -9.808 11.302 1.00 37.91 292 GLY A CA 1
ATOM 2430 C C . GLY A 1 292 ? -31.699 -8.720 10.374 1.00 37.91 292 GLY A C 1
ATOM 2431 O O . GLY A 1 292 ? -32.506 -7.987 9.810 1.00 37.91 292 GLY A O 1
ATOM 2432 N N . GLN A 1 293 ? -30.388 -8.616 10.128 1.00 30.73 293 GLN A N 1
ATOM 2433 C CA . GLN A 1 293 ? -29.891 -7.910 8.931 1.00 30.73 293 GLN A CA 1
ATOM 2434 C C . GLN A 1 293 ? -28.952 -8.812 8.122 1.00 30.73 293 GLN A C 1
ATOM 2436 O O . GLN A 1 293 ? -27.895 -9.227 8.592 1.00 30.73 293 GLN A O 1
ATOM 2441 N N . ALA A 1 294 ? -29.419 -9.169 6.925 1.00 27.45 294 ALA A N 1
ATOM 2442 C CA . ALA A 1 294 ? -28.844 -10.161 6.028 1.00 27.45 294 ALA A CA 1
ATOM 2443 C C . ALA A 1 294 ? -27.434 -9.790 5.532 1.00 27.45 294 ALA A C 1
ATOM 2445 O O . ALA A 1 294 ? -27.179 -8.653 5.137 1.00 27.45 294 ALA A O 1
ATOM 2446 N N . LYS A 1 295 ? -26.549 -10.793 5.499 1.00 27.69 295 LYS A N 1
ATOM 2447 C CA . LYS A 1 295 ? -25.357 -10.841 4.644 1.00 27.69 295 LYS A CA 1
ATOM 2448 C C . LYS A 1 295 ? -25.711 -11.598 3.360 1.00 27.69 295 LYS A C 1
ATOM 2450 O O . LYS A 1 295 ? -26.394 -12.614 3.435 1.00 27.69 295 LYS A O 1
ATOM 2455 N N . THR A 1 296 ? -25.195 -11.145 2.223 1.00 25.91 296 THR A N 1
ATOM 2456 C CA . THR A 1 296 ? -24.894 -12.005 1.068 1.00 25.91 296 THR A CA 1
ATOM 2457 C C . THR A 1 296 ? -23.427 -12.437 1.160 1.00 25.91 296 THR A C 1
ATOM 2459 O O . THR A 1 296 ? -22.550 -11.597 1.371 1.00 25.91 296 THR A O 1
ATOM 2462 N N . GLU A 1 297 ? -23.222 -13.752 1.098 1.00 29.20 297 GLU A N 1
ATOM 2463 C CA . GLU A 1 297 ? -21.977 -14.547 1.175 1.00 29.20 297 GLU A CA 1
ATOM 2464 C C . GLU A 1 297 ? -21.213 -14.480 -0.177 1.00 29.20 297 GLU A C 1
ATOM 2466 O O . GLU A 1 297 ? -21.771 -13.955 -1.136 1.00 29.20 297 GLU A O 1
ATOM 2471 N N . GLU A 1 298 ? -19.947 -14.871 -0.389 1.00 29.55 298 GLU A N 1
ATOM 2472 C CA . GLU A 1 298 ? -19.039 -15.928 0.124 1.00 29.55 298 GLU A CA 1
ATOM 2473 C C . GLU A 1 298 ? -17.570 -15.388 0.061 1.00 29.55 298 GLU A C 1
ATOM 2475 O O . GLU A 1 298 ? -17.324 -14.386 -0.602 1.00 29.55 298 GLU A O 1
ATOM 2480 N N . ASN A 1 299 ? -16.516 -15.906 0.709 1.00 25.75 299 ASN A N 1
ATOM 2481 C CA . ASN A 1 299 ? -16.154 -17.302 0.941 1.00 25.75 299 ASN A CA 1
ATOM 2482 C C . ASN A 1 299 ? -15.225 -17.490 2.168 1.00 25.75 299 ASN A C 1
ATOM 2484 O O . ASN A 1 299 ? -14.556 -16.565 2.633 1.00 25.75 299 ASN A O 1
ATOM 2488 N N . SER A 1 300 ? -15.235 -18.718 2.677 1.00 24.88 300 SER A N 1
ATOM 2489 C CA . SER A 1 300 ? -14.650 -19.248 3.912 1.00 24.88 300 SER A CA 1
ATOM 2490 C C . SER A 1 300 ? -13.133 -19.470 3.893 1.00 24.88 300 SER A C 1
ATOM 2492 O O . SER A 1 300 ? -12.622 -19.977 2.904 1.00 24.88 300 SER A O 1
ATOM 2494 N N . GLU A 1 301 ? -12.466 -19.266 5.038 1.00 24.88 301 GLU A N 1
ATOM 2495 C CA . GLU A 1 301 ? -11.571 -20.265 5.651 1.00 24.88 301 GLU A CA 1
ATOM 2496 C C . GLU A 1 301 ? -11.238 -19.916 7.118 1.00 24.88 301 GLU A C 1
ATOM 2498 O O . GLU A 1 301 ? -11.365 -18.783 7.581 1.00 24.88 301 GLU A O 1
ATOM 2503 N N . THR A 1 302 ? -10.918 -20.961 7.871 1.00 26.44 302 THR A N 1
ATOM 2504 C CA . THR A 1 302 ? -10.972 -21.138 9.328 1.00 26.44 302 THR A CA 1
ATOM 2505 C C . THR A 1 302 ? -9.917 -20.385 10.148 1.00 26.44 302 THR A C 1
ATOM 2507 O O . THR A 1 302 ? -8.723 -20.564 9.923 1.00 26.44 302 THR A O 1
ATOM 2510 N N . VAL A 1 303 ? -10.346 -19.685 11.210 1.00 26.98 303 VAL A N 1
ATOM 2511 C CA . VAL A 1 303 ? -9.533 -19.403 12.412 1.00 26.98 303 VAL A CA 1
ATOM 2512 C C . VAL A 1 303 ? -10.406 -19.586 13.659 1.00 26.98 303 VAL A C 1
ATOM 2514 O O . VAL A 1 303 ? -11.486 -19.005 13.772 1.00 26.98 303 VAL A O 1
ATOM 2517 N N . GLU A 1 304 ? -9.932 -20.426 14.579 1.00 26.22 304 GLU A N 1
ATOM 2518 C CA . GLU A 1 304 ? -10.517 -20.696 15.893 1.00 26.22 304 GLU A CA 1
ATOM 2519 C C . GLU A 1 304 ? -10.617 -19.411 16.726 1.00 26.22 304 GLU A C 1
ATOM 2521 O O . GLU A 1 304 ? -9.620 -18.738 16.979 1.00 26.22 304 GLU A O 1
ATOM 2526 N N . ASN A 1 305 ? -11.832 -19.074 17.161 1.00 26.05 305 ASN A N 1
ATOM 2527 C CA . ASN A 1 305 ? -12.133 -17.829 17.857 1.00 26.05 305 ASN A CA 1
ATOM 2528 C C . ASN A 1 305 ? -12.637 -18.147 19.273 1.00 26.05 305 ASN A C 1
ATOM 2530 O O . ASN A 1 305 ? -13.750 -18.645 19.454 1.00 26.05 305 ASN A O 1
ATOM 2534 N N . SER A 1 306 ? -11.816 -17.875 20.291 1.00 31.05 306 SER A N 1
ATOM 2535 C CA . SER A 1 306 ? -12.175 -18.036 21.706 1.00 31.05 306 SER A CA 1
ATOM 2536 C C . SER A 1 306 ? -11.959 -16.738 22.489 1.00 31.05 306 SER A C 1
ATOM 2538 O O . SER A 1 306 ? -11.147 -16.686 23.409 1.00 31.05 306 SER A O 1
ATOM 2540 N N . GLU A 1 307 ? -12.701 -15.684 22.155 1.00 33.25 307 GLU A N 1
ATOM 2541 C CA . GLU A 1 307 ? -12.609 -14.383 22.832 1.00 33.25 307 GLU A CA 1
ATOM 2542 C C . GLU A 1 307 ? -14.009 -13.806 23.094 1.00 33.25 307 GLU A C 1
ATOM 2544 O O . GLU A 1 307 ? -14.561 -13.061 22.294 1.00 33.25 307 GLU A O 1
ATOM 2549 N N . THR A 1 308 ? -14.625 -14.155 24.229 1.00 31.02 308 THR A N 1
ATOM 2550 C CA . THR A 1 308 ? -15.942 -13.600 24.627 1.00 31.02 308 THR A CA 1
ATOM 2551 C C . THR A 1 308 ? -15.945 -12.927 25.997 1.00 31.02 308 THR A C 1
ATOM 2553 O O . THR A 1 308 ? -17.001 -12.629 26.533 1.00 31.02 308 THR A O 1
ATOM 2556 N N . ALA A 1 309 ? -14.778 -12.651 26.577 1.00 29.11 309 ALA A N 1
ATOM 2557 C CA . ALA A 1 309 ? -14.691 -11.904 27.837 1.00 29.11 309 ALA A CA 1
ATOM 2558 C C . ALA A 1 309 ? -13.582 -10.838 27.849 1.00 29.11 309 ALA A C 1
ATOM 2560 O O . ALA A 1 309 ? -13.341 -10.208 28.871 1.00 29.11 309 ALA A O 1
ATOM 2561 N N . GLU A 1 310 ? -12.922 -10.615 26.710 1.00 31.25 310 GLU A N 1
ATOM 2562 C CA . GLU A 1 310 ? -12.089 -9.426 26.472 1.00 31.25 310 GLU A CA 1
ATOM 2563 C C . GLU A 1 310 ? -12.928 -8.253 25.948 1.00 31.25 310 GLU A C 1
ATOM 2565 O O . GLU A 1 310 ? -12.619 -7.106 26.239 1.00 31.25 310 GLU A O 1
ATOM 2570 N N . GLN A 1 311 ? -14.077 -8.538 25.329 1.00 33.59 311 GLN A N 1
ATOM 2571 C CA . GLN A 1 311 ? -14.933 -7.552 24.663 1.00 33.59 311 GLN A CA 1
ATOM 2572 C C . GLN A 1 311 ? -15.549 -6.487 25.595 1.00 33.59 311 GLN A C 1
ATOM 2574 O O . GLN A 1 311 ? -15.775 -5.379 25.142 1.00 33.59 311 GLN A O 1
ATOM 2579 N N . GLN A 1 312 ? -15.773 -6.749 26.890 1.00 32.75 312 GLN A N 1
ATOM 2580 C CA . GLN A 1 312 ? -16.420 -5.769 27.794 1.00 32.75 312 GLN A CA 1
ATOM 2581 C C . GLN A 1 312 ? -15.444 -4.755 28.427 1.00 32.75 312 GLN A C 1
ATOM 2583 O O . GLN A 1 312 ? -15.791 -3.590 28.642 1.00 32.75 312 GLN A O 1
ATOM 2588 N N . ASP A 1 313 ? -14.221 -5.200 28.740 1.00 29.86 313 ASP A N 1
ATOM 2589 C CA . ASP A 1 313 ? -13.121 -4.320 29.167 1.00 29.86 313 ASP A CA 1
ATOM 2590 C C . ASP A 1 313 ? -12.487 -3.613 27.959 1.00 29.86 313 ASP A C 1
ATOM 2592 O O . ASP A 1 313 ? -11.948 -2.512 28.104 1.00 29.86 313 ASP A O 1
ATOM 2596 N N . GLU A 1 314 ? -12.572 -4.226 26.772 1.00 33.31 314 GLU A N 1
ATOM 2597 C CA . GLU A 1 314 ? -12.342 -3.539 25.510 1.00 33.31 314 GLU A CA 1
ATOM 2598 C C . GLU A 1 314 ? -13.443 -2.538 25.190 1.00 33.31 314 GLU A C 1
ATOM 2600 O O . GLU A 1 314 ? -13.067 -1.497 24.716 1.00 33.31 314 GLU A O 1
ATOM 2605 N N . GLU A 1 315 ? -14.725 -2.722 25.519 1.00 29.55 315 GLU A N 1
ATOM 2606 C CA . GLU A 1 315 ? -15.779 -1.718 25.251 1.00 29.55 315 GLU A CA 1
ATOM 2607 C C . GLU A 1 315 ? -15.600 -0.394 26.039 1.00 29.55 315 GLU A C 1
ATOM 2609 O O . GLU A 1 315 ? -15.842 0.671 25.487 1.00 29.55 315 GLU A O 1
ATOM 2614 N N . ASP A 1 316 ? -15.098 -0.402 27.288 1.00 29.45 316 ASP A N 1
ATOM 2615 C CA . ASP A 1 316 ? -14.772 0.850 28.032 1.00 29.45 316 ASP A CA 1
ATOM 2616 C C . ASP A 1 316 ? -13.463 1.487 27.554 1.00 29.45 316 ASP A C 1
ATOM 2618 O O . ASP A 1 316 ? -13.307 2.711 27.531 1.00 29.45 316 ASP A O 1
ATOM 2622 N N . LYS A 1 317 ? -12.480 0.646 27.203 1.00 35.31 317 LYS A N 1
ATOM 2623 C CA . LYS A 1 317 ? -11.260 1.117 26.551 1.00 35.31 317 LYS A CA 1
ATOM 2624 C C . LYS A 1 317 ? -11.531 1.571 25.131 1.00 35.31 317 LYS A C 1
ATOM 2626 O O . LYS A 1 317 ? -10.827 2.470 24.724 1.00 35.31 317 LYS A O 1
ATOM 2631 N N . GLN A 1 318 ? -12.525 1.017 24.445 1.00 33.06 318 GLN A N 1
ATOM 2632 C CA . GLN A 1 318 ? -13.041 1.392 23.135 1.00 33.06 318 GLN A CA 1
ATOM 2633 C C . GLN A 1 318 ? -13.950 2.597 23.258 1.00 33.06 318 GLN A C 1
ATOM 2635 O O . GLN A 1 318 ? -13.990 3.324 22.303 1.00 33.06 318 GLN A O 1
ATOM 2640 N N . GLU A 1 319 ? -14.594 2.927 24.378 1.00 33.62 319 GLU A N 1
ATOM 2641 C CA . GLU A 1 319 ? -15.257 4.235 24.522 1.00 33.62 319 GLU A CA 1
ATOM 2642 C C . GLU A 1 319 ? -14.229 5.367 24.736 1.00 33.62 319 GLU A C 1
ATOM 2644 O O . GLU A 1 319 ? -14.356 6.450 24.158 1.00 33.62 319 GLU A O 1
ATOM 2649 N N . GLU A 1 320 ? -13.157 5.131 25.511 1.00 35.56 320 GLU A N 1
ATOM 2650 C CA . GLU A 1 320 ? -12.034 6.081 25.618 1.00 35.56 320 GLU A CA 1
ATOM 2651 C C . GLU A 1 320 ? -11.127 6.066 24.368 1.00 35.56 320 GLU A C 1
ATOM 2653 O O . GLU A 1 320 ? -10.668 7.129 23.949 1.00 35.56 320 GLU A O 1
ATOM 2658 N N . GLU A 1 321 ? -10.886 4.915 23.735 1.00 39.62 321 GLU A N 1
ATOM 2659 C CA . GLU A 1 321 ? -10.218 4.772 22.432 1.00 39.62 321 GLU A CA 1
ATOM 2660 C C . GLU A 1 321 ? -11.125 5.187 21.284 1.00 39.62 321 GLU A C 1
ATOM 2662 O O . GLU A 1 321 ? -10.570 5.602 20.294 1.00 39.62 321 GLU A O 1
ATOM 2667 N N . GLU A 1 322 ? -12.454 5.196 21.363 1.00 40.34 322 GLU A N 1
ATOM 2668 C CA . GLU A 1 322 ? -13.343 5.786 20.349 1.00 40.34 322 GLU A CA 1
ATOM 2669 C C . GLU A 1 322 ? -13.408 7.296 20.552 1.00 40.34 322 GLU A C 1
ATOM 2671 O O . GLU A 1 322 ? -13.399 8.008 19.559 1.00 40.34 322 GLU A O 1
ATOM 2676 N N . ASP A 1 323 ? -13.363 7.844 21.777 1.00 50.94 323 ASP A N 1
ATOM 2677 C CA . ASP A 1 323 ? -13.215 9.301 21.969 1.00 50.94 323 ASP A CA 1
ATOM 2678 C C . ASP A 1 323 ? -11.813 9.766 21.525 1.00 50.94 323 ASP A C 1
ATOM 2680 O O . ASP A 1 323 ? -11.672 10.806 20.873 1.00 50.94 323 ASP A O 1
ATOM 2684 N N . TYR A 1 324 ? -10.759 8.978 21.788 1.00 53.31 324 TYR A N 1
ATOM 2685 C CA . TYR A 1 324 ? -9.407 9.269 21.303 1.00 53.31 324 TYR A CA 1
ATOM 2686 C C . TYR A 1 324 ? -9.166 8.907 19.847 1.00 53.31 324 TYR A C 1
ATOM 2688 O O . TYR A 1 324 ? -8.407 9.634 19.223 1.00 53.31 324 TYR A O 1
ATOM 2696 N N . SER A 1 325 ? -9.781 7.865 19.298 1.00 56.19 325 SER A N 1
ATOM 2697 C CA . SER A 1 325 ? -9.698 7.477 17.886 1.00 56.19 325 SER A CA 1
ATOM 2698 C C . SER A 1 325 ? -10.545 8.429 17.079 1.00 56.19 325 SER A C 1
ATOM 2700 O O . SER A 1 325 ? -10.041 8.962 16.116 1.00 56.19 325 SER A O 1
ATOM 2702 N N . ASN A 1 326 ? -11.749 8.809 17.510 1.00 74.62 326 ASN A N 1
ATOM 2703 C CA . ASN A 1 326 ? -12.521 9.860 16.843 1.00 74.62 326 ASN A CA 1
ATOM 2704 C C . ASN A 1 326 ? -11.795 11.212 16.928 1.00 74.62 326 ASN A C 1
ATOM 2706 O O . ASN A 1 326 ? -11.745 11.954 15.947 1.00 74.62 326 ASN A O 1
ATOM 2710 N N . LEU A 1 327 ? -11.159 11.543 18.062 1.00 82.00 327 LEU A N 1
ATOM 2711 C CA . LEU A 1 327 ? -10.301 12.728 18.153 1.00 82.00 327 LEU A CA 1
ATOM 2712 C C . LEU A 1 327 ? -9.040 12.604 17.286 1.00 82.00 327 LEU A C 1
ATOM 2714 O O . LEU A 1 327 ? -8.666 13.588 16.649 1.00 82.00 327 LEU A O 1
ATOM 2718 N N . ALA A 1 328 ? -8.377 11.450 17.267 1.00 84.50 328 ALA A N 1
ATOM 2719 C CA . ALA A 1 328 ? -7.182 11.186 16.474 1.00 84.50 328 ALA A CA 1
ATOM 2720 C C . ALA A 1 328 ? -7.526 11.246 14.993 1.00 84.50 328 ALA A C 1
ATOM 2722 O O . ALA A 1 328 ? -6.878 11.982 14.264 1.00 84.50 328 ALA A O 1
ATOM 2723 N N . ASP A 1 329 ? -8.607 10.604 14.582 1.00 89.25 329 ASP A N 1
ATOM 2724 C CA . ASP A 1 329 ? -9.152 10.607 13.238 1.00 89.25 329 ASP A CA 1
ATOM 2725 C C . ASP A 1 329 ? -9.531 12.015 12.800 1.00 89.25 329 ASP A C 1
ATOM 2727 O O . ASP A 1 329 ? -9.189 12.439 11.700 1.00 89.25 329 ASP A O 1
ATOM 2731 N N . ARG A 1 330 ? -10.169 12.802 13.674 1.00 89.44 330 ARG A N 1
ATOM 2732 C CA . ARG A 1 330 ? -10.445 14.220 13.403 1.00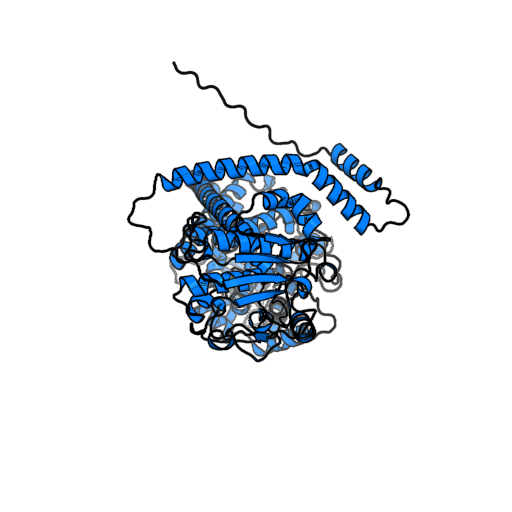 89.44 330 ARG A CA 1
ATOM 2733 C C . ARG A 1 330 ? -9.163 15.038 13.290 1.00 89.44 330 ARG A C 1
ATOM 2735 O O . ARG A 1 330 ? -9.071 15.891 12.412 1.00 89.44 330 ARG A O 1
ATOM 2742 N N . LEU A 1 331 ? -8.174 14.810 14.153 1.00 93.88 331 LEU A N 1
ATOM 2743 C CA . LEU A 1 331 ? -6.878 15.494 14.090 1.00 93.88 331 LEU A CA 1
ATOM 2744 C C . LEU A 1 331 ? -6.115 15.128 12.814 1.00 93.88 331 LEU A C 1
ATOM 2746 O O . LEU A 1 331 ? -5.568 16.018 12.166 1.00 93.88 331 LEU A O 1
ATOM 2750 N N . ILE A 1 332 ? -6.118 13.852 12.438 1.00 94.81 332 ILE A N 1
ATOM 2751 C CA . ILE A 1 332 ? -5.530 13.313 11.214 1.00 94.81 332 ILE A CA 1
ATOM 2752 C C . ILE A 1 332 ? -6.245 13.895 9.998 1.00 94.81 332 ILE A C 1
ATOM 2754 O O . ILE A 1 332 ? -5.584 14.377 9.080 1.00 94.81 332 ILE A O 1
ATOM 2758 N N . ALA A 1 333 ? -7.576 13.928 9.997 1.00 94.44 333 ALA A N 1
ATOM 2759 C CA . ALA A 1 333 ? -8.356 14.511 8.916 1.00 94.44 333 ALA A CA 1
ATOM 2760 C C . ALA A 1 333 ? -8.059 16.012 8.766 1.00 94.44 333 ALA A C 1
ATOM 2762 O O . ALA A 1 333 ? -7.781 16.479 7.663 1.00 94.44 333 ALA A O 1
ATOM 2763 N N . ILE A 1 334 ? -8.017 16.772 9.869 1.00 95.00 334 ILE A N 1
ATOM 2764 C CA . ILE A 1 334 ? -7.649 18.199 9.853 1.00 95.00 334 ILE A CA 1
ATOM 2765 C C . ILE A 1 334 ? -6.215 18.389 9.349 1.00 95.00 334 ILE A C 1
ATOM 2767 O O . ILE A 1 334 ? -5.980 19.254 8.503 1.00 95.00 334 ILE A O 1
ATOM 2771 N N . TYR A 1 335 ? -5.262 17.592 9.841 1.00 96.31 335 TYR A N 1
ATOM 2772 C CA . TYR A 1 335 ? -3.876 17.613 9.375 1.00 96.31 335 TYR A CA 1
ATOM 2773 C C . TYR A 1 335 ? -3.806 17.365 7.868 1.00 96.31 335 TYR A C 1
ATOM 2775 O O . TYR A 1 335 ? -3.172 18.132 7.146 1.00 96.31 335 TYR A O 1
ATOM 2783 N N . THR A 1 336 ? -4.511 16.346 7.384 1.00 95.75 336 THR A N 1
ATOM 2784 C CA . THR A 1 336 ? -4.523 15.946 5.976 1.00 95.75 336 THR A CA 1
ATOM 2785 C C . THR A 1 336 ? -5.145 17.024 5.102 1.00 95.75 336 THR A C 1
ATOM 2787 O O . THR A 1 336 ? -4.555 17.415 4.098 1.00 95.75 336 THR A O 1
ATOM 2790 N N . LYS A 1 337 ? -6.260 17.619 5.534 1.00 94.88 337 LYS A N 1
ATOM 2791 C CA . LYS A 1 337 ? -6.895 18.754 4.851 1.00 94.88 337 LYS A CA 1
ATOM 2792 C C . LYS A 1 337 ? -5.964 19.966 4.772 1.00 94.88 337 LYS A C 1
ATOM 2794 O O . LYS A 1 337 ? -5.837 20.589 3.717 1.00 94.88 337 LYS A O 1
ATOM 2799 N N . GLN A 1 338 ? -5.267 20.291 5.864 1.00 94.88 338 GLN A N 1
ATOM 2800 C CA . GLN A 1 338 ? -4.272 21.368 5.871 1.00 94.88 338 GLN A CA 1
ATOM 2801 C C . GLN A 1 338 ? -3.072 21.051 4.975 1.00 94.88 338 GLN A C 1
ATOM 2803 O O . GLN A 1 338 ? -2.597 21.940 4.270 1.00 94.88 338 GLN A O 1
ATOM 2808 N N . LYS A 1 339 ? -2.606 19.799 4.971 1.00 93.62 339 LYS A N 1
ATOM 2809 C CA . LYS A 1 339 ? -1.501 19.332 4.133 1.00 93.62 339 LYS A CA 1
ATOM 2810 C C . LYS A 1 339 ? -1.847 19.433 2.648 1.00 93.62 339 LYS A C 1
ATOM 2812 O O . LYS A 1 339 ? -1.075 20.034 1.908 1.00 93.62 339 LYS A O 1
ATOM 2817 N N . ILE A 1 340 ? -3.029 18.962 2.243 1.00 92.69 340 ILE A N 1
ATOM 2818 C CA . ILE A 1 340 ? -3.549 19.120 0.877 1.00 92.69 340 ILE A CA 1
ATOM 2819 C C . ILE A 1 340 ? -3.601 20.606 0.500 1.00 92.69 340 ILE A C 1
ATOM 2821 O O . ILE A 1 340 ? -3.077 20.999 -0.540 1.00 92.69 340 ILE A O 1
ATOM 2825 N N . SER A 1 341 ? -4.175 21.462 1.356 1.00 90.81 341 SER A N 1
ATOM 2826 C CA . SER A 1 341 ? -4.265 22.901 1.069 1.00 90.81 341 SER A CA 1
ATOM 2827 C C . SER A 1 341 ? -2.892 23.571 0.944 1.00 90.81 341 SER A C 1
ATOM 2829 O O . SER A 1 341 ? -2.706 24.437 0.084 1.00 90.81 341 SER A O 1
ATOM 2831 N N . LEU A 1 342 ? -1.928 23.191 1.786 1.00 89.25 342 LEU A N 1
ATOM 2832 C CA . LEU A 1 342 ? -0.565 23.711 1.731 1.00 89.25 342 LEU A CA 1
ATOM 2833 C C . LEU A 1 342 ? 0.122 23.301 0.425 1.00 89.25 342 LEU A C 1
ATOM 2835 O O . LEU A 1 342 ? 0.635 24.165 -0.284 1.00 89.25 342 LEU A O 1
ATOM 2839 N N . ASP A 1 343 ? 0.069 22.016 0.081 1.00 85.94 343 ASP A N 1
ATOM 2840 C CA . ASP A 1 343 ? 0.719 21.473 -1.112 1.00 85.94 343 ASP A CA 1
ATOM 2841 C C . ASP A 1 343 ? 0.096 22.050 -2.393 1.00 85.94 343 ASP A C 1
ATOM 2843 O O . ASP A 1 343 ? 0.816 22.407 -3.331 1.00 85.94 343 ASP A O 1
ATOM 2847 N N . GLN A 1 344 ? -1.225 22.264 -2.413 1.00 84.38 344 GLN A N 1
ATOM 2848 C CA . GLN A 1 344 ? -1.916 22.968 -3.496 1.00 84.38 344 GLN A CA 1
ATOM 2849 C C . GLN A 1 344 ? -1.437 24.417 -3.648 1.00 84.38 344 GLN A C 1
ATOM 2851 O O . GLN A 1 344 ? -1.211 24.871 -4.770 1.00 84.38 344 GLN A O 1
ATOM 2856 N N . LYS A 1 345 ? -1.267 25.162 -2.546 1.00 83.56 345 LYS A N 1
ATOM 2857 C CA . LYS A 1 345 ? -0.763 26.548 -2.593 1.00 83.56 345 LYS A CA 1
ATOM 2858 C C . LYS A 1 345 ? 0.664 26.600 -3.131 1.00 83.56 345 LYS A C 1
ATOM 2860 O O . LYS A 1 345 ? 0.942 27.404 -4.018 1.00 83.56 345 LYS A O 1
ATOM 2865 N N . THR A 1 346 ? 1.539 25.719 -2.650 1.00 74.31 346 THR A N 1
ATOM 2866 C CA . THR A 1 346 ? 2.924 25.609 -3.128 1.00 74.31 346 THR A CA 1
ATOM 2867 C C . THR A 1 346 ? 2.983 25.225 -4.609 1.00 74.31 346 THR A C 1
ATOM 2869 O O . THR A 1 346 ? 3.774 25.791 -5.357 1.00 74.31 346 THR A O 1
ATOM 2872 N N . SER A 1 347 ? 2.096 24.337 -5.062 1.00 72.75 347 SER A N 1
ATOM 2873 C CA . SER A 1 347 ? 2.060 23.871 -6.456 1.00 72.75 347 SER A CA 1
ATOM 2874 C C . SER A 1 347 ? 1.483 24.908 -7.423 1.00 72.75 347 SER A C 1
ATOM 2876 O O . SER A 1 347 ? 1.968 25.033 -8.545 1.00 72.75 347 SER A O 1
ATOM 2878 N N . ARG A 1 348 ? 0.489 25.704 -6.996 1.00 68.94 348 ARG A N 1
ATOM 2879 C CA . ARG A 1 348 ? -0.070 26.811 -7.799 1.00 68.94 348 ARG A CA 1
ATOM 2880 C C . ARG A 1 348 ? 0.957 27.909 -8.069 1.00 68.94 348 ARG A C 1
ATOM 2882 O O . ARG A 1 348 ? 0.989 28.436 -9.176 1.00 68.94 348 ARG A O 1
ATOM 2889 N N . LEU A 1 349 ? 1.807 28.215 -7.088 1.00 57.34 349 LEU A N 1
ATOM 2890 C CA . LEU A 1 349 ? 2.916 29.165 -7.244 1.00 57.34 349 LEU A CA 1
ATOM 2891 C C . LEU A 1 349 ? 3.984 28.655 -8.231 1.00 57.34 349 LEU A C 1
ATOM 2893 O O . LEU A 1 349 ? 4.659 29.455 -8.867 1.00 57.34 349 LEU A O 1
ATOM 2897 N N . GLY A 1 350 ? 4.096 27.334 -8.403 1.00 60.66 350 GLY A N 1
ATOM 2898 C CA . GLY A 1 350 ? 5.116 26.689 -9.228 1.00 60.66 350 GLY A CA 1
ATOM 2899 C C . GLY A 1 350 ? 4.740 26.422 -10.687 1.00 60.66 350 GLY A C 1
ATOM 2900 O O . GLY A 1 350 ? 5.585 25.912 -11.409 1.00 60.66 350 GLY A O 1
ATOM 2901 N N . ARG A 1 351 ? 3.525 26.740 -11.168 1.00 68.75 351 ARG A N 1
ATOM 2902 C CA . ARG A 1 351 ? 3.125 26.420 -12.561 1.00 68.75 351 ARG A CA 1
ATOM 2903 C C . ARG A 1 351 ? 3.998 27.126 -13.609 1.00 68.75 351 ARG A C 1
ATOM 2905 O O . ARG A 1 351 ? 4.371 26.516 -14.600 1.00 68.75 351 ARG A O 1
ATOM 2912 N N . PHE A 1 352 ? 4.364 28.380 -13.358 1.00 65.88 352 PHE A N 1
ATOM 2913 C CA . PHE A 1 352 ? 5.283 29.131 -14.220 1.00 65.88 352 PHE A CA 1
ATOM 2914 C C . PHE A 1 352 ? 6.726 28.600 -14.128 1.00 65.88 352 PHE A C 1
ATOM 2916 O O . PHE A 1 352 ? 7.422 28.477 -15.132 1.00 65.88 352 PHE A O 1
ATOM 2923 N N . GLU A 1 353 ? 7.172 28.212 -12.929 1.00 68.31 353 GLU A N 1
ATOM 2924 C CA . GLU A 1 353 ? 8.485 27.578 -12.744 1.00 68.31 353 GLU A CA 1
ATOM 2925 C C . GLU A 1 353 ? 8.554 26.167 -13.350 1.00 68.31 353 GLU A C 1
ATOM 2927 O O . GLU A 1 353 ? 9.638 25.726 -13.742 1.00 68.31 353 GLU A O 1
ATOM 2932 N N . LEU A 1 354 ? 7.421 25.462 -13.441 1.00 73.69 354 LEU A N 1
ATOM 2933 C CA . LEU A 1 354 ? 7.305 24.147 -14.063 1.00 73.69 354 LEU A CA 1
ATOM 2934 C C . LEU A 1 354 ? 7.642 24.243 -15.547 1.00 73.69 354 LEU A C 1
ATOM 2936 O O . LEU A 1 354 ? 8.546 23.542 -15.982 1.00 73.69 354 LEU A O 1
ATOM 2940 N N . GLU A 1 355 ? 6.997 25.142 -16.294 1.00 77.38 355 GLU A N 1
ATOM 2941 C CA . GLU A 1 355 ? 7.251 25.332 -17.732 1.00 77.38 355 GLU A CA 1
ATOM 2942 C C . GLU A 1 355 ? 8.729 25.625 -18.021 1.00 77.38 355 GLU A C 1
ATOM 2944 O O . GLU A 1 355 ? 9.310 25.046 -18.936 1.00 77.38 355 GLU A O 1
ATOM 2949 N N . GLN A 1 356 ? 9.381 26.436 -17.183 1.00 78.25 356 GLN A N 1
ATOM 2950 C CA . GLN A 1 356 ? 10.824 26.673 -17.293 1.00 78.25 356 GLN A CA 1
ATOM 2951 C C . GLN A 1 356 ? 11.659 25.419 -17.001 1.00 78.25 356 GLN A C 1
ATOM 2953 O O . GLN A 1 356 ? 12.702 25.205 -17.618 1.00 78.25 356 GLN A O 1
ATOM 2958 N N . SER A 1 357 ? 11.214 24.595 -16.050 1.00 82.06 357 SER A N 1
ATOM 2959 C CA . SER A 1 357 ? 11.924 23.387 -15.624 1.00 82.06 357 SER A CA 1
ATOM 2960 C C . SER A 1 357 ? 11.741 22.220 -16.596 1.00 82.06 357 SER A C 1
ATOM 2962 O O . SER A 1 357 ? 12.611 21.359 -16.646 1.00 82.06 357 SER A O 1
ATOM 2964 N N . LEU A 1 358 ? 10.669 22.187 -17.397 1.00 84.75 358 LEU A N 1
ATOM 2965 C CA . LEU A 1 358 ? 10.414 21.125 -18.385 1.00 84.75 358 LEU A CA 1
ATOM 2966 C C . LEU A 1 358 ? 11.430 21.086 -19.533 1.00 84.75 358 LEU A C 1
ATOM 2968 O O . LEU A 1 358 ? 11.537 20.069 -20.208 1.00 84.75 358 LEU A O 1
ATOM 2972 N N . ASN A 1 359 ? 12.218 22.147 -19.714 1.00 82.88 359 ASN A N 1
ATOM 2973 C CA . ASN A 1 359 ? 13.340 22.158 -20.655 1.00 82.88 359 ASN A CA 1
ATOM 2974 C C . ASN A 1 359 ? 14.579 21.415 -20.121 1.00 82.88 359 ASN A C 1
ATOM 2976 O O . ASN A 1 359 ? 15.548 21.225 -20.854 1.00 82.88 359 ASN A O 1
ATOM 2980 N N . LEU A 1 360 ? 14.586 21.027 -18.840 1.00 87.81 360 LEU A N 1
ATOM 2981 C CA . LEU A 1 360 ? 15.691 20.300 -18.223 1.00 87.81 360 LEU A CA 1
ATOM 2982 C C . LEU A 1 360 ? 15.458 18.786 -18.372 1.00 87.81 360 LEU A C 1
ATOM 2984 O O . LEU A 1 360 ? 14.393 18.318 -17.963 1.00 87.81 360 LEU A O 1
ATOM 2988 N N . PRO A 1 361 ? 16.438 17.997 -18.861 1.00 87.19 361 PRO A N 1
ATOM 2989 C CA . PRO A 1 361 ? 16.223 16.593 -19.231 1.00 87.19 361 PRO A CA 1
ATOM 2990 C C . PRO A 1 361 ? 15.590 15.727 -18.133 1.00 87.19 361 PRO A C 1
ATOM 2992 O O . PRO A 1 361 ? 14.606 15.038 -18.379 1.00 87.19 361 PRO A O 1
ATOM 2995 N N . VAL A 1 362 ? 16.093 15.810 -16.894 1.00 92.69 362 VAL A N 1
ATOM 2996 C CA . VAL A 1 362 ? 15.562 15.021 -15.765 1.00 92.69 362 VAL A CA 1
ATOM 2997 C C . VAL A 1 362 ? 14.119 15.418 -15.439 1.00 92.69 362 VAL A C 1
ATOM 2999 O O . VAL A 1 362 ? 13.269 14.562 -15.213 1.00 92.69 362 VAL A O 1
ATOM 3002 N N . CYS A 1 363 ? 13.817 16.719 -15.428 1.00 93.56 363 CYS A N 1
ATOM 3003 C CA . CYS A 1 363 ? 12.465 17.212 -15.175 1.00 93.56 363 CYS A CA 1
ATOM 3004 C C . CYS A 1 363 ? 11.502 16.815 -16.303 1.00 93.56 363 CYS A C 1
ATOM 3006 O O . CYS A 1 363 ? 10.366 16.438 -16.025 1.00 93.56 363 CYS A O 1
ATOM 3008 N N . GLN A 1 364 ? 11.957 16.843 -17.557 1.00 93.44 364 GLN A N 1
ATOM 3009 C CA . GLN A 1 364 ? 11.171 16.382 -18.696 1.00 93.44 364 GLN A CA 1
ATOM 3010 C C . GLN A 1 364 ? 10.822 14.893 -18.571 1.00 93.44 364 GLN A C 1
ATOM 3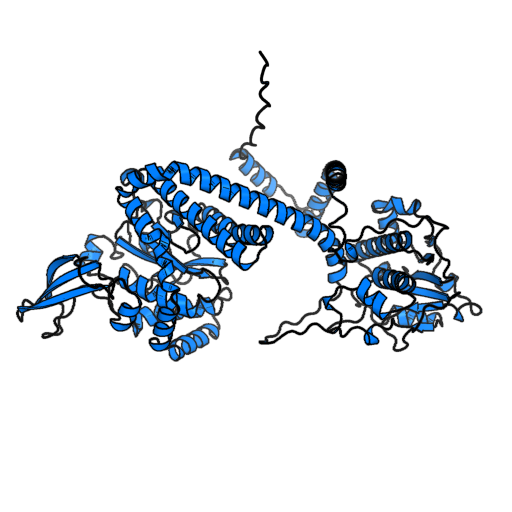012 O O . GLN A 1 364 ? 9.660 14.531 -18.732 1.00 93.44 364 GLN A O 1
ATOM 3017 N N . SER A 1 365 ? 11.781 14.038 -18.208 1.00 94.69 365 SER A N 1
ATOM 3018 C CA . SER A 1 365 ? 11.519 12.608 -17.986 1.00 94.69 365 SER A CA 1
ATOM 3019 C C . SER A 1 365 ? 10.533 12.370 -16.841 1.00 94.69 365 SER A C 1
ATOM 3021 O O . SER A 1 365 ? 9.603 11.579 -16.985 1.00 94.69 365 SER A O 1
ATOM 3023 N N . VAL A 1 366 ? 10.667 13.102 -15.726 1.00 95.56 366 VAL A N 1
ATOM 3024 C CA . VAL A 1 366 ? 9.695 13.031 -14.618 1.00 95.56 366 VAL A CA 1
ATOM 3025 C C . VAL A 1 366 ? 8.294 13.442 -15.076 1.00 95.56 366 VAL A C 1
ATOM 3027 O O . VAL A 1 366 ? 7.319 12.808 -14.684 1.00 95.56 366 VAL A O 1
ATOM 3030 N N . HIS A 1 367 ? 8.181 14.469 -15.920 1.00 94.12 367 HIS A N 1
ATOM 3031 C CA . HIS A 1 367 ? 6.907 14.901 -16.495 1.00 94.12 367 HIS A CA 1
ATOM 3032 C C . HIS A 1 367 ? 6.283 13.826 -17.389 1.00 94.12 367 HIS A C 1
ATOM 3034 O O . HIS A 1 367 ? 5.112 13.495 -17.212 1.00 94.12 367 HIS A O 1
ATOM 3040 N N . LEU A 1 368 ? 7.066 13.262 -18.314 1.00 92.88 368 LEU A N 1
ATOM 3041 C CA . LEU A 1 368 ? 6.603 12.253 -19.271 1.00 92.88 368 LEU A CA 1
ATOM 3042 C C . LEU A 1 368 ? 6.129 10.968 -18.580 1.00 92.88 368 LEU A C 1
ATOM 3044 O O . LEU A 1 368 ? 5.148 10.368 -19.009 1.00 92.88 368 LEU A O 1
ATOM 3048 N N . HIS A 1 369 ? 6.782 10.568 -17.487 1.00 95.81 369 HIS A N 1
ATOM 3049 C CA . HIS A 1 369 ? 6.437 9.349 -16.754 1.00 95.81 369 HIS A CA 1
ATOM 3050 C C . HIS A 1 369 ? 5.459 9.563 -15.591 1.00 95.81 369 HIS A C 1
ATOM 3052 O O . HIS A 1 369 ? 5.055 8.594 -14.955 1.00 95.81 369 HIS A O 1
ATOM 3058 N N . ALA A 1 370 ? 5.027 10.797 -15.307 1.00 95.25 370 ALA A N 1
ATOM 3059 C CA . ALA A 1 370 ? 4.238 11.108 -14.110 1.00 95.25 370 ALA A CA 1
ATOM 3060 C C . ALA A 1 370 ? 2.964 10.255 -13.945 1.00 95.25 370 ALA A C 1
ATOM 3062 O O . ALA A 1 370 ? 2.563 9.961 -12.818 1.00 95.25 370 ALA A O 1
ATOM 3063 N N . ASN A 1 371 ? 2.346 9.854 -15.058 1.00 94.50 371 ASN A N 1
ATOM 3064 C CA . ASN A 1 371 ? 1.114 9.063 -15.104 1.00 94.50 371 ASN A CA 1
ATOM 3065 C C . ASN A 1 371 ? 1.278 7.769 -15.927 1.00 94.50 371 ASN A C 1
ATOM 3067 O O . ASN A 1 371 ? 0.295 7.222 -16.414 1.00 94.50 371 ASN A O 1
ATOM 3071 N N . CYS A 1 372 ? 2.507 7.267 -16.105 1.00 93.56 372 CYS A N 1
ATOM 3072 C CA . CYS A 1 372 ? 2.761 6.115 -16.984 1.00 93.56 372 CYS A CA 1
ATOM 3073 C C . CYS A 1 372 ? 2.083 4.812 -16.531 1.00 93.56 372 CYS A C 1
ATOM 3075 O O . CYS A 1 372 ? 1.907 3.913 -17.341 1.00 93.56 372 CYS A O 1
ATOM 3077 N N . VAL A 1 373 ? 1.697 4.695 -15.258 1.00 93.81 373 VAL A N 1
ATOM 3078 C CA . VAL A 1 373 ? 1.061 3.483 -14.721 1.00 93.81 373 VAL A CA 1
ATOM 3079 C C . VAL A 1 373 ? -0.450 3.418 -14.955 1.00 93.81 373 VAL A C 1
ATOM 3081 O O . VAL A 1 373 ? -1.038 2.350 -14.802 1.00 93.81 373 VAL A O 1
ATOM 3084 N N . ASP A 1 374 ? -1.087 4.529 -15.338 1.00 91.06 374 ASP A N 1
ATOM 3085 C CA . ASP A 1 374 ? -2.547 4.594 -15.485 1.00 91.06 374 ASP A CA 1
ATOM 3086 C C . ASP A 1 374 ? -3.042 3.683 -16.620 1.00 91.06 374 ASP A C 1
ATOM 3088 O O . ASP A 1 374 ? -4.120 3.096 -16.525 1.00 91.06 374 ASP A O 1
ATOM 3092 N N . MET A 1 375 ? -2.224 3.496 -17.662 1.00 91.38 375 MET A N 1
ATOM 3093 C CA . MET A 1 375 ? -2.565 2.669 -18.822 1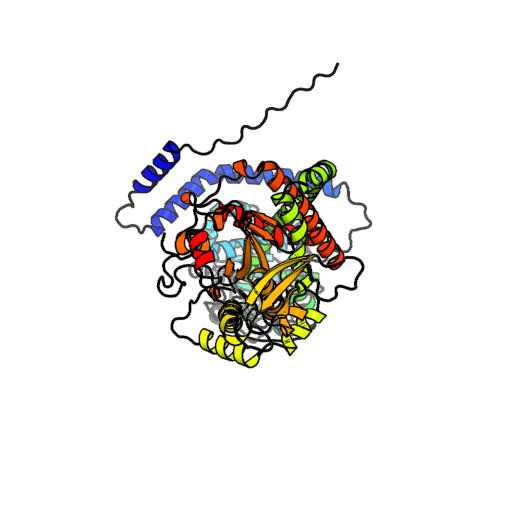.00 91.38 375 MET A CA 1
ATOM 3094 C C . MET A 1 375 ? -2.758 1.183 -18.484 1.00 91.38 375 MET A C 1
ATOM 3096 O O . MET A 1 375 ? -3.543 0.507 -19.144 1.00 91.38 375 MET A O 1
ATOM 3100 N N . TYR A 1 376 ? -2.095 0.671 -17.441 1.00 93.00 376 TYR A N 1
ATOM 3101 C CA . TYR A 1 376 ? -2.185 -0.743 -17.053 1.00 93.00 376 TYR A CA 1
ATOM 3102 C C . TYR A 1 376 ? -3.520 -1.101 -16.389 1.00 93.00 376 TYR A C 1
ATOM 3104 O O . TYR A 1 376 ? -3.817 -2.275 -16.204 1.00 93.00 376 TYR A O 1
ATOM 3112 N N . LYS A 1 377 ? -4.332 -0.101 -16.029 1.00 89.38 377 LYS A N 1
ATOM 3113 C CA . LYS A 1 377 ? -5.647 -0.292 -15.399 1.00 89.38 377 LYS A CA 1
ATOM 3114 C C . LYS A 1 377 ? -6.786 -0.417 -16.403 1.00 89.38 377 LYS A C 1
ATOM 3116 O O . LYS A 1 377 ? -7.936 -0.524 -15.989 1.00 89.38 377 LYS A O 1
ATOM 3121 N N . ASN A 1 378 ? -6.490 -0.345 -17.700 1.00 91.19 378 ASN A N 1
ATOM 3122 C CA . ASN A 1 378 ? -7.499 -0.502 -18.733 1.00 91.19 378 ASN A CA 1
ATOM 3123 C C . ASN A 1 378 ? -8.075 -1.937 -18.679 1.00 91.19 378 ASN A C 1
ATOM 3125 O O . ASN A 1 378 ? -7.313 -2.878 -18.913 1.00 91.19 378 ASN A O 1
ATOM 3129 N N . PRO A 1 379 ? -9.386 -2.121 -18.409 1.00 90.31 379 PRO A N 1
ATOM 3130 C CA . PRO A 1 379 ? -10.002 -3.447 -18.343 1.00 90.31 379 PRO A CA 1
ATOM 3131 C C . PRO A 1 379 ? -9.820 -4.259 -19.627 1.00 90.31 379 PRO A C 1
ATOM 3133 O O . PRO A 1 379 ? -9.586 -5.460 -19.556 1.00 90.31 379 PRO A O 1
ATOM 3136 N N . ASP A 1 380 ? -9.842 -3.605 -20.791 1.00 92.19 380 ASP A N 1
ATOM 3137 C CA . ASP A 1 380 ? -9.630 -4.279 -22.074 1.00 92.19 380 ASP A CA 1
ATOM 3138 C C . ASP A 1 380 ? -8.207 -4.842 -22.164 1.00 92.19 380 ASP A C 1
ATOM 3140 O O . ASP A 1 380 ? -8.000 -5.955 -22.634 1.00 92.19 380 ASP A O 1
ATOM 3144 N N . PHE A 1 381 ? -7.214 -4.107 -21.652 1.00 93.62 381 PHE A N 1
ATOM 3145 C CA . PHE A 1 381 ? -5.828 -4.576 -21.649 1.00 93.62 381 PHE A CA 1
ATOM 3146 C C . PHE A 1 381 ? -5.635 -5.733 -20.667 1.00 93.62 381 PHE A C 1
ATOM 3148 O O . PHE A 1 381 ? -4.861 -6.643 -20.949 1.00 93.62 381 PHE A O 1
ATOM 3155 N N . ILE A 1 382 ? -6.333 -5.703 -19.529 1.00 90.62 382 ILE A N 1
ATOM 3156 C CA . ILE A 1 382 ? -6.315 -6.786 -18.540 1.00 90.62 382 ILE A CA 1
ATOM 3157 C C . ILE A 1 382 ? -6.924 -8.059 -19.141 1.00 90.62 382 ILE A C 1
ATOM 3159 O O . ILE A 1 382 ? -6.319 -9.120 -19.027 1.00 90.62 382 ILE A O 1
ATOM 3163 N N . ASN A 1 383 ? -8.057 -7.959 -19.839 1.00 88.38 383 ASN A N 1
ATOM 3164 C CA . ASN A 1 383 ? -8.679 -9.108 -20.503 1.00 88.38 383 ASN A CA 1
ATOM 3165 C C . ASN A 1 383 ? -7.740 -9.739 -21.545 1.00 88.38 383 ASN A C 1
ATOM 3167 O O . ASN A 1 383 ? -7.518 -10.947 -21.522 1.00 88.38 383 ASN A O 1
ATOM 3171 N N . GLU A 1 384 ? -7.093 -8.918 -22.379 1.00 94.06 384 GLU A N 1
ATOM 3172 C CA . GLU A 1 384 ? -6.114 -9.394 -23.371 1.00 94.06 384 GLU A CA 1
ATOM 3173 C C . GLU A 1 384 ? -4.923 -10.128 -22.732 1.00 94.06 384 GLU A C 1
ATOM 3175 O O . GLU A 1 384 ? -4.381 -11.069 -23.317 1.00 94.06 384 GLU A O 1
ATOM 3180 N N . VAL A 1 385 ? -4.501 -9.735 -21.522 1.00 93.19 385 VAL A N 1
ATOM 3181 C CA . VAL A 1 385 ? -3.482 -10.485 -20.773 1.00 93.19 385 VAL A CA 1
ATOM 3182 C C . VAL A 1 385 ? -3.982 -11.882 -20.441 1.00 93.19 385 VAL A C 1
ATOM 3184 O O . VAL A 1 385 ? -3.269 -12.844 -20.730 1.00 93.19 385 VAL A O 1
ATOM 3187 N N . LEU A 1 386 ? -5.165 -11.986 -19.828 1.00 87.00 386 LEU A N 1
ATOM 3188 C CA . LEU A 1 386 ? -5.720 -13.253 -19.344 1.00 87.00 386 LEU A CA 1
ATOM 3189 C C . LEU A 1 386 ? -5.921 -14.257 -20.486 1.00 87.00 386 LEU A C 1
ATOM 3191 O O . LEU A 1 386 ? -5.694 -15.448 -20.288 1.00 87.00 386 LEU A O 1
ATOM 3195 N N . ASP A 1 387 ? -6.240 -13.768 -21.686 1.00 87.12 387 ASP A N 1
ATOM 3196 C CA . ASP A 1 387 ? -6.360 -14.587 -22.896 1.00 87.12 387 ASP A CA 1
ATOM 3197 C C . ASP A 1 387 ? -4.999 -15.015 -23.485 1.00 87.12 387 ASP A C 1
ATOM 3199 O O . ASP A 1 387 ? -4.911 -16.005 -24.215 1.00 87.12 387 ASP A O 1
ATOM 3203 N N . THR A 1 388 ? -3.920 -14.280 -23.192 1.00 92.75 388 THR A N 1
ATOM 3204 C CA . THR A 1 388 ? -2.603 -14.481 -23.824 1.00 92.75 388 THR A CA 1
ATOM 3205 C C . THR A 1 388 ? -1.626 -15.311 -22.985 1.00 92.75 388 THR A C 1
ATOM 3207 O O . THR A 1 388 ? -0.734 -15.961 -23.549 1.00 92.75 388 THR A O 1
ATOM 3210 N N . ILE A 1 389 ? -1.713 -15.255 -21.653 1.00 90.75 389 ILE A N 1
ATOM 3211 C CA . ILE A 1 389 ? -0.752 -15.913 -20.752 1.00 90.75 389 ILE A CA 1
ATOM 3212 C C . ILE A 1 389 ? -1.229 -17.300 -20.306 1.00 90.75 389 ILE A C 1
ATOM 3214 O O . ILE A 1 389 ? -2.416 -17.539 -20.113 1.00 90.75 389 ILE A O 1
ATOM 3218 N N . ASP A 1 390 ? -0.286 -18.219 -20.089 1.00 87.44 390 ASP A N 1
ATOM 3219 C CA . ASP A 1 390 ? -0.577 -19.568 -19.592 1.00 87.44 390 ASP A CA 1
ATOM 3220 C C . ASP A 1 390 ? -0.797 -19.556 -18.067 1.00 87.44 390 ASP A C 1
ATOM 3222 O O . ASP A 1 390 ? 0.079 -19.936 -17.283 1.00 87.44 390 ASP A O 1
ATOM 3226 N N . LEU A 1 391 ? -1.972 -19.066 -17.648 1.00 83.94 391 LEU A N 1
ATOM 3227 C CA . LEU A 1 391 ? -2.377 -19.020 -16.238 1.00 83.94 391 LEU A CA 1
ATOM 3228 C C . LEU A 1 391 ? -2.265 -20.391 -15.548 1.00 83.94 391 LEU A C 1
ATOM 3230 O O . LEU A 1 391 ? -1.696 -20.431 -14.455 1.00 83.94 391 LEU A O 1
ATOM 3234 N N . PRO A 1 392 ? -2.736 -21.513 -16.139 1.00 79.62 392 PRO A N 1
ATOM 3235 C CA . PRO A 1 392 ? -2.612 -22.825 -15.507 1.00 79.62 392 PRO A CA 1
ATOM 3236 C C . PRO A 1 392 ? -1.168 -23.201 -15.166 1.00 79.62 392 PRO A C 1
ATOM 3238 O O . PRO A 1 392 ? -0.909 -23.653 -14.050 1.00 79.62 392 PRO A O 1
ATOM 3241 N N . SER A 1 393 ? -0.218 -22.990 -16.084 1.00 83.56 393 SER A N 1
ATOM 3242 C CA . SER A 1 393 ? 1.191 -23.301 -15.818 1.00 83.56 393 SER A CA 1
ATOM 3243 C C . SER A 1 393 ? 1.791 -22.412 -14.731 1.00 83.56 393 SER A C 1
ATOM 3245 O O . SER A 1 393 ? 2.531 -22.916 -13.882 1.00 83.56 393 SER A O 1
ATOM 3247 N N . ILE A 1 394 ? 1.456 -21.116 -14.728 1.00 88.44 394 ILE A N 1
ATOM 3248 C CA . ILE A 1 394 ? 1.912 -20.172 -13.700 1.00 88.44 394 ILE A CA 1
ATOM 3249 C C . ILE A 1 394 ? 1.402 -20.622 -12.327 1.00 88.44 394 ILE A C 1
ATOM 3251 O O . ILE A 1 394 ? 2.210 -20.889 -11.440 1.00 88.44 394 ILE A O 1
ATOM 3255 N N . TYR A 1 395 ? 0.088 -20.786 -12.150 1.00 87.25 395 TYR A N 1
ATOM 3256 C CA . TYR A 1 395 ? -0.483 -21.140 -10.845 1.00 87.25 395 TYR A CA 1
ATOM 3257 C C . TYR A 1 395 ? -0.066 -22.535 -10.370 1.00 87.25 395 TYR A C 1
ATOM 3259 O O . TYR A 1 395 ? 0.261 -22.703 -9.201 1.00 87.25 395 TYR A O 1
ATOM 3267 N N . MET A 1 396 ? 0.076 -23.510 -11.274 1.00 86.62 396 MET A N 1
ATOM 3268 C CA . MET A 1 396 ? 0.626 -24.822 -10.916 1.00 86.62 396 MET A CA 1
ATOM 3269 C C . MET A 1 396 ? 2.036 -24.713 -10.308 1.00 86.62 396 MET A C 1
ATOM 3271 O O . MET A 1 396 ? 2.381 -25.462 -9.394 1.00 86.62 396 MET A O 1
ATOM 3275 N N . ASN A 1 397 ? 2.888 -23.823 -10.823 1.00 87.69 397 ASN A N 1
ATOM 3276 C CA . ASN A 1 397 ? 4.233 -23.631 -10.280 1.00 87.69 397 ASN A CA 1
ATOM 3277 C C . ASN A 1 397 ? 4.238 -22.759 -9.017 1.00 87.69 397 ASN A C 1
ATOM 3279 O O . ASN A 1 397 ? 5.070 -22.987 -8.138 1.00 87.69 397 ASN A O 1
ATOM 3283 N N . VAL A 1 398 ? 3.297 -21.821 -8.885 1.00 90.50 398 VAL A N 1
ATOM 3284 C CA . VAL A 1 398 ? 3.057 -21.086 -7.633 1.00 90.50 398 VAL A CA 1
ATOM 3285 C C . VAL A 1 398 ? 2.695 -22.056 -6.511 1.00 90.50 398 VAL A C 1
ATOM 3287 O O . VAL A 1 398 ? 3.341 -22.032 -5.465 1.00 90.50 398 VAL A O 1
ATOM 3290 N N . ASP A 1 399 ? 1.761 -22.975 -6.754 1.00 87.31 399 ASP A N 1
ATOM 3291 C CA . ASP A 1 399 ? 1.341 -23.970 -5.765 1.00 87.31 399 ASP A CA 1
ATOM 3292 C C . ASP A 1 399 ? 2.503 -24.897 -5.372 1.00 87.31 399 ASP A C 1
ATOM 3294 O O . ASP A 1 399 ? 2.648 -25.269 -4.207 1.00 87.31 399 ASP A O 1
ATOM 3298 N N . LYS A 1 400 ? 3.396 -25.247 -6.312 1.00 89.81 400 LYS A N 1
ATOM 3299 C CA . LYS A 1 400 ? 4.624 -25.996 -5.981 1.00 89.81 400 LYS A CA 1
ATOM 3300 C C . LYS A 1 400 ? 5.517 -25.209 -5.026 1.00 89.81 400 LYS A C 1
ATOM 3302 O O . LYS A 1 400 ? 5.915 -25.767 -4.010 1.00 89.81 400 LYS A O 1
ATOM 3307 N N . ARG A 1 401 ? 5.787 -23.932 -5.323 1.00 89.69 401 ARG A N 1
ATOM 3308 C CA . ARG A 1 401 ? 6.609 -23.047 -4.475 1.00 89.69 401 ARG A CA 1
ATOM 3309 C C . ARG A 1 401 ? 5.999 -22.866 -3.091 1.00 89.69 401 ARG A C 1
ATOM 3311 O O . ARG A 1 401 ? 6.710 -22.878 -2.091 1.00 89.69 401 ARG A O 1
ATOM 3318 N N . GLU A 1 402 ? 4.679 -22.733 -3.013 1.00 89.56 402 GLU A N 1
ATOM 3319 C CA . GLU A 1 402 ? 3.984 -22.626 -1.736 1.00 89.56 402 GLU A CA 1
ATOM 3320 C C . GLU A 1 402 ? 4.068 -23.924 -0.918 1.00 89.56 402 GLU A C 1
ATOM 3322 O O . GLU A 1 402 ? 4.062 -23.875 0.310 1.00 89.56 402 GLU A O 1
ATOM 3327 N N . ASN A 1 403 ? 4.187 -25.086 -1.552 1.00 88.06 403 ASN A N 1
ATOM 3328 C CA . ASN A 1 403 ? 4.313 -26.366 -0.854 1.00 88.06 403 ASN A CA 1
ATOM 3329 C C . ASN A 1 403 ? 5.768 -26.772 -0.557 1.00 88.06 403 ASN A C 1
ATOM 3331 O O . ASN A 1 403 ? 5.998 -27.826 0.041 1.00 88.06 403 ASN A O 1
ATOM 3335 N N . GLU A 1 404 ? 6.759 -25.953 -0.927 1.00 89.38 404 GLU A N 1
ATOM 3336 C CA . GLU A 1 404 ? 8.161 -26.229 -0.614 1.00 89.38 404 GLU A CA 1
ATOM 3337 C C . GLU A 1 404 ? 8.419 -26.161 0.907 1.00 89.38 404 GLU A C 1
ATOM 3339 O O . GLU A 1 404 ? 8.041 -25.186 1.567 1.00 89.38 404 GLU A O 1
ATOM 3344 N N . PRO A 1 405 ? 9.097 -27.170 1.491 1.00 82.75 405 PRO A N 1
ATOM 3345 C CA . PRO A 1 405 ? 9.326 -27.237 2.936 1.00 82.75 405 PRO A CA 1
ATOM 3346 C C . PRO A 1 405 ? 10.228 -26.108 3.461 1.00 82.75 405 PRO A C 1
ATOM 3348 O O . PRO A 1 405 ? 10.063 -25.682 4.606 1.00 82.75 405 PRO A O 1
ATOM 3351 N N . ASP A 1 406 ? 11.128 -25.591 2.618 1.00 84.69 406 ASP A N 1
ATOM 3352 C CA . ASP A 1 406 ? 12.103 -24.545 2.955 1.00 84.69 406 ASP A CA 1
ATOM 3353 C C . ASP A 1 406 ? 11.659 -23.130 2.527 1.00 84.69 406 ASP A C 1
ATOM 3355 O O . ASP A 1 406 ? 12.475 -22.207 2.467 1.00 84.69 406 ASP A O 1
ATOM 3359 N N . LYS A 1 407 ? 10.366 -22.929 2.229 1.00 85.38 407 LYS A N 1
ATOM 3360 C CA . LYS A 1 407 ? 9.849 -21.622 1.801 1.00 85.38 407 LYS A CA 1
ATOM 3361 C C . LYS A 1 407 ? 10.032 -20.539 2.870 1.00 85.38 407 LYS A C 1
ATOM 3363 O O . LYS A 1 407 ? 9.905 -20.786 4.075 1.00 85.38 407 LYS A O 1
ATOM 3368 N N . ASP A 1 408 ? 10.244 -19.298 2.431 1.00 86.62 408 ASP A N 1
ATOM 3369 C CA . ASP A 1 408 ? 10.245 -18.148 3.337 1.00 86.62 408 ASP A CA 1
ATOM 3370 C C . ASP A 1 408 ? 8.830 -17.916 3.886 1.00 86.62 408 ASP A C 1
ATOM 3372 O O . ASP A 1 408 ? 7.903 -17.544 3.166 1.00 86.62 408 ASP A O 1
ATOM 3376 N N . LYS A 1 409 ? 8.675 -18.125 5.196 1.00 88.38 409 LYS A N 1
ATOM 3377 C CA . LYS A 1 409 ? 7.399 -18.016 5.918 1.00 88.38 409 LYS A CA 1
ATOM 3378 C C . LYS A 1 409 ? 6.830 -16.595 5.950 1.00 88.38 409 LYS A C 1
ATOM 3380 O O . LYS A 1 409 ? 5.682 -16.425 6.350 1.00 88.38 409 LYS A O 1
ATOM 3385 N N . ASN A 1 410 ? 7.619 -15.585 5.585 1.00 91.00 410 ASN A N 1
ATOM 3386 C CA . ASN A 1 410 ? 7.153 -14.202 5.505 1.00 91.00 410 ASN A CA 1
ATOM 3387 C C . ASN A 1 410 ? 6.498 -13.872 4.158 1.00 91.00 410 ASN A C 1
ATOM 3389 O O . ASN A 1 410 ? 5.846 -12.832 4.054 1.00 91.00 410 ASN A O 1
ATOM 3393 N N . LEU A 1 411 ? 6.679 -14.719 3.139 1.00 91.44 411 LEU A N 1
ATOM 3394 C CA . LEU A 1 411 ? 6.050 -14.548 1.834 1.00 91.44 411 LEU A CA 1
ATOM 3395 C C . LEU A 1 411 ? 4.597 -15.026 1.868 1.00 91.44 411 LEU A C 1
ATOM 3397 O O . LEU A 1 411 ? 4.258 -16.025 2.504 1.00 91.44 411 LEU A O 1
ATOM 3401 N N . ARG A 1 412 ? 3.735 -14.288 1.175 1.00 91.56 412 ARG A N 1
ATOM 3402 C CA . ARG A 1 412 ? 2.328 -14.626 0.941 1.00 91.56 412 ARG A CA 1
ATOM 3403 C C . ARG A 1 412 ? 2.141 -15.186 -0.472 1.00 91.56 412 ARG A C 1
ATOM 3405 O O . ARG A 1 412 ? 3.050 -15.132 -1.295 1.00 91.56 412 ARG A O 1
ATOM 3412 N N . TYR A 1 413 ? 0.949 -15.708 -0.756 1.00 90.69 413 TYR A N 1
ATOM 3413 C CA . TYR A 1 413 ? 0.610 -16.309 -2.052 1.00 90.69 413 TYR A CA 1
ATOM 3414 C C . TYR A 1 413 ? 0.932 -15.398 -3.248 1.00 90.69 413 TYR A C 1
ATOM 3416 O O . TYR A 1 413 ? 1.559 -15.813 -4.217 1.00 90.69 413 TYR A O 1
ATOM 3424 N N . ASP A 1 414 ? 0.584 -14.118 -3.145 1.00 92.19 414 ASP A N 1
ATOM 3425 C CA . ASP A 1 414 ? 0.877 -13.105 -4.158 1.00 92.19 414 ASP A CA 1
ATOM 3426 C C . ASP A 1 414 ? 2.380 -12.865 -4.360 1.00 92.19 414 ASP A C 1
ATOM 3428 O O . ASP A 1 414 ? 2.807 -12.604 -5.481 1.00 92.19 414 ASP A O 1
ATOM 3432 N N . ASP A 1 415 ? 3.204 -13.006 -3.320 1.00 94.88 415 ASP A N 1
ATOM 3433 C CA . ASP A 1 415 ? 4.661 -12.957 -3.467 1.00 94.88 415 ASP A CA 1
ATOM 3434 C C . ASP A 1 415 ? 5.183 -14.150 -4.295 1.00 94.88 415 ASP A C 1
ATOM 3436 O O . ASP A 1 415 ? 6.071 -13.977 -5.134 1.00 94.88 415 ASP A O 1
ATOM 3440 N N . PHE A 1 416 ? 4.601 -15.344 -4.123 1.00 94.50 416 PHE A N 1
ATOM 3441 C CA . PHE A 1 416 ? 4.929 -16.516 -4.946 1.00 94.50 416 PHE A CA 1
ATOM 3442 C C . PHE A 1 416 ? 4.468 -16.356 -6.400 1.00 94.50 416 PHE A C 1
ATOM 3444 O O . PHE A 1 416 ? 5.215 -16.736 -7.305 1.00 94.50 416 PHE A O 1
ATOM 3451 N N . VAL A 1 417 ? 3.309 -15.729 -6.642 1.00 94.94 417 VAL A N 1
ATOM 3452 C CA . VAL A 1 417 ? 2.858 -15.350 -7.996 1.00 94.94 417 VAL A CA 1
ATOM 3453 C C . VAL A 1 417 ? 3.882 -14.440 -8.671 1.00 94.94 417 VAL A C 1
ATOM 3455 O O . VAL A 1 417 ? 4.258 -14.686 -9.814 1.00 94.94 417 VAL A O 1
ATOM 3458 N N . VAL A 1 418 ? 4.389 -13.420 -7.971 1.00 96.25 418 VAL A N 1
ATOM 3459 C CA . VAL A 1 418 ? 5.401 -12.505 -8.527 1.00 96.25 418 VAL A CA 1
ATOM 3460 C C . VAL A 1 418 ? 6.718 -13.222 -8.830 1.00 96.25 418 VAL A C 1
ATOM 3462 O O . VAL A 1 418 ? 7.315 -12.990 -9.884 1.00 96.25 418 VAL A O 1
ATOM 3465 N N . LEU A 1 419 ? 7.173 -14.096 -7.928 1.00 95.50 419 LEU A N 1
ATOM 3466 C CA . LEU A 1 419 ? 8.380 -14.901 -8.131 1.00 95.50 419 LEU A CA 1
ATOM 3467 C C . LEU A 1 419 ? 8.269 -15.793 -9.370 1.00 95.50 419 LEU A C 1
ATOM 3469 O O . LEU A 1 419 ? 9.193 -15.823 -10.183 1.00 95.50 419 LEU A O 1
ATOM 3473 N N . GLU A 1 420 ? 7.147 -16.495 -9.532 1.00 95.75 420 GLU A N 1
ATOM 3474 C CA . GLU A 1 420 ? 6.923 -17.344 -10.701 1.00 95.75 420 GLU A CA 1
ATOM 3475 C C . GLU A 1 420 ? 6.763 -16.520 -11.979 1.00 95.75 420 GLU A C 1
ATOM 3477 O O . GLU A 1 420 ? 7.341 -16.867 -13.009 1.00 95.75 420 GLU A O 1
ATOM 3482 N N . LEU A 1 421 ? 6.063 -15.385 -11.911 1.00 97.12 421 LEU A N 1
ATOM 3483 C CA . LEU A 1 421 ? 5.874 -14.503 -13.056 1.00 97.12 421 LEU A CA 1
ATOM 3484 C C . LEU A 1 421 ? 7.210 -13.981 -13.606 1.00 97.12 421 LEU A C 1
ATOM 3486 O O . LEU A 1 421 ? 7.379 -13.938 -14.822 1.00 97.12 421 LEU A O 1
ATOM 3490 N N . LEU A 1 422 ? 8.173 -13.618 -12.748 1.00 97.56 422 LEU A N 1
ATOM 3491 C CA . LEU A 1 422 ? 9.522 -13.223 -13.185 1.00 97.56 422 LEU A CA 1
ATOM 3492 C C . LEU A 1 422 ? 10.206 -14.326 -14.005 1.00 97.56 422 LEU A C 1
ATOM 3494 O O . LEU A 1 422 ? 10.799 -14.045 -15.049 1.00 97.56 422 LEU A O 1
ATOM 3498 N N . GLN A 1 423 ? 10.112 -15.574 -13.540 1.00 95.94 423 GLN A N 1
ATOM 3499 C CA . GLN A 1 423 ? 10.731 -16.726 -14.197 1.00 95.94 423 GLN A CA 1
ATOM 3500 C C . GLN A 1 423 ? 10.036 -17.044 -15.523 1.00 95.94 423 GLN A C 1
ATOM 3502 O O . GLN A 1 423 ? 10.693 -17.103 -16.563 1.00 95.94 423 GLN A O 1
ATOM 3507 N N . TYR A 1 424 ? 8.707 -17.160 -15.505 1.00 96.56 424 TYR A N 1
ATOM 3508 C CA . TYR A 1 424 ? 7.894 -17.384 -16.698 1.00 96.56 424 TYR A CA 1
ATOM 3509 C C . TYR A 1 424 ? 8.129 -16.296 -17.753 1.00 96.56 424 TYR A C 1
ATOM 3511 O O . TYR A 1 424 ? 8.348 -16.599 -18.930 1.00 96.56 424 TYR A O 1
ATOM 3519 N N . PHE A 1 425 ? 8.141 -15.022 -17.346 1.00 97.56 425 PHE A N 1
ATOM 3520 C CA . PHE A 1 425 ? 8.281 -13.915 -18.285 1.00 97.56 425 PHE A CA 1
ATOM 3521 C C . PHE A 1 425 ? 9.617 -13.965 -19.030 1.00 97.56 425 PHE A C 1
ATOM 3523 O O . PHE A 1 425 ? 9.639 -13.858 -20.256 1.00 97.56 425 PHE A O 1
ATOM 3530 N N . LYS A 1 426 ? 10.720 -14.187 -18.305 1.00 95.75 426 LYS A N 1
ATOM 3531 C CA . LYS A 1 426 ? 12.066 -14.230 -18.885 1.00 95.75 426 LYS A CA 1
ATOM 3532 C C . LYS A 1 426 ? 12.336 -15.483 -19.712 1.00 95.75 426 LYS A C 1
ATOM 3534 O O . LYS A 1 426 ? 13.015 -15.398 -20.733 1.00 95.75 426 LYS A O 1
ATOM 3539 N N . HIS A 1 427 ? 11.883 -16.643 -19.247 1.00 94.94 427 HIS A N 1
ATOM 3540 C CA . HIS A 1 427 ? 12.304 -17.925 -19.815 1.00 94.94 427 HIS A CA 1
ATOM 3541 C C . HIS A 1 427 ? 11.318 -18.504 -20.830 1.00 94.94 427 HIS A C 1
ATOM 3543 O O . HIS A 1 427 ? 11.728 -19.295 -21.679 1.00 94.94 427 HIS A O 1
ATOM 3549 N N . ASN A 1 428 ? 10.047 -18.104 -20.776 1.00 94.94 428 ASN A N 1
ATOM 3550 C CA . ASN A 1 428 ? 8.985 -18.727 -21.564 1.00 94.94 428 ASN A CA 1
ATOM 3551 C C . ASN A 1 428 ? 8.193 -17.727 -22.410 1.00 94.94 428 ASN A C 1
ATOM 3553 O O . ASN A 1 428 ? 7.695 -18.105 -23.470 1.00 94.94 428 ASN A O 1
ATOM 3557 N N . PHE A 1 429 ? 8.061 -16.475 -21.963 1.00 97.12 429 PHE A N 1
ATOM 3558 C CA . PHE A 1 429 ? 7.146 -15.528 -22.596 1.00 97.12 429 PHE A CA 1
ATOM 3559 C C . PHE A 1 429 ? 7.825 -14.506 -23.510 1.00 97.12 429 PHE A C 1
ATOM 3561 O O . PHE A 1 429 ? 7.398 -14.359 -24.652 1.00 97.12 429 PHE A O 1
ATOM 3568 N N . PHE A 1 430 ? 8.840 -13.782 -23.028 1.00 97.50 430 PHE A N 1
ATOM 3569 C CA . PHE A 1 430 ? 9.372 -12.589 -23.691 1.00 97.50 430 PHE A CA 1
ATOM 3570 C C . PHE A 1 430 ? 10.831 -12.764 -24.128 1.00 97.50 430 PHE A C 1
ATOM 3572 O O . PHE A 1 430 ? 11.639 -13.381 -23.440 1.00 97.50 430 PHE A O 1
ATOM 3579 N N . THR A 1 431 ? 11.188 -12.207 -25.287 1.00 96.00 431 THR A N 1
ATOM 3580 C CA . THR A 1 431 ? 12.501 -12.401 -25.920 1.00 96.00 431 THR A CA 1
ATOM 3581 C C . THR A 1 431 ? 13.302 -11.102 -26.003 1.00 96.00 431 THR A C 1
ATOM 3583 O O . THR A 1 431 ? 12.804 -10.045 -26.394 1.00 96.00 431 THR A O 1
ATOM 3586 N N . TRP A 1 432 ? 14.589 -11.168 -25.663 1.00 95.12 432 TRP A N 1
ATOM 3587 C CA . TRP A 1 432 ? 15.482 -10.014 -25.736 1.00 95.12 432 TRP A CA 1
ATOM 3588 C C . TRP A 1 432 ? 15.982 -9.800 -27.166 1.00 95.12 432 TRP A C 1
ATOM 3590 O O . TRP A 1 432 ? 16.454 -10.739 -27.808 1.00 95.12 432 TRP A O 1
ATOM 3600 N N . VAL A 1 433 ? 15.939 -8.555 -27.651 1.00 93.94 433 VAL A N 1
ATOM 3601 C CA . VAL A 1 433 ? 16.409 -8.198 -28.998 1.00 93.94 433 VAL A CA 1
ATOM 3602 C C . VAL A 1 433 ? 17.498 -7.133 -28.922 1.00 93.94 433 VAL A C 1
ATOM 3604 O O . VAL A 1 433 ? 17.237 -5.944 -28.744 1.00 93.94 433 VAL A O 1
ATOM 3607 N N . ASN A 1 434 ? 18.748 -7.553 -29.121 1.00 88.94 434 ASN A N 1
ATOM 3608 C CA . ASN A 1 434 ? 19.859 -6.628 -29.355 1.00 88.94 434 ASN A CA 1
ATOM 3609 C C . ASN A 1 434 ? 19.791 -6.065 -30.775 1.00 88.94 434 ASN A C 1
ATOM 3611 O O . ASN A 1 434 ? 19.707 -4.856 -30.974 1.00 88.94 434 ASN A O 1
ATOM 3615 N N . THR A 1 435 ? 19.809 -6.962 -31.756 1.00 92.00 435 THR A N 1
ATOM 3616 C CA . THR A 1 435 ? 19.713 -6.680 -33.189 1.00 92.00 435 THR A CA 1
ATOM 3617 C C . THR A 1 435 ? 18.668 -7.635 -33.767 1.00 92.00 435 THR A C 1
ATOM 3619 O O . THR A 1 435 ? 18.690 -8.817 -33.422 1.00 92.00 435 THR A O 1
ATOM 3622 N N . PRO A 1 436 ? 17.715 -7.160 -34.587 1.00 93.75 436 PRO A N 1
ATOM 3623 C CA . PRO A 1 436 ? 16.693 -8.031 -35.154 1.00 93.75 436 PRO A CA 1
ATOM 3624 C C . PRO A 1 436 ? 17.315 -9.027 -36.140 1.00 93.75 436 PRO A C 1
ATOM 3626 O O . PRO A 1 436 ? 18.191 -8.673 -36.932 1.00 93.75 436 PRO A O 1
ATOM 3629 N N . LYS A 1 437 ? 16.824 -10.271 -36.134 1.00 93.62 437 LYS A N 1
ATOM 3630 C CA . LYS A 1 437 ? 17.233 -11.286 -37.113 1.00 93.62 437 LYS A CA 1
ATOM 3631 C C . LYS A 1 437 ? 16.776 -10.897 -38.512 1.00 93.62 437 LYS A C 1
ATOM 3633 O O . LYS A 1 437 ? 15.686 -10.357 -38.705 1.00 93.62 437 LYS A O 1
ATOM 3638 N N . CYS A 1 438 ? 17.584 -11.233 -39.514 1.00 94.06 438 CYS A N 1
ATOM 3639 C CA . CYS A 1 438 ? 17.145 -11.096 -40.894 1.00 94.06 438 CYS A CA 1
ATOM 3640 C C . CYS A 1 438 ? 15.992 -12.072 -41.191 1.00 94.06 438 CYS A C 1
ATOM 3642 O O . CYS A 1 438 ? 16.172 -13.271 -41.000 1.00 94.06 438 CYS A O 1
ATOM 3644 N N . PRO A 1 439 ? 14.848 -11.629 -41.746 1.00 93.12 439 PRO A N 1
ATOM 3645 C CA . PRO A 1 439 ? 13.729 -12.529 -42.037 1.00 93.12 439 PRO A CA 1
ATOM 3646 C C . PRO A 1 439 ? 14.063 -13.572 -43.116 1.00 93.12 439 PRO A C 1
ATOM 3648 O O . PRO A 1 439 ? 13.440 -14.629 -43.158 1.00 93.12 439 PRO A O 1
ATOM 3651 N N . ARG A 1 440 ? 15.059 -13.301 -43.976 1.00 93.38 440 ARG A N 1
ATOM 3652 C CA . ARG A 1 440 ? 15.532 -14.245 -45.003 1.00 93.38 440 ARG A CA 1
ATOM 3653 C C . ARG A 1 440 ? 16.658 -15.150 -44.510 1.00 93.38 440 ARG A C 1
ATOM 3655 O O . ARG A 1 440 ? 16.596 -16.351 -44.733 1.00 93.38 440 ARG A O 1
ATOM 3662 N N . CYS A 1 441 ? 17.680 -14.587 -43.864 1.00 92.38 441 CYS A N 1
ATOM 3663 C CA . CYS A 1 441 ? 18.853 -15.357 -43.429 1.00 92.38 441 CYS A CA 1
ATOM 3664 C C . CYS A 1 441 ? 18.693 -15.996 -42.043 1.00 92.38 441 CYS A C 1
ATOM 3666 O O . CYS A 1 441 ? 19.472 -16.875 -41.701 1.00 92.38 441 CYS A O 1
ATOM 3668 N N . GLN A 1 442 ? 17.728 -15.536 -41.239 1.00 92.06 442 GLN A N 1
ATOM 3669 C CA . GLN A 1 442 ? 17.492 -15.954 -39.848 1.00 92.06 442 GLN A CA 1
ATOM 3670 C C . GLN A 1 442 ? 18.705 -15.776 -38.912 1.00 92.06 442 GLN A C 1
ATOM 3672 O O . GLN A 1 442 ? 18.765 -16.372 -37.838 1.00 92.06 442 GLN A O 1
ATOM 3677 N N . ASP A 1 443 ? 19.636 -14.902 -39.299 1.00 88.31 443 ASP A N 1
ATOM 3678 C CA . ASP A 1 443 ? 20.867 -14.577 -38.577 1.00 88.31 443 ASP A CA 1
ATOM 3679 C C . ASP A 1 443 ? 20.905 -13.069 -38.285 1.00 88.31 443 ASP A C 1
ATOM 3681 O O . ASP A 1 443 ? 20.600 -12.250 -39.162 1.00 88.31 443 ASP A O 1
ATOM 3685 N N . ASP A 1 444 ? 21.230 -12.708 -37.046 1.00 86.62 444 ASP A N 1
ATOM 3686 C CA . ASP A 1 444 ? 21.382 -11.334 -36.561 1.00 86.62 444 ASP A CA 1
ATOM 3687 C C . ASP A 1 444 ? 22.811 -10.803 -36.747 1.00 86.62 444 ASP A C 1
ATOM 3689 O O . ASP A 1 444 ? 22.998 -9.599 -36.916 1.00 86.62 444 ASP A O 1
ATOM 3693 N N . LYS A 1 445 ? 23.819 -11.679 -36.841 1.00 89.62 445 LYS A N 1
ATOM 3694 C CA . LYS A 1 445 ? 25.220 -11.293 -37.093 1.00 89.62 445 LYS A CA 1
ATOM 3695 C C . LYS A 1 445 ? 25.407 -10.634 -38.452 1.00 89.62 445 LYS A C 1
ATOM 3697 O O . LYS A 1 445 ? 26.329 -9.844 -38.641 1.00 89.62 445 LYS A O 1
ATOM 3702 N N . ASN A 1 446 ? 24.512 -10.941 -39.390 1.00 90.38 446 ASN A N 1
ATOM 3703 C CA . ASN A 1 446 ? 24.542 -10.401 -40.743 1.00 90.38 446 ASN A CA 1
ATOM 3704 C C . ASN A 1 446 ? 23.788 -9.075 -40.889 1.00 90.38 446 ASN A C 1
ATOM 3706 O O . ASN A 1 446 ? 23.556 -8.632 -42.016 1.00 90.38 446 ASN A O 1
ATOM 3710 N N . VAL A 1 447 ? 23.362 -8.464 -39.780 1.00 93.44 447 VAL A N 1
ATOM 3711 C CA . VAL A 1 447 ? 22.477 -7.300 -39.752 1.00 93.44 447 VAL A CA 1
ATOM 3712 C C . VAL A 1 447 ? 23.191 -6.103 -39.125 1.00 93.44 447 VAL A C 1
ATOM 3714 O O . VAL A 1 447 ? 23.763 -6.191 -38.046 1.00 93.44 447 VAL A O 1
ATOM 3717 N N . GLN A 1 448 ? 23.145 -4.955 -39.807 1.00 93.94 448 GLN A N 1
ATOM 3718 C CA . GLN A 1 448 ? 23.772 -3.712 -39.355 1.00 93.94 448 GLN A CA 1
ATOM 3719 C C . GLN A 1 448 ? 22.732 -2.603 -39.174 1.00 93.94 448 GLN A C 1
ATOM 3721 O O . GLN A 1 448 ? 21.883 -2.407 -40.043 1.00 93.94 448 GLN A O 1
ATOM 3726 N N . ASN A 1 449 ? 22.833 -1.847 -38.077 1.00 93.69 449 ASN A N 1
ATOM 3727 C CA . ASN A 1 449 ? 22.007 -0.666 -37.817 1.00 93.69 449 ASN A CA 1
ATOM 3728 C C . ASN A 1 449 ? 22.328 0.464 -38.822 1.00 93.69 449 ASN A C 1
ATOM 3730 O O . ASN A 1 449 ? 23.495 0.753 -39.097 1.00 93.69 449 ASN A O 1
ATOM 3734 N N . LYS A 1 450 ? 21.291 1.088 -39.383 1.00 95.88 450 LYS A N 1
ATOM 3735 C CA . LYS A 1 450 ? 21.341 2.185 -40.367 1.00 95.88 450 LYS A CA 1
ATOM 3736 C C . LYS A 1 450 ? 20.736 3.491 -39.832 1.00 95.88 450 LYS A C 1
ATOM 3738 O O . LYS A 1 450 ? 20.478 4.410 -40.603 1.00 95.88 450 LYS A O 1
ATOM 3743 N N . GLY A 1 451 ? 20.532 3.582 -38.523 1.00 94.44 451 GLY A N 1
ATOM 3744 C CA . GLY A 1 451 ? 19.909 4.707 -37.838 1.00 94.44 451 GLY A CA 1
ATOM 3745 C C . GLY A 1 451 ? 18.464 4.419 -37.442 1.00 94.44 451 GLY A C 1
ATOM 3746 O O . GLY A 1 451 ? 17.997 3.281 -37.446 1.00 94.44 451 GLY A O 1
ATOM 3747 N N . SER A 1 452 ? 17.743 5.470 -37.078 1.00 95.62 452 SER A N 1
ATOM 3748 C CA . SER A 1 452 ? 16.343 5.392 -36.675 1.00 95.62 452 SER A CA 1
ATOM 3749 C C . SER A 1 452 ? 15.570 6.608 -37.170 1.00 95.62 452 SER A C 1
ATOM 3751 O O . SER A 1 452 ? 16.140 7.672 -37.416 1.00 95.62 452 SER A O 1
ATOM 3753 N N . THR A 1 453 ? 14.260 6.451 -37.322 1.00 95.56 453 THR A N 1
ATOM 3754 C CA . THR A 1 453 ? 13.338 7.546 -37.641 1.00 95.56 453 THR A CA 1
ATOM 3755 C C . THR A 1 453 ? 12.290 7.668 -36.548 1.00 95.56 453 THR A C 1
ATOM 3757 O O . THR A 1 453 ? 11.820 6.660 -36.019 1.00 95.56 453 THR A O 1
ATOM 3760 N N . ARG A 1 454 ? 11.905 8.900 -36.205 1.00 92.62 454 ARG A N 1
ATOM 3761 C CA . ARG A 1 454 ? 10.757 9.136 -35.319 1.00 92.62 454 ARG A CA 1
ATOM 3762 C C . ARG A 1 454 ? 9.460 8.808 -36.049 1.00 92.62 454 ARG A C 1
ATOM 3764 O O . ARG A 1 454 ? 9.402 8.930 -37.271 1.00 92.62 454 ARG A O 1
ATOM 3771 N N . PHE A 1 455 ? 8.451 8.385 -35.295 1.00 89.81 455 PHE A N 1
ATOM 3772 C CA . PHE A 1 455 ? 7.116 8.178 -35.842 1.00 89.81 455 PHE A CA 1
ATOM 3773 C C . PHE A 1 455 ? 6.519 9.512 -36.324 1.00 89.81 455 PHE A C 1
ATOM 3775 O O . PHE A 1 455 ? 6.724 10.548 -35.686 1.00 89.81 455 PHE A O 1
ATOM 3782 N N . ASP A 1 456 ? 5.813 9.490 -37.455 1.00 88.00 456 ASP A N 1
ATOM 3783 C CA . ASP A 1 456 ? 5.158 10.675 -38.014 1.00 88.00 456 ASP A CA 1
ATOM 3784 C C . ASP A 1 456 ? 3.879 10.986 -37.216 1.00 88.00 456 ASP A C 1
ATOM 3786 O O . ASP A 1 456 ? 2.948 10.180 -37.237 1.00 88.00 456 ASP A O 1
ATOM 3790 N N . PRO A 1 457 ? 3.792 12.137 -36.523 1.00 86.06 457 PRO A N 1
ATOM 3791 C CA . PRO A 1 457 ? 2.639 12.466 -35.687 1.00 86.06 457 PRO A CA 1
ATOM 3792 C C . PRO A 1 457 ? 1.321 12.621 -36.463 1.00 86.06 457 PRO A C 1
ATOM 3794 O O . PRO A 1 457 ? 0.267 12.683 -35.834 1.00 86.06 457 PRO A O 1
ATOM 3797 N N . VAL A 1 458 ? 1.351 12.709 -37.798 1.00 90.31 458 VAL A N 1
ATOM 3798 C CA . VAL A 1 458 ? 0.145 12.807 -38.638 1.00 90.31 458 VAL A CA 1
ATOM 3799 C C . VAL A 1 458 ? -0.494 11.435 -38.887 1.00 90.31 458 VAL A C 1
ATOM 3801 O O . VAL A 1 458 ? -1.685 11.354 -39.191 1.00 90.31 458 VAL A O 1
ATOM 3804 N N . LEU A 1 459 ? 0.270 10.346 -38.757 1.00 89.94 459 LEU A N 1
ATOM 3805 C CA . LEU A 1 459 ? -0.221 8.996 -39.023 1.00 89.94 459 LEU A CA 1
ATOM 3806 C C . LEU A 1 459 ? -0.907 8.380 -37.790 1.00 89.94 459 LEU A C 1
ATOM 3808 O O . LEU A 1 459 ? -0.510 8.656 -36.656 1.00 89.94 459 LEU A O 1
ATOM 3812 N N . PRO A 1 460 ? -1.905 7.494 -37.980 1.00 92.31 460 PRO A N 1
ATOM 3813 C CA . PRO A 1 460 ? -2.449 6.698 -36.885 1.00 92.31 460 PRO A CA 1
ATOM 3814 C C . PRO A 1 460 ? -1.353 5.842 -36.233 1.00 92.31 460 PRO A C 1
ATOM 3816 O O . PRO A 1 460 ? -0.687 5.073 -36.924 1.00 92.31 460 PRO A O 1
ATOM 3819 N N . ASN A 1 461 ? -1.191 5.950 -34.910 1.00 92.75 461 ASN A N 1
ATOM 3820 C CA . ASN A 1 461 ? -0.166 5.233 -34.140 1.00 92.75 461 ASN A CA 1
ATOM 3821 C C . ASN A 1 461 ? -0.776 4.307 -33.066 1.00 92.75 461 ASN A C 1
ATOM 3823 O O . ASN A 1 461 ? -0.608 4.572 -31.875 1.00 92.75 461 ASN A O 1
ATOM 3827 N N . PRO A 1 462 ? -1.518 3.248 -33.446 1.00 92.00 462 PRO A N 1
ATOM 3828 C CA . PRO A 1 462 ? -2.192 2.372 -32.479 1.00 92.00 462 PRO A CA 1
ATOM 3829 C C . PRO A 1 462 ? -1.217 1.622 -31.555 1.00 92.00 462 PRO A C 1
ATOM 3831 O O . PRO A 1 462 ? -1.543 1.360 -30.400 1.00 92.00 462 PRO A O 1
ATOM 3834 N N . ASP A 1 463 ? -0.009 1.326 -32.043 1.00 93.25 463 ASP A N 1
ATOM 3835 C CA . ASP A 1 463 ? 1.038 0.620 -31.292 1.00 93.25 463 ASP A CA 1
ATOM 3836 C C . ASP A 1 463 ? 1.907 1.572 -30.434 1.00 93.25 463 ASP A C 1
ATOM 3838 O O . ASP A 1 463 ? 2.858 1.144 -29.772 1.00 93.25 463 ASP A O 1
ATOM 3842 N N . GLU A 1 464 ? 1.602 2.875 -30.449 1.00 94.06 464 GLU A N 1
ATOM 3843 C CA . GLU A 1 464 ? 2.341 3.926 -29.738 1.00 94.06 464 GLU A CA 1
ATOM 3844 C C . GLU A 1 464 ? 3.857 3.881 -30.006 1.00 94.06 464 GLU A C 1
ATOM 3846 O O . GLU A 1 464 ? 4.689 4.002 -29.106 1.00 94.06 464 GLU A O 1
ATOM 3851 N N . ILE A 1 465 ? 4.251 3.676 -31.262 1.00 94.75 465 ILE A N 1
ATOM 3852 C CA . ILE A 1 465 ? 5.656 3.583 -31.666 1.00 94.75 465 ILE A CA 1
ATOM 3853 C C . ILE A 1 465 ? 6.333 4.940 -31.460 1.00 94.75 465 ILE A C 1
ATOM 3855 O O . ILE A 1 465 ? 5.869 5.954 -31.981 1.00 94.75 465 ILE A O 1
ATOM 3859 N N . SER A 1 466 ? 7.454 4.965 -30.734 1.00 90.75 466 SER A N 1
ATOM 3860 C CA . SER A 1 466 ? 8.235 6.194 -30.525 1.00 90.75 466 SER A CA 1
ATOM 3861 C C . SER A 1 466 ? 9.224 6.436 -31.667 1.00 90.75 466 SER A C 1
ATOM 3863 O O . SER A 1 466 ? 9.258 7.505 -32.285 1.00 90.75 466 SER A O 1
ATOM 3865 N N . ILE A 1 467 ? 10.024 5.417 -31.972 1.00 94.69 467 ILE A N 1
ATOM 3866 C CA . ILE A 1 467 ? 10.992 5.401 -33.065 1.00 94.69 467 ILE A CA 1
ATOM 3867 C C . ILE A 1 467 ? 10.954 4.051 -33.775 1.00 94.69 467 ILE A C 1
ATOM 3869 O O . ILE A 1 467 ? 10.625 3.027 -33.183 1.00 94.69 467 ILE A O 1
ATOM 3873 N N . THR A 1 468 ? 11.345 4.044 -35.043 1.00 95.81 468 THR A N 1
ATOM 3874 C CA . THR A 1 468 ? 11.633 2.822 -35.795 1.00 95.81 468 THR A CA 1
ATOM 3875 C C . THR A 1 468 ? 13.121 2.774 -36.086 1.00 95.81 468 THR A C 1
ATOM 3877 O O . THR A 1 468 ? 13.661 3.674 -36.728 1.00 95.81 468 THR A O 1
ATOM 3880 N N . GLU A 1 469 ? 13.794 1.745 -35.583 1.00 96.25 469 GLU A N 1
ATOM 3881 C CA . GLU A 1 469 ? 15.191 1.474 -35.905 1.00 96.25 469 GLU A CA 1
ATOM 3882 C C . GLU A 1 469 ? 15.267 0.762 -37.258 1.00 96.25 469 GLU A C 1
ATOM 3884 O O . GLU A 1 469 ? 14.541 -0.201 -37.510 1.00 96.25 469 GLU A O 1
ATOM 3889 N N . HIS A 1 470 ? 16.153 1.236 -38.128 1.00 96.50 470 HIS A N 1
ATOM 3890 C CA . HIS A 1 470 ? 16.363 0.676 -39.456 1.00 96.50 470 HIS A CA 1
ATOM 3891 C C . HIS A 1 470 ? 17.635 -0.144 -39.461 1.00 96.50 470 HIS A C 1
ATOM 3893 O O . HIS A 1 470 ? 18.687 0.303 -39.007 1.00 96.50 470 HIS A O 1
ATOM 3899 N N . TYR A 1 471 ? 17.546 -1.337 -40.019 1.00 96.62 471 TYR A N 1
ATOM 3900 C CA . TYR A 1 471 ? 18.655 -2.257 -40.161 1.00 96.62 471 TYR A CA 1
ATOM 3901 C C . TYR A 1 471 ? 18.731 -2.764 -41.597 1.00 96.62 471 TYR A C 1
ATOM 3903 O O . TYR A 1 471 ? 17.744 -2.772 -42.331 1.00 96.62 471 TYR A O 1
ATOM 3911 N N . GLN A 1 472 ? 19.909 -3.221 -42.002 1.00 96.69 472 GLN A N 1
ATOM 3912 C CA . GLN A 1 472 ? 20.107 -3.845 -43.303 1.00 96.69 472 GLN A CA 1
ATOM 3913 C C . GLN A 1 472 ? 20.961 -5.095 -43.159 1.00 96.69 472 GLN A C 1
ATOM 3915 O O . GLN A 1 472 ? 22.007 -5.074 -42.509 1.00 96.69 472 GLN A O 1
ATOM 3920 N N . CYS A 1 473 ? 20.520 -6.181 -43.790 1.00 96.31 473 CYS A N 1
ATOM 3921 C CA . CYS A 1 473 ? 21.318 -7.389 -43.887 1.00 96.31 473 CYS A CA 1
ATOM 3922 C C . CYS A 1 473 ? 22.378 -7.235 -44.984 1.00 96.31 473 CYS A C 1
ATOM 3924 O O . CYS A 1 473 ? 22.024 -7.052 -46.147 1.00 96.31 473 CYS A O 1
ATOM 3926 N N . PHE A 1 474 ? 23.664 -7.352 -44.653 1.00 95.12 474 PHE A N 1
ATOM 3927 C CA . PHE A 1 474 ? 24.738 -7.232 -45.649 1.00 95.12 474 PHE A CA 1
ATOM 3928 C C . PHE A 1 474 ? 24.929 -8.499 -46.498 1.00 95.12 474 PHE A C 1
ATOM 3930 O O . PHE A 1 474 ? 25.578 -8.438 -47.536 1.00 95.12 474 PHE A O 1
ATOM 3937 N N . GLN A 1 475 ? 24.343 -9.633 -46.099 1.00 94.50 475 GLN A N 1
ATOM 3938 C CA . GLN A 1 475 ? 24.391 -10.877 -46.874 1.00 94.50 475 GLN A CA 1
ATOM 3939 C C . GLN A 1 475 ? 23.344 -10.911 -47.998 1.00 94.50 475 GLN A C 1
ATOM 3941 O O . GLN A 1 475 ? 23.652 -11.323 -49.111 1.00 94.50 475 GLN A O 1
ATOM 3946 N N . CYS A 1 476 ? 22.100 -10.500 -47.721 1.00 95.06 476 CYS A N 1
ATOM 3947 C CA . CYS A 1 476 ? 20.996 -10.578 -48.691 1.00 95.06 476 CYS A CA 1
ATOM 3948 C C . CYS A 1 476 ? 20.394 -9.219 -49.086 1.00 95.06 476 CYS A C 1
ATOM 3950 O O . CYS A 1 476 ? 19.416 -9.183 -49.832 1.00 95.06 476 CYS A O 1
ATOM 3952 N N . GLY A 1 477 ? 20.914 -8.109 -48.552 1.00 93.94 477 GLY A N 1
ATOM 3953 C CA . GLY A 1 477 ? 20.456 -6.744 -48.839 1.00 93.94 477 GLY A CA 1
ATOM 3954 C C . GLY A 1 477 ? 19.095 -6.364 -48.243 1.00 93.94 477 GLY A C 1
ATOM 3955 O O . GLY A 1 477 ? 18.626 -5.252 -48.470 1.00 93.94 477 GLY A O 1
ATOM 3956 N N . THR A 1 478 ? 18.438 -7.259 -47.495 1.00 96.31 478 THR A N 1
ATOM 3957 C CA . THR A 1 478 ? 17.087 -7.019 -46.957 1.00 96.31 478 THR A CA 1
ATOM 3958 C C . THR A 1 478 ? 17.103 -5.906 -45.911 1.00 96.31 478 THR A C 1
ATOM 3960 O O . THR A 1 478 ? 17.872 -5.976 -44.950 1.00 96.31 478 THR A O 1
ATOM 3963 N N . ASN A 1 479 ? 16.223 -4.917 -46.077 1.00 96.00 479 ASN A N 1
ATOM 3964 C CA . ASN A 1 479 ? 15.966 -3.885 -45.075 1.00 96.00 479 ASN A CA 1
ATOM 3965 C C . ASN A 1 479 ? 15.018 -4.429 -44.002 1.00 96.00 479 ASN A C 1
ATOM 3967 O O . ASN A 1 479 ? 14.036 -5.102 -44.315 1.00 96.00 479 ASN A O 1
ATOM 3971 N N . ILE A 1 480 ? 15.324 -4.142 -42.745 1.00 96.31 480 ILE A N 1
ATOM 3972 C CA . ILE A 1 480 ? 14.616 -4.647 -41.572 1.00 96.31 480 ILE A CA 1
ATOM 3973 C C . ILE A 1 480 ? 14.245 -3.443 -40.713 1.00 96.31 480 ILE A C 1
ATOM 3975 O O . ILE A 1 480 ? 15.073 -2.564 -40.479 1.00 96.31 480 ILE A O 1
ATOM 3979 N N . GLN A 1 481 ? 13.005 -3.410 -40.245 1.00 95.25 481 GLN A N 1
ATOM 3980 C CA . GLN A 1 481 ? 12.513 -2.377 -39.343 1.00 95.25 481 GLN A CA 1
ATOM 3981 C C . GLN A 1 481 ? 12.259 -2.986 -37.973 1.00 95.25 481 GLN A C 1
ATOM 3983 O O . GLN A 1 481 ? 11.691 -4.072 -37.864 1.00 95.25 481 GLN A O 1
ATOM 3988 N N . PHE A 1 482 ? 12.680 -2.277 -36.933 1.00 95.94 482 PHE A N 1
ATOM 3989 C CA . PHE A 1 482 ? 12.430 -2.642 -35.549 1.00 95.94 482 PHE A CA 1
ATOM 3990 C C . PHE A 1 482 ? 11.730 -1.473 -34.841 1.00 95.94 482 PHE A C 1
ATOM 3992 O O . PHE A 1 482 ? 12.397 -0.533 -34.391 1.00 95.94 482 PHE A O 1
ATOM 3999 N N . PRO A 1 483 ? 10.384 -1.468 -34.816 1.00 95.31 483 PRO A N 1
ATOM 4000 C CA . PRO A 1 483 ? 9.616 -0.432 -34.138 1.00 95.31 483 PRO A CA 1
ATOM 4001 C C . PRO A 1 483 ? 9.744 -0.566 -32.615 1.00 95.31 483 PRO A C 1
ATOM 4003 O O . PRO A 1 483 ? 9.615 -1.656 -32.062 1.00 95.31 483 PRO A O 1
ATOM 4006 N N . ARG A 1 484 ? 9.981 0.555 -31.930 1.00 95.94 484 ARG A N 1
ATOM 4007 C CA . ARG A 1 484 ? 10.008 0.652 -30.463 1.00 95.94 484 ARG A CA 1
ATOM 4008 C C . ARG A 1 484 ? 8.595 0.953 -29.961 1.00 95.94 484 ARG A C 1
ATOM 4010 O O . ARG A 1 484 ? 8.176 2.112 -29.931 1.00 95.94 484 ARG A O 1
ATOM 4017 N N . ILE A 1 485 ? 7.858 -0.118 -29.678 1.00 96.50 485 ILE A N 1
ATOM 4018 C CA . ILE A 1 485 ? 6.430 -0.135 -29.324 1.00 96.50 485 ILE A CA 1
ATOM 4019 C C . ILE A 1 485 ? 6.249 0.270 -27.856 1.00 96.50 485 ILE A C 1
ATOM 4021 O O . ILE A 1 485 ? 6.914 -0.288 -26.984 1.00 96.50 485 ILE A O 1
ATOM 4025 N N . ASN A 1 486 ? 5.323 1.195 -27.574 1.00 95.31 486 ASN A N 1
ATOM 4026 C CA . ASN A 1 486 ? 4.959 1.569 -26.198 1.00 95.31 486 ASN A CA 1
ATOM 4027 C C . ASN A 1 486 ? 3.557 1.098 -25.788 1.00 95.31 486 ASN A C 1
ATOM 4029 O O . ASN A 1 486 ? 3.245 1.125 -24.602 1.00 95.31 486 ASN A O 1
ATOM 4033 N N . ASN A 1 487 ? 2.746 0.582 -26.714 1.00 96.25 487 ASN A N 1
ATOM 4034 C CA . ASN A 1 487 ? 1.474 -0.044 -26.373 1.00 96.25 487 ASN A CA 1
ATOM 4035 C C . ASN A 1 487 ? 1.713 -1.462 -25.790 1.00 96.25 487 ASN A C 1
ATOM 4037 O O . ASN A 1 487 ? 2.171 -2.347 -26.522 1.00 96.25 487 ASN A O 1
ATOM 4041 N N . PRO A 1 488 ? 1.392 -1.732 -24.510 1.00 96.75 488 PRO A N 1
ATOM 4042 C CA . PRO A 1 488 ? 1.718 -3.004 -23.864 1.00 96.75 488 PRO A CA 1
ATOM 4043 C C . PRO A 1 488 ? 0.918 -4.196 -24.405 1.00 96.75 488 PRO A C 1
ATOM 4045 O O . PRO A 1 488 ? 1.451 -5.301 -24.452 1.00 96.75 488 PRO A O 1
ATOM 4048 N N . VAL A 1 489 ? -0.307 -3.995 -24.903 1.00 96.94 489 VAL A N 1
ATOM 4049 C CA . VAL A 1 489 ? -1.084 -5.068 -25.560 1.00 96.94 489 VAL A CA 1
ATOM 4050 C C . VAL A 1 489 ? -0.418 -5.504 -26.863 1.00 96.94 489 VAL A C 1
ATOM 4052 O O . VAL A 1 489 ? -0.374 -6.683 -27.206 1.00 96.94 489 VAL A O 1
ATOM 4055 N N . SER A 1 490 ? 0.184 -4.563 -27.583 1.00 97.25 490 SER A N 1
ATOM 4056 C CA . SER A 1 490 ? 0.959 -4.882 -28.784 1.00 97.25 490 SER A CA 1
ATOM 4057 C C . SER A 1 490 ? 2.213 -5.687 -28.443 1.00 97.25 490 SER A C 1
ATOM 4059 O O . SER A 1 490 ? 2.588 -6.590 -29.193 1.00 97.25 490 SER A O 1
ATOM 4061 N N . LEU A 1 491 ? 2.808 -5.441 -27.273 1.00 97.94 491 LEU A N 1
ATOM 4062 C CA . LEU A 1 491 ? 3.932 -6.223 -26.756 1.00 97.94 491 LEU A CA 1
ATOM 4063 C C . LEU A 1 491 ? 3.536 -7.649 -26.338 1.00 97.94 491 LEU A C 1
ATOM 4065 O O . LEU A 1 491 ? 4.350 -8.555 -26.511 1.00 97.94 491 LEU A O 1
ATOM 4069 N N . LEU A 1 492 ? 2.294 -7.892 -25.897 1.00 96.75 492 LEU A N 1
ATOM 4070 C CA . LEU A 1 492 ? 1.780 -9.254 -25.662 1.00 96.75 492 LEU A CA 1
ATOM 4071 C C . LEU A 1 492 ? 1.791 -10.108 -26.940 1.00 96.75 492 LEU A C 1
ATOM 4073 O O . LEU A 1 492 ? 1.963 -11.326 -26.873 1.00 96.75 492 LEU A O 1
ATOM 4077 N N . ARG A 1 493 ? 1.647 -9.468 -28.110 1.00 95.19 493 ARG A N 1
ATOM 4078 C CA . ARG A 1 493 ? 1.693 -10.127 -29.423 1.00 95.19 493 ARG A CA 1
ATOM 4079 C C . ARG A 1 493 ? 3.115 -10.296 -29.943 1.00 95.19 493 ARG A C 1
ATOM 4081 O O . ARG A 1 493 ? 3.464 -11.373 -30.418 1.00 95.19 493 ARG A O 1
ATOM 4088 N N . THR A 1 494 ? 3.932 -9.241 -29.886 1.00 95.94 494 THR A N 1
ATOM 4089 C CA . THR A 1 494 ? 5.300 -9.290 -30.431 1.00 95.94 494 THR A CA 1
ATOM 4090 C C . THR A 1 494 ? 6.259 -10.077 -29.547 1.00 95.94 494 THR A C 1
ATOM 4092 O O . THR A 1 494 ? 7.210 -10.654 -30.072 1.00 95.94 494 THR A O 1
ATOM 4095 N N . LYS A 1 495 ? 6.014 -10.102 -28.229 1.00 96.88 495 LYS A N 1
ATOM 4096 C CA . LYS A 1 495 ? 6.769 -10.855 -27.217 1.00 96.88 495 LYS A CA 1
ATOM 4097 C C . LYS A 1 495 ? 8.279 -10.626 -27.275 1.00 96.88 495 LYS A C 1
ATOM 4099 O O . LYS A 1 495 ? 9.069 -11.527 -26.993 1.00 96.88 495 LYS A O 1
ATOM 4104 N N . GLN A 1 496 ? 8.701 -9.433 -27.686 1.00 96.25 496 GLN A N 1
ATOM 4105 C CA . GLN A 1 496 ? 10.112 -9.128 -27.867 1.00 96.25 496 GLN A CA 1
ATOM 4106 C C . GLN A 1 496 ? 10.426 -7.646 -27.673 1.00 96.25 496 GLN A C 1
ATOM 4108 O O . GLN A 1 496 ? 9.590 -6.781 -27.934 1.00 96.25 496 GLN A O 1
ATOM 4113 N N . GLY A 1 497 ? 11.656 -7.346 -27.259 1.00 96.12 497 GLY A N 1
ATOM 4114 C CA . GLY A 1 497 ? 12.104 -5.968 -27.080 1.00 96.12 497 GLY A CA 1
ATOM 4115 C C . GLY A 1 497 ? 13.360 -5.829 -26.228 1.00 96.12 497 GLY A C 1
ATOM 4116 O O . GLY A 1 497 ? 14.142 -6.774 -26.094 1.00 96.12 497 GLY A O 1
ATOM 4117 N N . ARG A 1 498 ? 13.548 -4.636 -25.652 1.00 95.12 498 ARG A N 1
ATOM 4118 C CA . ARG A 1 498 ? 14.617 -4.313 -24.689 1.00 95.12 498 ARG A CA 1
ATOM 4119 C C . ARG A 1 498 ? 14.001 -3.879 -23.358 1.00 95.12 498 ARG A C 1
ATOM 4121 O O . ARG A 1 498 ? 12.792 -3.969 -23.194 1.00 95.12 498 ARG A O 1
ATOM 4128 N N . CYS A 1 499 ? 14.807 -3.403 -22.408 1.00 94.75 499 CYS A N 1
ATOM 4129 C CA . CYS A 1 499 ? 14.352 -3.125 -21.038 1.00 94.75 499 CYS A CA 1
ATOM 4130 C C . CYS A 1 499 ? 13.053 -2.299 -20.957 1.00 94.75 499 CYS A C 1
ATOM 4132 O O . CYS A 1 499 ? 12.182 -2.637 -20.163 1.00 94.75 499 CYS A O 1
ATOM 4134 N N . GLY A 1 500 ? 12.879 -1.292 -21.822 1.00 95.69 500 GLY A N 1
ATOM 4135 C CA . GLY A 1 500 ? 11.632 -0.526 -21.935 1.00 95.69 500 GLY A CA 1
ATOM 4136 C C . GLY A 1 500 ? 10.409 -1.396 -22.236 1.00 95.69 500 GLY A C 1
ATOM 4137 O O . GLY A 1 500 ? 9.459 -1.409 -21.460 1.00 95.69 500 GLY A O 1
ATOM 4138 N N . GLU A 1 501 ? 10.446 -2.157 -23.331 1.00 98.06 501 GLU A N 1
ATOM 4139 C CA . GLU A 1 501 ? 9.362 -3.065 -23.722 1.00 98.06 501 GLU A CA 1
ATOM 4140 C C . GLU A 1 501 ? 9.151 -4.200 -22.710 1.00 98.06 501 GLU A C 1
ATOM 4142 O O . GLU A 1 501 ? 8.013 -4.555 -22.406 1.00 98.06 501 GLU A O 1
ATOM 4147 N N . TRP A 1 502 ? 10.241 -4.742 -22.161 1.00 98.12 502 TRP A N 1
ATOM 4148 C CA . TRP A 1 502 ? 10.202 -5.794 -21.145 1.00 98.12 502 TRP A CA 1
ATOM 4149 C C . TRP A 1 502 ? 9.425 -5.338 -19.913 1.00 98.12 502 TRP A C 1
ATOM 4151 O O . TRP A 1 502 ? 8.477 -6.002 -19.506 1.00 98.12 502 TRP A O 1
ATOM 4161 N N . VAL A 1 503 ? 9.793 -4.190 -19.340 1.00 98.25 503 VAL A N 1
ATOM 4162 C CA . VAL A 1 503 ? 9.137 -3.657 -18.140 1.00 98.25 503 VAL A CA 1
ATOM 4163 C C . VAL A 1 503 ? 7.701 -3.245 -18.437 1.00 98.25 503 VAL A C 1
ATOM 4165 O O . VAL A 1 503 ? 6.821 -3.539 -17.637 1.00 98.25 503 VAL A O 1
ATOM 4168 N N . ASN A 1 504 ? 7.444 -2.624 -19.589 1.00 97.88 504 ASN A N 1
ATOM 4169 C CA . ASN A 1 504 ? 6.103 -2.198 -19.987 1.00 97.88 504 ASN A CA 1
ATOM 4170 C C . ASN A 1 504 ? 5.130 -3.387 -20.098 1.00 97.88 504 ASN A C 1
ATOM 4172 O O . ASN A 1 504 ? 4.072 -3.407 -19.470 1.00 97.88 504 ASN A O 1
ATOM 4176 N N . CYS A 1 505 ? 5.524 -4.435 -20.828 1.00 98.44 505 CYS A N 1
ATOM 4177 C CA . CYS A 1 505 ? 4.713 -5.642 -20.961 1.00 98.44 505 CYS A CA 1
ATOM 4178 C C . CYS A 1 505 ? 4.580 -6.396 -19.628 1.00 98.44 505 CYS A C 1
ATOM 4180 O O . CYS A 1 505 ? 3.488 -6.847 -19.285 1.00 98.44 505 CYS A O 1
ATOM 4182 N N . PHE A 1 506 ? 5.669 -6.518 -18.860 1.00 98.44 506 PHE A N 1
ATOM 4183 C CA . PHE A 1 506 ? 5.651 -7.191 -17.561 1.00 98.44 506 PHE A CA 1
ATOM 4184 C C . PHE A 1 506 ? 4.723 -6.491 -16.567 1.00 98.44 506 PHE A C 1
ATOM 4186 O O . PHE A 1 506 ? 3.963 -7.158 -15.873 1.00 98.44 506 PHE A O 1
ATOM 4193 N N . MET A 1 507 ? 4.742 -5.156 -16.510 1.00 97.44 507 MET A N 1
ATOM 4194 C CA . MET A 1 507 ? 3.875 -4.389 -15.615 1.00 97.44 507 MET A CA 1
ATOM 4195 C C . MET A 1 507 ? 2.393 -4.552 -15.949 1.00 97.44 507 MET A C 1
ATOM 4197 O O . MET A 1 507 ? 1.590 -4.618 -15.020 1.00 97.44 507 MET A O 1
ATOM 4201 N N . LEU A 1 508 ? 2.029 -4.666 -17.233 1.00 97.25 508 LEU A N 1
ATOM 4202 C CA . LEU A 1 508 ? 0.650 -4.968 -17.618 1.00 97.25 508 LEU A CA 1
ATOM 4203 C C . LEU A 1 508 ? 0.216 -6.345 -17.086 1.00 97.25 508 LEU A C 1
ATOM 4205 O O . LEU A 1 508 ? -0.851 -6.461 -16.486 1.00 97.25 508 LEU A O 1
ATOM 4209 N N . ILE A 1 509 ? 1.061 -7.371 -17.242 1.00 97.12 509 ILE A N 1
ATOM 4210 C CA . ILE A 1 509 ? 0.763 -8.719 -16.736 1.00 97.12 509 ILE A CA 1
ATOM 4211 C C . ILE A 1 509 ? 0.697 -8.728 -15.204 1.00 97.12 509 ILE A C 1
ATOM 4213 O O . ILE A 1 509 ? -0.224 -9.289 -14.618 1.00 97.12 509 ILE A O 1
ATOM 4217 N N . LEU A 1 510 ? 1.640 -8.055 -14.545 1.00 96.06 510 LEU A N 1
ATOM 4218 C CA . LEU A 1 510 ? 1.672 -7.924 -13.093 1.00 96.06 510 LEU A CA 1
ATOM 4219 C C . LEU A 1 510 ? 0.400 -7.241 -12.563 1.00 96.06 510 LEU A C 1
ATOM 4221 O O . LEU A 1 510 ? -0.179 -7.701 -11.581 1.00 96.06 510 LEU A O 1
ATOM 4225 N N . GLN A 1 511 ? -0.062 -6.174 -13.223 1.00 94.38 511 GLN A N 1
ATOM 4226 C CA . GLN A 1 511 ? -1.304 -5.488 -12.863 1.00 94.38 511 GLN A CA 1
ATOM 4227 C C . GLN A 1 511 ? -2.524 -6.407 -12.996 1.00 94.38 511 GLN A C 1
ATOM 4229 O O . GLN A 1 511 ? -3.394 -6.358 -12.129 1.00 94.38 511 GLN A O 1
ATOM 4234 N N . ALA A 1 512 ? -2.578 -7.247 -14.033 1.00 93.06 512 ALA A N 1
ATOM 4235 C CA . ALA A 1 512 ? -3.668 -8.200 -14.229 1.00 93.06 512 ALA A CA 1
ATOM 4236 C C . ALA A 1 512 ? -3.703 -9.295 -13.147 1.00 93.06 512 ALA A C 1
ATOM 4238 O O . ALA A 1 512 ? -4.781 -9.678 -12.715 1.00 93.06 512 ALA A O 1
ATOM 4239 N N . LEU A 1 513 ? -2.542 -9.780 -12.683 1.00 90.75 513 LEU A N 1
ATOM 4240 C CA . LEU A 1 513 ? -2.479 -10.905 -11.739 1.00 90.75 513 LEU A CA 1
ATOM 4241 C C . LEU A 1 513 ? -2.601 -10.518 -10.259 1.00 90.75 513 LEU A C 1
ATOM 4243 O O . LEU A 1 513 ? -3.070 -11.326 -9.462 1.00 90.75 513 LEU A O 1
ATOM 4247 N N . ILE A 1 514 ? -2.126 -9.333 -9.853 1.00 86.44 514 ILE A N 1
ATOM 4248 C CA . ILE A 1 514 ? -2.059 -8.953 -8.423 1.00 86.44 514 ILE A CA 1
ATOM 4249 C C . ILE A 1 514 ? -2.625 -7.558 -8.110 1.00 86.44 514 ILE A C 1
ATOM 4251 O O . ILE A 1 514 ? -2.478 -7.063 -6.985 1.00 86.44 514 ILE A O 1
ATOM 4255 N N . GLY A 1 515 ? -3.225 -6.891 -9.098 1.00 72.62 515 GLY A N 1
ATOM 4256 C CA . GLY A 1 515 ? -3.598 -5.478 -9.032 1.00 72.62 515 GLY A CA 1
ATOM 4257 C C . GLY A 1 515 ? -5.034 -5.169 -8.597 1.00 72.62 515 GLY A C 1
ATOM 4258 O O . GLY A 1 515 ? -5.434 -4.013 -8.730 1.00 72.62 515 GLY A O 1
ATOM 4259 N N . GLU A 1 516 ? -5.797 -6.148 -8.098 1.00 61.00 516 GLU A N 1
ATOM 4260 C CA . GLU A 1 516 ? -7.269 -6.071 -8.045 1.00 61.00 516 GLU A CA 1
ATOM 4261 C C . GLU A 1 516 ? -7.897 -5.064 -7.064 1.00 61.00 516 GLU A C 1
ATOM 4263 O O . GLU A 1 516 ? -9.047 -4.718 -7.269 1.00 61.00 516 GLU A O 1
ATOM 4268 N N . ASP A 1 517 ? -7.195 -4.483 -6.082 1.00 58.34 517 ASP A N 1
ATOM 4269 C CA . ASP A 1 517 ? -7.858 -3.551 -5.133 1.00 58.34 517 ASP A CA 1
ATOM 4270 C C . ASP A 1 517 ? -6.990 -2.407 -4.600 1.00 58.34 517 ASP A C 1
ATOM 4272 O O . ASP A 1 517 ? -7.474 -1.466 -3.962 1.00 58.34 517 ASP A O 1
ATOM 4276 N N . LYS A 1 518 ? -5.675 -2.472 -4.810 1.00 67.88 518 LYS A N 1
ATOM 4277 C CA . LYS A 1 518 ? -4.726 -1.499 -4.263 1.00 67.88 518 LYS A CA 1
ATOM 4278 C C . LYS A 1 518 ? -3.652 -1.195 -5.282 1.00 67.88 518 LYS A C 1
ATOM 4280 O O . LYS A 1 518 ? -3.249 -2.039 -6.076 1.00 67.88 518 LYS A O 1
ATOM 4285 N N . ASP A 1 519 ? -3.166 0.033 -5.230 1.00 79.00 519 ASP A N 1
ATOM 4286 C CA . ASP A 1 519 ? -2.074 0.485 -6.072 1.00 79.00 519 ASP A CA 1
ATOM 4287 C C . ASP A 1 519 ? -0.748 -0.105 -5.576 1.00 79.00 519 ASP A C 1
ATOM 4289 O O . ASP A 1 519 ? -0.091 0.425 -4.678 1.00 79.00 519 ASP A O 1
ATOM 4293 N N . ARG A 1 520 ? -0.423 -1.281 -6.113 1.00 89.31 520 ARG A N 1
ATOM 4294 C CA . ARG A 1 520 ? 0.669 -2.138 -5.643 1.00 89.31 520 ARG A CA 1
ATOM 4295 C C . ARG A 1 520 ? 1.861 -2.179 -6.577 1.00 89.31 520 ARG A C 1
ATOM 4297 O O . ARG A 1 520 ? 2.827 -2.848 -6.237 1.00 89.31 520 ARG A O 1
ATOM 4304 N N . ILE A 1 521 ? 1.804 -1.506 -7.719 1.00 94.25 521 ILE A N 1
ATOM 4305 C CA . ILE A 1 521 ? 2.874 -1.519 -8.714 1.00 94.25 521 ILE A CA 1
ATOM 4306 C C . ILE A 1 521 ? 3.495 -0.134 -8.853 1.00 94.25 521 ILE A C 1
ATOM 4308 O O . ILE A 1 521 ? 2.863 0.900 -8.612 1.00 94.25 521 ILE A O 1
ATOM 4312 N N . ARG A 1 522 ? 4.769 -0.111 -9.227 1.00 95.00 522 ARG A N 1
ATOM 4313 C CA . ARG A 1 522 ? 5.527 1.119 -9.417 1.00 95.00 522 ARG A CA 1
ATOM 4314 C C . ARG A 1 522 ? 6.508 0.946 -10.561 1.00 95.00 522 ARG A C 1
ATOM 4316 O O . ARG A 1 522 ? 7.315 0.024 -10.558 1.00 95.00 522 ARG A O 1
ATOM 4323 N N . TYR A 1 523 ? 6.447 1.851 -11.527 1.00 98.19 523 TYR A N 1
ATOM 4324 C CA . TYR A 1 523 ? 7.439 1.943 -12.590 1.00 98.19 523 TYR A CA 1
ATOM 4325 C C . TYR A 1 523 ? 8.670 2.668 -12.051 1.00 98.19 523 TYR A C 1
ATOM 4327 O O . TYR A 1 523 ? 8.529 3.693 -11.382 1.00 98.19 523 TYR A O 1
ATOM 4335 N N . VAL A 1 524 ? 9.871 2.164 -12.317 1.00 98.50 524 VAL A N 1
ATOM 4336 C CA . VAL A 1 524 ? 11.113 2.773 -11.835 1.00 98.50 524 VAL A CA 1
ATOM 4337 C C . VAL A 1 524 ? 12.004 3.119 -13.012 1.00 98.50 524 VAL A C 1
ATOM 4339 O O . VAL A 1 524 ? 12.352 2.275 -13.835 1.00 98.50 524 VAL A O 1
ATOM 4342 N N . TRP A 1 525 ? 12.391 4.388 -13.075 1.00 98.38 525 TRP A N 1
ATOM 4343 C CA . TRP A 1 525 ? 13.248 4.921 -14.121 1.00 98.38 525 TRP A CA 1
ATOM 4344 C C . TRP A 1 525 ? 14.578 5.379 -13.540 1.00 98.38 525 TRP A C 1
ATOM 4346 O O . TRP A 1 525 ? 14.618 6.120 -12.553 1.00 98.38 525 TRP A O 1
ATOM 4356 N N . ASN A 1 526 ? 15.663 4.979 -14.195 1.00 97.69 526 ASN A N 1
ATOM 4357 C CA . ASN A 1 526 ? 16.999 5.485 -13.946 1.00 97.69 526 ASN A CA 1
ATOM 4358 C C . ASN A 1 526 ? 17.466 6.377 -15.108 1.00 97.69 526 ASN A C 1
ATOM 4360 O O . ASN A 1 526 ? 17.361 6.006 -16.276 1.00 97.69 526 ASN A O 1
ATOM 4364 N N . GLN A 1 527 ? 18.042 7.534 -14.770 1.00 95.56 527 GLN A N 1
ATOM 4365 C CA . GLN A 1 527 ? 18.556 8.519 -15.730 1.00 95.56 527 GLN A CA 1
ATOM 4366 C C . GLN A 1 527 ? 19.611 7.943 -16.692 1.00 95.56 527 GLN A C 1
ATOM 4368 O O . GLN A 1 527 ? 19.693 8.372 -17.840 1.00 95.56 527 GLN A O 1
ATOM 4373 N N . GLU A 1 528 ? 20.408 6.966 -16.257 1.00 94.62 528 GLU A N 1
ATOM 4374 C CA . GLU A 1 528 ? 21.471 6.335 -17.049 1.00 94.62 528 GLU A CA 1
ATOM 4375 C C . GLU A 1 528 ? 20.962 5.147 -17.886 1.00 94.62 528 GLU A C 1
ATOM 4377 O O . GLU A 1 528 ? 21.617 4.099 -17.962 1.00 94.62 528 GLU A O 1
ATOM 4382 N N . ASP A 1 529 ? 19.807 5.335 -18.529 1.00 91.12 529 ASP A N 1
ATOM 4383 C CA . ASP A 1 529 ? 19.228 4.453 -19.553 1.00 91.12 529 ASP A CA 1
ATOM 4384 C C . ASP A 1 529 ? 18.961 3.020 -19.057 1.00 91.12 529 ASP A C 1
ATOM 4386 O O . ASP A 1 529 ? 19.457 2.031 -19.598 1.00 91.12 529 ASP A O 1
ATOM 4390 N N . HIS A 1 530 ? 18.217 2.903 -17.953 1.00 95.12 530 HIS A N 1
ATOM 4391 C CA . HIS A 1 530 ? 17.640 1.626 -17.519 1.00 95.12 530 HIS A CA 1
ATOM 4392 C C . HIS A 1 530 ? 16.312 1.850 -16.804 1.00 95.12 530 HIS A C 1
ATOM 4394 O O . HIS A 1 530 ? 16.081 2.904 -16.208 1.00 95.12 530 HIS A O 1
ATOM 4400 N N . VAL A 1 531 ? 15.439 0.855 -16.876 1.00 97.56 531 VAL A N 1
ATOM 4401 C CA . VAL A 1 531 ? 14.106 0.881 -16.272 1.00 97.56 531 VAL A CA 1
ATOM 4402 C C . VAL A 1 531 ? 13.806 -0.491 -15.693 1.00 97.56 531 VAL A C 1
ATOM 4404 O O . VAL A 1 531 ? 14.282 -1.500 -16.212 1.00 97.56 531 VAL A O 1
ATOM 4407 N N . TRP A 1 532 ? 13.035 -0.513 -14.615 1.00 98.44 532 TRP A N 1
ATOM 4408 C CA . TRP A 1 532 ? 12.562 -1.718 -13.937 1.00 98.44 532 TRP A CA 1
ATOM 4409 C C . TRP A 1 532 ? 11.250 -1.399 -13.215 1.00 98.44 532 TRP A C 1
ATOM 4411 O O . TRP A 1 532 ? 10.655 -0.339 -13.432 1.00 98.44 532 TRP A O 1
ATOM 4421 N N . CYS A 1 533 ? 10.768 -2.299 -12.363 1.00 98.06 533 CYS A N 1
ATOM 4422 C CA . CYS A 1 533 ? 9.555 -2.050 -11.595 1.00 98.06 533 CYS A CA 1
ATOM 4423 C C . CYS A 1 533 ? 9.697 -2.476 -10.134 1.00 98.06 533 CYS A C 1
ATOM 4425 O O . CYS A 1 533 ? 10.658 -3.118 -9.719 1.00 98.06 533 CYS A O 1
ATOM 4427 N N . GLU A 1 534 ? 8.742 -2.063 -9.319 1.00 97.25 534 GLU A N 1
ATOM 4428 C CA . GLU A 1 534 ? 8.592 -2.525 -7.951 1.00 97.25 534 GLU A CA 1
ATOM 4429 C C . GLU A 1 534 ? 7.152 -2.943 -7.713 1.00 97.25 534 GLU A C 1
ATOM 4431 O O . GLU A 1 534 ? 6.226 -2.398 -8.320 1.00 97.25 534 GLU A O 1
ATOM 4436 N N . TYR A 1 535 ? 6.971 -3.869 -6.776 1.00 95.44 535 TYR A N 1
ATOM 4437 C CA . TYR A 1 535 ? 5.656 -4.193 -6.247 1.00 95.44 535 TYR A CA 1
ATOM 4438 C C . TYR A 1 535 ? 5.638 -4.089 -4.724 1.00 95.44 535 TYR A C 1
ATOM 4440 O O . TYR A 1 535 ? 6.661 -4.269 -4.061 1.00 95.44 535 TYR A O 1
ATOM 4448 N N . TYR A 1 536 ? 4.487 -3.769 -4.146 1.00 93.62 536 TYR A N 1
ATOM 4449 C CA . TYR A 1 536 ? 4.326 -3.747 -2.699 1.00 93.62 536 TYR A CA 1
ATOM 4450 C C . TYR A 1 536 ? 3.930 -5.138 -2.189 1.00 93.62 536 TYR A C 1
ATOM 4452 O O . TYR A 1 536 ? 2.821 -5.614 -2.457 1.00 93.62 536 TYR A O 1
ATOM 4460 N N . SER A 1 537 ? 4.827 -5.775 -1.432 1.00 92.88 537 SER A N 1
ATOM 4461 C CA . SER A 1 537 ? 4.567 -7.050 -0.755 1.00 92.88 537 SER A CA 1
ATOM 4462 C C . SER A 1 537 ? 3.874 -6.801 0.580 1.00 92.88 537 SER A C 1
ATOM 4464 O O . SER A 1 537 ? 4.406 -6.098 1.444 1.00 92.88 537 SER A O 1
ATOM 4466 N N . PHE A 1 538 ? 2.698 -7.402 0.782 1.00 89.56 538 PHE A N 1
ATOM 4467 C CA . PHE A 1 538 ? 2.021 -7.361 2.080 1.00 89.56 538 PHE A CA 1
ATOM 4468 C C . PHE A 1 538 ? 2.629 -8.333 3.094 1.00 89.56 538 PHE A C 1
ATOM 4470 O O . PHE A 1 538 ? 2.537 -8.062 4.292 1.00 89.56 538 PHE A O 1
ATOM 4477 N N . GLY A 1 539 ? 3.243 -9.430 2.637 1.00 89.56 539 GLY A N 1
ATOM 4478 C CA . GLY A 1 539 ? 3.980 -10.358 3.497 1.00 89.56 539 GLY A CA 1
ATOM 4479 C C . GLY A 1 539 ? 5.210 -9.689 4.106 1.00 89.56 539 GLY A C 1
ATOM 4480 O O . GLY A 1 539 ? 5.337 -9.580 5.327 1.00 89.56 539 GLY A O 1
ATOM 4481 N N . LEU A 1 540 ? 6.046 -9.100 3.248 1.00 89.69 540 LEU A N 1
ATOM 4482 C CA . LEU A 1 540 ? 7.276 -8.409 3.649 1.00 89.69 540 LEU A CA 1
ATOM 4483 C C . LEU A 1 540 ? 7.057 -6.956 4.106 1.00 89.69 540 LEU A C 1
ATOM 4485 O O . LEU A 1 540 ? 7.983 -6.332 4.627 1.00 89.69 540 LEU A O 1
ATOM 4489 N N . LYS A 1 541 ? 5.851 -6.406 3.910 1.00 89.25 541 LYS A N 1
ATOM 4490 C CA . LYS A 1 541 ? 5.435 -5.040 4.295 1.00 89.25 541 LYS A CA 1
ATOM 4491 C C . LYS A 1 541 ? 6.342 -3.936 3.736 1.00 89.25 541 LYS A C 1
ATOM 4493 O O . LYS A 1 541 ? 6.603 -2.933 4.406 1.00 89.25 541 LYS A O 1
ATOM 4498 N N . LYS A 1 542 ? 6.836 -4.110 2.508 1.00 90.06 542 LYS A N 1
ATOM 4499 C CA . LYS A 1 542 ? 7.735 -3.158 1.837 1.00 90.06 542 LYS A CA 1
ATOM 4500 C C . LYS A 1 542 ? 7.602 -3.215 0.315 1.00 90.06 542 LYS A C 1
ATOM 4502 O O . LYS A 1 542 ? 7.137 -4.204 -0.247 1.00 90.06 542 LYS A O 1
ATOM 4507 N N . TRP A 1 543 ? 8.076 -2.157 -0.344 1.00 93.44 543 TRP A N 1
ATOM 4508 C CA . TRP A 1 543 ? 8.292 -2.142 -1.790 1.00 93.44 543 TRP A CA 1
ATOM 4509 C C . TRP A 1 543 ? 9.478 -3.030 -2.163 1.00 93.44 543 TRP A C 1
ATOM 4511 O O . TRP A 1 543 ? 10.613 -2.782 -1.739 1.00 93.44 543 TRP A O 1
ATOM 4521 N N . ILE A 1 544 ? 9.209 -4.030 -2.987 1.00 95.12 544 ILE A N 1
ATOM 4522 C CA . ILE A 1 544 ? 10.160 -5.019 -3.468 1.00 95.12 544 ILE A CA 1
ATOM 4523 C C . ILE A 1 544 ? 10.621 -4.648 -4.869 1.00 95.12 544 ILE A C 1
ATOM 4525 O O . ILE A 1 544 ? 9.805 -4.404 -5.753 1.00 95.12 544 ILE A O 1
ATOM 4529 N N . HIS A 1 545 ? 11.939 -4.622 -5.048 1.00 97.31 545 HIS A N 1
ATOM 4530 C CA . HIS A 1 545 ? 12.593 -4.483 -6.345 1.00 97.31 545 HIS A CA 1
ATOM 4531 C C . HIS A 1 545 ? 12.273 -5.669 -7.264 1.00 97.31 545 HIS A C 1
ATOM 4533 O O . HIS A 1 545 ? 12.427 -6.810 -6.835 1.00 97.31 545 HIS A O 1
ATOM 4539 N N . LEU A 1 546 ? 11.895 -5.401 -8.515 1.00 97.94 546 LEU A N 1
ATOM 4540 C CA . LEU A 1 546 ? 11.714 -6.400 -9.566 1.00 97.94 546 LEU A CA 1
ATOM 4541 C C . LEU A 1 546 ? 12.435 -5.960 -10.845 1.00 97.94 546 LEU A C 1
ATOM 4543 O O . LEU A 1 546 ? 12.105 -4.917 -11.414 1.00 97.94 546 LEU A O 1
ATOM 4547 N N . ASP A 1 547 ? 13.350 -6.789 -11.347 1.00 97.75 547 ASP A N 1
ATOM 4548 C CA . ASP A 1 547 ? 13.889 -6.635 -12.704 1.00 97.75 547 ASP A CA 1
ATOM 4549 C C . ASP A 1 547 ? 13.481 -7.851 -13.558 1.00 97.75 547 ASP A C 1
ATOM 4551 O O . ASP A 1 547 ? 14.060 -8.932 -13.396 1.00 97.75 547 ASP A O 1
ATOM 4555 N N . PRO A 1 548 ? 12.490 -7.711 -14.464 1.00 97.12 548 PRO A N 1
ATOM 4556 C CA . PRO A 1 548 ? 12.041 -8.812 -15.312 1.00 97.12 548 PRO A CA 1
ATOM 4557 C C . PRO A 1 548 ? 13.055 -9.194 -16.396 1.00 97.12 548 PRO A C 1
ATOM 4559 O O . PRO A 1 548 ? 13.039 -10.335 -16.849 1.00 97.12 548 PRO A O 1
ATOM 4562 N N . CYS A 1 549 ? 13.965 -8.293 -16.790 1.00 95.12 549 CYS A N 1
ATOM 4563 C CA . CYS A 1 549 ? 15.034 -8.618 -17.744 1.00 95.12 549 CYS A CA 1
ATOM 4564 C C . CYS A 1 549 ? 16.013 -9.619 -17.131 1.00 95.12 549 CYS A C 1
ATOM 4566 O O . CYS A 1 549 ? 16.543 -10.506 -17.804 1.00 95.12 549 CYS A O 1
ATOM 4568 N N . GLU A 1 550 ? 16.244 -9.483 -15.828 1.00 92.88 550 GLU A N 1
ATOM 4569 C CA . GLU A 1 550 ? 17.173 -10.317 -15.079 1.00 92.88 550 GLU A CA 1
ATOM 4570 C C . GLU A 1 550 ? 16.473 -11.470 -14.329 1.00 92.88 550 GLU A C 1
ATOM 4572 O O . GLU A 1 550 ? 17.155 -12.405 -13.924 1.00 92.88 550 GLU A O 1
ATOM 4577 N N . ALA A 1 551 ? 15.133 -11.470 -14.252 1.00 95.06 551 ALA A N 1
ATOM 4578 C CA . ALA A 1 551 ? 14.300 -12.349 -13.413 1.00 95.06 551 ALA A CA 1
ATOM 4579 C C . ALA A 1 551 ? 14.675 -12.283 -11.922 1.00 95.06 551 ALA A C 1
ATOM 4581 O O . ALA A 1 551 ? 14.752 -13.293 -11.222 1.00 95.06 551 ALA A O 1
ATOM 4582 N N . VAL A 1 552 ? 14.925 -11.062 -11.444 1.00 94.88 552 VAL A N 1
ATOM 4583 C CA . VAL A 1 552 ? 15.459 -10.791 -10.108 1.00 94.88 552 VAL A CA 1
ATOM 4584 C C . VAL A 1 552 ? 14.380 -10.232 -9.182 1.00 94.88 552 VAL A C 1
ATOM 4586 O O . VAL A 1 552 ? 13.672 -9.287 -9.531 1.00 94.88 552 VAL A O 1
ATOM 4589 N N . PHE A 1 553 ? 14.323 -10.782 -7.968 1.00 94.75 553 PHE A N 1
ATOM 4590 C CA . PHE A 1 553 ? 13.402 -10.403 -6.900 1.00 94.75 553 PHE A CA 1
ATOM 4591 C C . PHE A 1 553 ? 14.161 -9.817 -5.701 1.00 94.75 553 PHE A C 1
ATOM 4593 O O . PHE A 1 553 ? 15.066 -10.442 -5.163 1.00 94.75 553 PHE A O 1
ATOM 4600 N N . ASN A 1 554 ? 13.767 -8.626 -5.253 1.00 94.75 554 ASN A N 1
ATOM 4601 C CA . ASN A 1 554 ? 14.245 -7.944 -4.045 1.00 94.75 554 ASN A CA 1
ATOM 4602 C C . ASN A 1 554 ? 15.762 -7.635 -3.955 1.00 94.75 554 ASN A C 1
ATOM 4604 O O . ASN A 1 554 ? 16.281 -7.474 -2.852 1.00 94.75 554 ASN A O 1
ATOM 4608 N N . GLU A 1 555 ? 16.457 -7.455 -5.082 1.00 93.62 555 GLU A N 1
ATOM 4609 C CA . GLU A 1 555 ? 17.893 -7.091 -5.106 1.00 93.62 555 GLU A CA 1
ATOM 4610 C C . GLU A 1 555 ? 18.163 -5.651 -5.598 1.00 93.62 555 GLU A C 1
ATOM 4612 O O . GLU A 1 555 ? 18.617 -5.451 -6.726 1.00 93.62 555 GLU A O 1
ATOM 4617 N N . PRO A 1 556 ? 17.901 -4.603 -4.794 1.00 92.62 556 PRO A N 1
ATOM 4618 C CA . PRO A 1 556 ? 18.072 -3.214 -5.235 1.00 92.62 556 PRO A CA 1
ATOM 4619 C C . PRO A 1 556 ? 19.532 -2.828 -5.533 1.00 92.62 556 PRO A C 1
ATOM 4621 O O . PRO A 1 556 ? 19.780 -1.873 -6.263 1.00 92.62 556 PRO A O 1
ATOM 4624 N N . LEU A 1 557 ? 20.513 -3.569 -5.004 1.00 90.88 557 LEU A N 1
ATOM 4625 C CA . LEU A 1 557 ? 21.939 -3.316 -5.243 1.00 90.88 557 LEU A CA 1
ATOM 4626 C C . LEU A 1 557 ? 22.493 -4.048 -6.477 1.00 90.88 557 LEU A C 1
ATOM 4628 O O . LEU A 1 557 ? 23.692 -3.944 -6.748 1.00 90.88 557 LEU A O 1
ATOM 4632 N N . LEU A 1 558 ? 21.638 -4.734 -7.249 1.00 91.00 558 LEU A N 1
ATOM 4633 C CA . LEU A 1 558 ? 21.994 -5.393 -8.510 1.00 91.00 558 LEU A CA 1
ATOM 4634 C C . LEU A 1 558 ? 22.799 -4.455 -9.425 1.00 91.00 558 LEU A C 1
ATOM 4636 O O . LEU A 1 558 ? 23.872 -4.794 -9.910 1.00 91.00 558 LEU A O 1
ATOM 4640 N N . TYR A 1 559 ? 22.336 -3.225 -9.604 1.00 92.44 559 TYR A N 1
ATOM 4641 C CA . TYR A 1 559 ? 22.944 -2.305 -10.561 1.00 92.44 559 TYR A CA 1
ATOM 4642 C C . TYR A 1 559 ? 24.308 -1.775 -10.094 1.00 92.44 559 TYR A C 1
ATOM 4644 O O . TYR A 1 559 ? 25.285 -1.813 -10.839 1.00 92.44 559 TYR A O 1
ATOM 4652 N N . CYS A 1 560 ? 24.411 -1.277 -8.860 1.00 89.12 560 CYS A N 1
ATOM 4653 C CA . CYS A 1 560 ? 25.649 -0.656 -8.380 1.00 89.12 560 CYS A CA 1
ATOM 4654 C C . CYS A 1 560 ? 26.719 -1.671 -7.978 1.00 89.12 560 CYS A C 1
ATOM 4656 O O . CYS A 1 560 ? 27.880 -1.487 -8.345 1.00 89.12 560 CYS A O 1
ATOM 4658 N N . ASN A 1 561 ? 26.349 -2.720 -7.238 1.00 87.38 561 ASN A N 1
ATOM 4659 C CA . ASN A 1 561 ? 27.321 -3.661 -6.679 1.00 87.38 561 ASN A CA 1
ATOM 4660 C C . ASN A 1 561 ? 27.640 -4.793 -7.643 1.00 87.38 561 ASN A C 1
ATOM 4662 O O . ASN A 1 561 ? 28.787 -5.219 -7.710 1.00 87.38 561 ASN A O 1
ATOM 4666 N N . ASN A 1 562 ? 26.639 -5.281 -8.376 1.00 86.50 562 ASN A N 1
ATOM 4667 C CA . ASN A 1 562 ? 26.835 -6.421 -9.260 1.00 86.50 562 ASN A CA 1
ATOM 4668 C C . ASN A 1 562 ? 27.280 -5.971 -10.656 1.00 86.50 562 ASN A C 1
ATOM 4670 O O . ASN A 1 562 ? 28.303 -6.432 -11.154 1.00 86.50 562 ASN A O 1
ATOM 4674 N N . TRP A 1 563 ? 26.575 -5.015 -11.267 1.00 87.94 563 TRP A N 1
ATOM 4675 C CA . TRP A 1 563 ? 27.007 -4.486 -12.565 1.00 87.94 563 TRP A CA 1
ATOM 4676 C C . TRP A 1 563 ? 28.117 -3.452 -12.430 1.00 87.94 563 TRP A C 1
ATOM 4678 O O . TRP A 1 563 ? 28.789 -3.175 -13.403 1.00 87.94 563 TRP A O 1
ATOM 4688 N N . GLY A 1 564 ? 28.315 -2.831 -11.268 1.00 86.75 564 GLY A N 1
ATOM 4689 C CA . GLY A 1 564 ? 29.278 -1.735 -11.144 1.00 86.75 564 GLY A CA 1
ATOM 4690 C C . GLY A 1 564 ? 28.771 -0.398 -11.703 1.00 86.75 564 GLY A C 1
ATOM 4691 O O . GLY A 1 564 ? 29.555 0.561 -11.763 1.00 86.75 564 GLY A O 1
ATOM 4692 N N . LYS A 1 565 ? 27.479 -0.308 -12.059 1.00 91.25 565 LYS A N 1
ATOM 4693 C CA . LYS A 1 565 ? 26.843 0.847 -12.707 1.00 91.25 565 LYS A CA 1
ATOM 4694 C C . LYS A 1 565 ? 26.899 2.088 -11.816 1.00 91.25 565 LYS A C 1
ATOM 4696 O O . LYS A 1 565 ? 26.531 2.047 -10.641 1.00 91.25 565 LYS A O 1
ATOM 4701 N N . LYS A 1 566 ? 27.315 3.218 -12.393 1.00 93.31 566 LYS A N 1
ATOM 4702 C CA . LYS A 1 566 ? 27.204 4.543 -11.764 1.00 93.31 566 LYS A CA 1
ATOM 4703 C C . LYS A 1 566 ? 25.873 5.182 -12.146 1.00 93.31 566 LYS A C 1
ATOM 4705 O O . LYS A 1 566 ? 25.509 5.158 -13.319 1.00 93.31 566 LYS A O 1
ATOM 4710 N N . MET A 1 567 ? 25.164 5.751 -11.174 1.00 95.69 567 MET A N 1
ATOM 4711 C CA . MET A 1 567 ? 23.816 6.294 -11.375 1.00 95.69 567 MET A CA 1
ATOM 4712 C C . MET A 1 567 ? 23.648 7.665 -10.714 1.00 95.69 567 MET A C 1
ATOM 4714 O O . MET A 1 567 ? 24.272 7.938 -9.687 1.00 95.69 567 MET A O 1
ATOM 4718 N N . SER A 1 568 ? 22.808 8.532 -11.287 1.00 95.31 568 SER A N 1
ATOM 4719 C CA . SER A 1 568 ? 22.505 9.863 -10.737 1.00 95.31 568 SER A CA 1
ATOM 4720 C C . SER A 1 568 ? 21.134 9.925 -10.062 1.00 95.31 568 SER A C 1
ATOM 4722 O O . SER A 1 568 ? 21.046 10.267 -8.881 1.00 95.31 568 SER A O 1
ATOM 4724 N N . TYR A 1 569 ? 20.076 9.583 -10.794 1.00 96.69 569 TYR A N 1
ATOM 4725 C CA . TYR A 1 569 ? 18.692 9.624 -10.335 1.00 96.69 569 TYR A CA 1
ATOM 4726 C C . TYR A 1 569 ? 17.994 8.298 -10.606 1.00 96.69 569 TYR A C 1
ATOM 4728 O O . TYR A 1 569 ? 18.077 7.752 -11.708 1.00 96.69 569 TYR A O 1
ATOM 4736 N N . VAL A 1 570 ? 17.267 7.824 -9.598 1.00 97.56 570 VAL A N 1
ATOM 4737 C CA . VAL A 1 570 ? 16.307 6.726 -9.710 1.00 97.56 570 VAL A CA 1
ATOM 4738 C C . VAL A 1 570 ? 14.973 7.231 -9.180 1.00 97.56 570 VAL A C 1
ATOM 4740 O O . VAL A 1 570 ? 14.877 7.582 -8.005 1.00 97.56 570 VAL A O 1
ATOM 4743 N N . ILE A 1 571 ? 13.959 7.318 -10.037 1.00 97.94 571 ILE A N 1
ATOM 4744 C CA . ILE A 1 571 ? 12.644 7.870 -9.695 1.00 97.94 571 ILE A CA 1
ATOM 4745 C C . ILE A 1 571 ? 11.582 6.785 -9.862 1.00 97.94 571 ILE A C 1
ATOM 4747 O O . ILE A 1 571 ? 11.488 6.159 -10.916 1.00 97.94 571 ILE A O 1
ATOM 4751 N N . GLY A 1 572 ? 10.785 6.576 -8.815 1.00 97.69 572 GLY A N 1
ATOM 4752 C CA . GLY A 1 572 ? 9.638 5.675 -8.821 1.00 97.69 572 GLY A CA 1
ATOM 4753 C C . GLY A 1 572 ? 8.337 6.421 -9.112 1.00 97.69 572 GLY A C 1
ATOM 4754 O O . GLY A 1 572 ? 8.075 7.464 -8.508 1.00 97.69 572 GLY A O 1
ATOM 4755 N N . PHE A 1 573 ? 7.518 5.858 -9.996 1.00 97.56 573 PHE A N 1
ATOM 4756 C CA . PHE A 1 573 ? 6.230 6.375 -10.451 1.00 97.56 573 PHE A CA 1
ATOM 4757 C C . PHE A 1 573 ? 5.128 5.378 -10.127 1.00 97.56 573 PHE A C 1
ATOM 4759 O O . PHE A 1 573 ? 5.115 4.245 -10.607 1.00 97.56 573 PHE A O 1
ATOM 4766 N N . ASN A 1 574 ? 4.206 5.816 -9.290 1.00 93.19 574 ASN A N 1
ATOM 4767 C CA . ASN A 1 574 ? 3.064 5.054 -8.828 1.00 93.19 574 ASN A CA 1
ATOM 4768 C C . ASN A 1 574 ? 1.799 5.919 -9.024 1.00 93.19 574 ASN A C 1
ATOM 4770 O O . ASN A 1 574 ? 1.905 7.125 -9.296 1.00 93.19 574 ASN A O 1
ATOM 4774 N N . GLN A 1 575 ? 0.600 5.331 -8.955 1.00 91.19 575 GLN A N 1
ATOM 4775 C CA . GLN A 1 575 ? -0.631 6.068 -9.259 1.00 91.19 575 GLN A CA 1
ATOM 4776 C C . GLN A 1 575 ? -0.788 7.260 -8.311 1.00 91.19 575 GLN A C 1
ATOM 4778 O O . GLN A 1 575 ? -1.127 8.368 -8.739 1.00 91.19 575 GLN A O 1
ATOM 4783 N N . ASN A 1 576 ? -0.466 7.039 -7.036 1.00 91.31 576 ASN A N 1
ATOM 4784 C CA . ASN A 1 576 ? -0.746 7.966 -5.951 1.00 91.31 576 ASN A CA 1
ATOM 4785 C C . ASN A 1 576 ? 0.402 8.933 -5.645 1.00 91.31 576 ASN A C 1
ATOM 4787 O O . ASN A 1 576 ? 0.158 10.032 -5.141 1.00 91.31 576 ASN A O 1
ATOM 4791 N N . TYR A 1 577 ? 1.651 8.563 -5.946 1.00 93.69 577 TYR A N 1
ATOM 4792 C CA . TYR A 1 577 ? 2.805 9.437 -5.724 1.00 93.69 577 TYR A CA 1
ATOM 4793 C C . TYR A 1 577 ? 4.037 9.088 -6.580 1.00 93.69 577 TYR A C 1
ATOM 4795 O O . TYR A 1 577 ? 4.181 7.997 -7.121 1.00 93.69 577 TYR A O 1
ATOM 4803 N N . ILE A 1 578 ? 4.951 10.052 -6.673 1.00 95.81 578 ILE A N 1
ATOM 4804 C CA . ILE A 1 578 ? 6.285 9.967 -7.270 1.00 95.81 578 ILE A CA 1
ATOM 4805 C C . ILE A 1 578 ? 7.320 10.134 -6.152 1.00 95.81 578 ILE A C 1
ATOM 4807 O O . ILE A 1 578 ? 7.173 11.003 -5.279 1.00 95.81 578 ILE A O 1
ATOM 4811 N N . ILE A 1 579 ? 8.380 9.329 -6.170 1.00 95.44 579 ILE A N 1
ATOM 4812 C CA . ILE A 1 579 ? 9.420 9.331 -5.134 1.00 95.44 579 ILE A CA 1
ATOM 4813 C C . ILE A 1 579 ? 10.826 9.201 -5.732 1.00 95.44 579 ILE A C 1
ATOM 4815 O O . ILE A 1 579 ? 11.043 8.457 -6.681 1.00 95.44 579 ILE A O 1
ATOM 4819 N N . ASP A 1 580 ? 11.788 9.937 -5.167 1.00 95.38 580 ASP A N 1
ATOM 4820 C CA . ASP A 1 580 ? 13.215 9.750 -5.456 1.00 95.38 580 ASP A CA 1
ATOM 4821 C C . ASP A 1 580 ? 13.724 8.548 -4.644 1.00 95.38 580 ASP A C 1
ATOM 4823 O O . ASP A 1 580 ? 13.755 8.587 -3.413 1.00 95.38 580 ASP A O 1
ATOM 4827 N N . LEU A 1 581 ? 14.079 7.476 -5.349 1.00 95.75 581 LEU A N 1
ATOM 4828 C CA . LEU A 1 581 ? 14.561 6.203 -4.815 1.00 95.75 581 LEU A CA 1
ATOM 4829 C C . LEU A 1 581 ? 16.084 6.076 -4.918 1.00 95.75 581 LEU A C 1
ATOM 4831 O O . LEU A 1 581 ? 16.616 4.992 -4.698 1.00 95.75 581 LEU A O 1
ATOM 4835 N N . SER A 1 582 ? 16.801 7.153 -5.244 1.00 94.62 582 SER A N 1
ATOM 4836 C CA . SER A 1 582 ? 18.258 7.103 -5.420 1.00 94.62 582 SER A CA 1
ATOM 4837 C C . SER A 1 582 ? 18.962 6.481 -4.211 1.00 94.62 582 SER A C 1
ATOM 4839 O O . SER A 1 582 ? 19.776 5.588 -4.389 1.00 94.62 582 SER A O 1
ATOM 4841 N N . ASP A 1 583 ? 18.576 6.850 -2.987 1.00 91.75 583 ASP A N 1
ATOM 4842 C CA . ASP A 1 583 ? 19.202 6.328 -1.760 1.00 91.75 583 ASP A CA 1
ATOM 4843 C C . ASP A 1 583 ? 18.966 4.813 -1.556 1.00 91.75 583 ASP A C 1
ATOM 4845 O O . ASP A 1 583 ? 19.720 4.156 -0.844 1.00 91.75 583 ASP A O 1
ATOM 4849 N N . LYS A 1 584 ? 17.931 4.243 -2.193 1.00 92.44 584 LYS A N 1
ATOM 4850 C CA . LYS A 1 584 ? 17.627 2.803 -2.150 1.00 92.44 584 LYS A CA 1
ATOM 4851 C C . LYS A 1 584 ? 18.501 1.993 -3.113 1.00 92.44 584 LYS A C 1
ATOM 4853 O O . LYS A 1 584 ? 18.830 0.850 -2.812 1.00 92.44 584 LYS A O 1
ATOM 4858 N N . TYR A 1 585 ? 18.836 2.563 -4.270 1.00 94.12 585 TYR A N 1
ATOM 4859 C CA . TYR A 1 585 ? 19.455 1.843 -5.392 1.00 94.12 585 TYR A CA 1
ATOM 4860 C C . TYR A 1 585 ? 20.915 2.218 -5.651 1.00 94.12 585 TYR A C 1
ATOM 4862 O O . TYR A 1 585 ? 21.629 1.471 -6.317 1.00 94.12 585 TYR A O 1
ATOM 4870 N N . ILE A 1 586 ? 21.356 3.382 -5.173 1.00 93.75 586 ILE A N 1
ATOM 4871 C CA . ILE A 1 586 ? 22.661 3.948 -5.493 1.00 93.75 586 ILE A CA 1
ATOM 4872 C C . ILE A 1 586 ? 23.526 3.954 -4.237 1.00 93.75 586 ILE A C 1
ATOM 4874 O O . ILE A 1 586 ? 23.198 4.605 -3.245 1.00 93.75 586 ILE A O 1
ATOM 4878 N N . THR A 1 587 ? 24.657 3.249 -4.279 1.00 91.50 587 THR A N 1
ATOM 4879 C CA . THR A 1 587 ? 25.624 3.309 -3.178 1.00 91.50 587 THR A CA 1
ATOM 4880 C C . THR A 1 587 ? 26.401 4.629 -3.205 1.00 91.50 587 THR A C 1
ATOM 4882 O O . THR A 1 587 ? 26.580 5.213 -4.283 1.00 91.50 587 THR A O 1
ATOM 4885 N N . PRO A 1 588 ? 26.911 5.115 -2.056 1.00 90.81 588 PRO A N 1
ATOM 4886 C CA . PRO A 1 588 ? 27.671 6.365 -2.002 1.00 90.81 588 PRO A CA 1
ATOM 4887 C C . PRO A 1 588 ? 28.848 6.421 -2.988 1.00 90.81 588 PRO A C 1
ATOM 4889 O O . PRO A 1 588 ? 29.122 7.475 -3.556 1.00 90.81 588 PRO A O 1
ATOM 4892 N N . GLU A 1 589 ? 29.514 5.292 -3.241 1.00 91.19 589 GLU A N 1
ATOM 4893 C CA . GLU A 1 589 ? 30.684 5.193 -4.126 1.00 91.19 589 GLU A CA 1
ATOM 4894 C C . GLU A 1 589 ? 30.308 5.244 -5.615 1.00 91.19 589 GLU A C 1
ATOM 4896 O O . GLU A 1 589 ? 31.123 5.623 -6.462 1.00 91.19 589 GLU A O 1
ATOM 4901 N N . LYS A 1 590 ? 29.079 4.840 -5.952 1.00 92.06 590 LYS A N 1
ATOM 4902 C CA . LYS A 1 590 ? 28.564 4.764 -7.327 1.00 92.06 590 LYS A CA 1
ATOM 4903 C C . LYS A 1 590 ? 27.614 5.918 -7.673 1.00 92.06 590 LYS A C 1
ATOM 4905 O O . LYS A 1 590 ? 27.151 6.005 -8.813 1.00 92.06 590 LYS A O 1
ATOM 4910 N N . GLN A 1 591 ? 27.363 6.827 -6.731 1.00 94.88 591 GLN A N 1
ATOM 4911 C CA . GLN A 1 591 ? 26.538 8.013 -6.928 1.00 94.88 591 GLN A CA 1
ATOM 4912 C C . GLN A 1 591 ? 27.243 9.042 -7.817 1.00 94.88 591 GLN A C 1
ATOM 4914 O O . GLN A 1 591 ? 28.233 9.665 -7.438 1.00 94.88 591 GLN A O 1
ATOM 4919 N N . ILE A 1 592 ? 26.670 9.287 -8.994 1.00 95.00 592 ILE A N 1
ATOM 4920 C CA . ILE A 1 592 ? 27.002 10.454 -9.810 1.00 95.00 592 ILE A CA 1
ATOM 4921 C C . ILE A 1 592 ? 26.466 11.684 -9.080 1.00 95.00 592 ILE A C 1
ATOM 4923 O O . ILE A 1 592 ? 25.307 11.716 -8.655 1.00 95.00 592 ILE A O 1
ATOM 4927 N N . GLU A 1 593 ? 27.302 12.705 -8.914 1.00 93.38 593 GLU A N 1
ATOM 4928 C CA . GLU A 1 593 ? 26.931 13.905 -8.176 1.00 93.38 593 GLU A CA 1
ATOM 4929 C C . GLU A 1 593 ? 25.715 14.582 -8.832 1.00 93.38 593 GLU A C 1
ATOM 4931 O O . GLU A 1 593 ? 25.834 15.186 -9.894 1.00 93.38 593 GLU A O 1
ATOM 4936 N N . LYS A 1 594 ? 24.531 14.519 -8.207 1.00 92.81 594 LYS A N 1
ATOM 4937 C CA . LYS A 1 594 ? 23.298 15.048 -8.823 1.00 92.81 594 LYS A CA 1
ATOM 4938 C C . LYS A 1 594 ? 23.404 16.533 -9.214 1.00 92.81 594 LYS A C 1
ATOM 4940 O O . LYS A 1 594 ? 22.800 16.935 -10.201 1.00 92.81 594 LYS A O 1
ATOM 4945 N N . SER A 1 595 ? 24.188 17.332 -8.480 1.00 90.75 595 SER A N 1
ATOM 4946 C CA . SER A 1 595 ? 24.459 18.749 -8.791 1.00 90.75 595 SER A CA 1
ATOM 4947 C C . SER A 1 595 ? 25.185 18.949 -10.122 1.00 90.75 595 SER A C 1
ATOM 4949 O O . SER A 1 595 ? 24.996 19.992 -10.740 1.00 90.75 595 SER A O 1
ATOM 4951 N N . SER A 1 596 ? 25.968 17.962 -10.570 1.00 91.62 596 SER A N 1
ATOM 4952 C CA . SER A 1 596 ? 26.615 17.975 -11.889 1.00 91.62 596 SER A CA 1
ATOM 4953 C C . SER A 1 596 ? 25.622 17.774 -13.040 1.00 91.62 596 SER A C 1
ATOM 4955 O O . SER A 1 596 ? 25.911 18.153 -14.170 1.00 91.62 596 SER A O 1
ATOM 4957 N N . ILE A 1 597 ? 24.440 17.215 -12.751 1.00 91.19 597 ILE A N 1
ATOM 4958 C CA . ILE A 1 597 ? 23.382 16.958 -13.735 1.00 91.19 597 ILE A CA 1
ATOM 4959 C C . ILE A 1 597 ? 22.371 18.105 -13.750 1.00 91.19 597 ILE A C 1
ATOM 4961 O O . ILE A 1 597 ? 22.047 18.653 -14.800 1.00 91.19 597 ILE A O 1
ATOM 4965 N N . ILE A 1 598 ? 21.831 18.453 -12.579 1.00 90.81 598 ILE A N 1
ATOM 4966 C CA . ILE A 1 598 ? 20.762 19.443 -12.437 1.00 90.81 598 ILE A CA 1
ATOM 4967 C C . ILE A 1 598 ? 20.702 19.975 -11.001 1.00 90.81 598 ILE A C 1
ATOM 4969 O O . ILE A 1 598 ? 21.053 19.299 -10.031 1.00 90.81 598 ILE A O 1
ATOM 4973 N N . ASN A 1 599 ? 20.186 21.193 -10.826 1.00 89.31 599 ASN A N 1
ATOM 4974 C CA . ASN A 1 599 ? 19.856 21.697 -9.498 1.00 89.31 599 ASN A CA 1
ATOM 4975 C C . ASN A 1 599 ? 18.822 20.773 -8.822 1.00 89.31 599 ASN A C 1
ATOM 4977 O O . ASN A 1 599 ? 17.661 20.722 -9.230 1.00 89.31 599 ASN A O 1
ATOM 4981 N N . LYS A 1 600 ? 19.233 20.089 -7.746 1.00 88.25 600 LYS A N 1
ATOM 4982 C CA . LYS A 1 600 ? 18.403 19.145 -6.971 1.00 88.25 600 LYS A CA 1
ATOM 4983 C C . LYS A 1 600 ? 17.050 19.736 -6.552 1.00 88.25 600 LYS A C 1
ATOM 4985 O O . LYS A 1 600 ? 16.055 19.015 -6.496 1.00 88.25 600 LYS A O 1
ATOM 4990 N N . THR A 1 601 ? 16.994 21.044 -6.295 1.00 88.69 601 THR A N 1
ATOM 4991 C CA . THR A 1 601 ? 15.758 21.745 -5.923 1.00 88.69 601 THR A CA 1
ATOM 4992 C C . THR A 1 601 ? 14.724 21.699 -7.044 1.00 88.69 601 THR A C 1
ATOM 4994 O O . THR A 1 601 ? 13.547 21.517 -6.754 1.00 88.69 601 THR A O 1
ATOM 4997 N N . LYS A 1 602 ? 15.141 21.777 -8.314 1.00 89.38 602 LYS A N 1
ATOM 4998 C CA . LYS A 1 602 ? 14.234 21.731 -9.473 1.00 89.38 602 LYS A CA 1
ATOM 4999 C C . LYS A 1 602 ? 13.559 20.368 -9.614 1.00 89.38 602 LYS A C 1
ATOM 5001 O O . LYS A 1 602 ? 12.346 20.302 -9.788 1.00 89.38 602 LYS A O 1
ATOM 5006 N N . VAL A 1 603 ? 14.318 19.285 -9.431 1.00 91.12 603 VAL A N 1
ATOM 5007 C CA . VAL A 1 603 ? 13.774 17.913 -9.427 1.00 91.12 603 VAL A CA 1
ATOM 5008 C C . VAL A 1 603 ? 12.797 17.716 -8.264 1.00 91.12 603 VAL A C 1
ATOM 5010 O O . VAL A 1 603 ? 11.705 17.181 -8.440 1.00 91.12 603 VAL A O 1
ATOM 5013 N N . LYS A 1 604 ? 13.139 18.221 -7.074 1.00 90.25 604 LYS A N 1
ATOM 5014 C CA . LYS A 1 604 ? 12.229 18.182 -5.925 1.00 90.25 604 LYS A CA 1
ATOM 5015 C C . LYS A 1 604 ? 10.933 18.961 -6.191 1.00 90.25 604 LYS A C 1
ATOM 5017 O O . LYS A 1 604 ? 9.859 18.462 -5.879 1.00 90.25 604 LYS A O 1
ATOM 5022 N N . GLN A 1 605 ? 11.028 20.158 -6.772 1.00 89.25 605 GLN A N 1
ATOM 5023 C CA . GLN A 1 605 ? 9.872 21.004 -7.087 1.00 89.25 605 GLN A CA 1
ATOM 5024 C C . GLN A 1 605 ? 8.895 20.312 -8.046 1.00 89.25 605 GLN A C 1
ATOM 5026 O O . GLN A 1 605 ? 7.693 20.328 -7.789 1.00 89.25 605 GLN A O 1
ATOM 5031 N N . ILE A 1 606 ? 9.388 19.671 -9.114 1.00 90.50 606 ILE A N 1
ATOM 5032 C CA . ILE A 1 606 ? 8.513 18.964 -10.062 1.00 90.50 606 ILE A CA 1
ATOM 5033 C C . ILE A 1 606 ? 7.864 17.722 -9.432 1.00 90.50 606 ILE A C 1
ATOM 5035 O O . ILE A 1 606 ? 6.669 17.501 -9.616 1.00 90.50 606 ILE A O 1
ATOM 5039 N N . ILE A 1 607 ? 8.600 16.959 -8.617 1.00 92.62 607 ILE A N 1
ATOM 5040 C CA . ILE A 1 607 ? 8.043 15.817 -7.873 1.00 92.62 607 ILE A CA 1
ATOM 5041 C C . ILE A 1 607 ? 6.959 16.285 -6.891 1.00 92.62 607 ILE A C 1
ATOM 5043 O O . ILE A 1 607 ? 5.894 15.675 -6.809 1.00 92.62 607 ILE A O 1
ATOM 5047 N N . ASP A 1 608 ? 7.197 17.373 -6.155 1.00 91.12 608 ASP A N 1
ATOM 5048 C CA . ASP A 1 608 ? 6.218 17.938 -5.220 1.00 91.12 608 ASP A CA 1
ATOM 5049 C C . ASP A 1 608 ? 4.959 18.442 -5.944 1.00 91.12 608 ASP A C 1
ATOM 5051 O O . ASP A 1 608 ? 3.851 18.217 -5.456 1.00 91.12 608 ASP A O 1
ATOM 5055 N N . TYR A 1 609 ? 5.115 19.056 -7.122 1.00 91.25 609 TYR A N 1
ATOM 5056 C CA . TYR A 1 609 ? 4.002 19.493 -7.969 1.00 91.25 609 TYR A CA 1
ATOM 5057 C C . TYR A 1 609 ? 3.089 18.321 -8.358 1.00 91.25 609 TYR A C 1
ATOM 5059 O O . TYR A 1 609 ? 1.876 18.374 -8.139 1.00 91.25 609 TYR A O 1
ATOM 5067 N N . TYR A 1 610 ? 3.661 17.233 -8.880 1.00 92.56 610 TYR A N 1
ATOM 5068 C CA . TYR A 1 610 ? 2.879 16.054 -9.258 1.00 92.56 610 TYR A CA 1
ATOM 5069 C C . TYR A 1 610 ? 2.256 15.349 -8.062 1.00 92.56 610 TYR A C 1
ATOM 5071 O O . TYR A 1 610 ? 1.089 14.972 -8.120 1.00 92.56 610 TYR A O 1
ATOM 5079 N N . ASN A 1 611 ? 2.998 15.219 -6.963 1.00 93.56 611 ASN A N 1
ATOM 5080 C CA . ASN A 1 611 ? 2.483 14.620 -5.737 1.00 93.56 611 ASN A CA 1
ATOM 5081 C C . ASN A 1 611 ? 1.301 15.395 -5.162 1.00 93.56 611 ASN A C 1
ATOM 5083 O O . ASN A 1 611 ? 0.346 14.784 -4.697 1.00 93.56 611 ASN A O 1
ATOM 5087 N N . SER A 1 612 ? 1.336 16.727 -5.221 1.00 92.19 612 SER A N 1
ATOM 5088 C CA . SER A 1 612 ? 0.208 17.566 -4.819 1.00 92.19 612 SER A CA 1
ATOM 5089 C C . SER A 1 612 ? -1.030 17.288 -5.672 1.00 92.19 612 SER A C 1
ATOM 5091 O O . SER A 1 612 ? -2.110 17.043 -5.136 1.00 92.19 612 SER A O 1
ATOM 5093 N N . ASN A 1 613 ? -0.873 17.244 -6.999 1.00 91.38 613 ASN A N 1
ATOM 5094 C CA . ASN A 1 613 ? -1.981 16.959 -7.911 1.00 91.38 613 ASN A CA 1
ATOM 5095 C C . ASN A 1 613 ? -2.555 15.549 -7.704 1.00 91.38 613 ASN A C 1
ATOM 5097 O O . ASN A 1 613 ? -3.774 15.393 -7.640 1.00 91.38 613 ASN A O 1
ATOM 5101 N N . LYS A 1 614 ? -1.696 14.534 -7.544 1.00 93.19 614 LYS A N 1
ATOM 5102 C CA . LYS A 1 614 ? -2.113 13.148 -7.287 1.00 93.19 614 LYS A CA 1
ATOM 5103 C C . LYS A 1 614 ? -2.841 13.004 -5.947 1.00 93.19 614 LYS A C 1
ATOM 5105 O O . LYS A 1 614 ? -3.904 12.395 -5.904 1.00 93.19 614 LYS A O 1
ATOM 5110 N N . LEU A 1 615 ? -2.349 13.651 -4.886 1.00 93.12 615 LEU A N 1
ATOM 5111 C CA . LEU A 1 615 ? -2.994 13.652 -3.566 1.00 93.12 615 LEU A CA 1
ATOM 5112 C C . LEU A 1 615 ? -4.410 14.248 -3.619 1.00 93.12 615 LEU A C 1
ATOM 5114 O O . LEU A 1 615 ? -5.340 13.720 -3.013 1.00 93.12 615 LEU A O 1
ATOM 5118 N N . VAL A 1 616 ? -4.578 15.343 -4.366 1.00 92.44 616 VAL A N 1
ATOM 5119 C CA . VAL A 1 616 ? -5.881 15.989 -4.584 1.00 92.44 616 VAL A CA 1
ATOM 5120 C C . VAL A 1 616 ? -6.808 15.102 -5.405 1.00 92.44 616 VAL A C 1
ATOM 5122 O O . VAL A 1 616 ? -7.985 14.989 -5.069 1.00 92.44 616 VAL A O 1
ATOM 5125 N N . SER A 1 617 ? -6.286 14.469 -6.457 1.00 91.81 617 SER A N 1
ATOM 5126 C CA . SER A 1 617 ? -7.046 13.536 -7.291 1.00 91.81 617 SER A CA 1
ATOM 5127 C C . SER A 1 617 ? -7.596 12.373 -6.460 1.00 91.81 617 SER A C 1
ATOM 5129 O O . SER A 1 617 ? -8.804 12.139 -6.460 1.00 91.81 617 SER A O 1
ATOM 5131 N N . TYR A 1 618 ? -6.739 11.730 -5.656 1.00 93.00 618 TYR A N 1
ATOM 5132 C CA . TYR A 1 618 ? -7.142 10.637 -4.769 1.00 93.00 618 TYR A CA 1
ATOM 5133 C C . TYR A 1 618 ? -8.194 11.085 -3.750 1.00 93.00 618 TYR A C 1
ATOM 5135 O O . TYR A 1 618 ? -9.221 10.431 -3.589 1.00 93.00 618 TYR A O 1
ATOM 5143 N N . TYR A 1 619 ? -7.986 12.238 -3.105 1.00 94.12 619 TYR A N 1
ATOM 5144 C CA . TYR A 1 619 ? -8.968 12.802 -2.179 1.00 94.12 619 TYR A CA 1
ATOM 5145 C C . TYR A 1 619 ? -10.341 12.999 -2.839 1.00 94.12 619 TYR A C 1
ATOM 5147 O O . TYR A 1 619 ? -11.354 12.577 -2.283 1.00 94.12 619 TYR A O 1
ATOM 5155 N N . ASN A 1 620 ? -10.383 13.601 -4.031 1.00 92.62 620 ASN A N 1
ATOM 5156 C CA . ASN A 1 620 ? -11.633 13.851 -4.747 1.00 92.62 620 ASN A CA 1
ATOM 5157 C C . ASN A 1 620 ? -12.337 12.547 -5.149 1.00 92.62 620 ASN A C 1
ATOM 5159 O O . ASN A 1 620 ? -13.562 12.467 -5.048 1.00 92.62 620 ASN A O 1
ATOM 5163 N N . GLN A 1 621 ? -11.582 11.526 -5.567 1.00 90.19 621 GLN A N 1
ATOM 5164 C CA . GLN A 1 621 ? -12.123 10.206 -5.894 1.00 90.19 621 GLN A CA 1
ATOM 5165 C C . GLN A 1 621 ? -12.748 9.541 -4.659 1.00 90.19 621 GLN A C 1
ATOM 5167 O O . GLN A 1 621 ? -13.901 9.115 -4.705 1.00 90.19 621 GLN A O 1
ATOM 5172 N N . GLN A 1 622 ? -12.027 9.523 -3.533 1.00 90.31 622 GLN A N 1
ATOM 5173 C CA . GLN A 1 622 ? -12.519 8.966 -2.269 1.00 90.31 622 GLN A CA 1
ATOM 5174 C C . GLN A 1 622 ? -13.749 9.722 -1.753 1.00 90.31 622 GLN A C 1
ATOM 5176 O O . GLN A 1 622 ? -14.722 9.112 -1.315 1.00 90.31 622 GLN A O 1
ATOM 5181 N N . PHE A 1 623 ? -13.734 11.055 -1.833 1.00 88.94 623 PHE A N 1
ATOM 5182 C CA . PHE A 1 623 ? -14.857 11.881 -1.400 1.00 88.94 623 PHE A CA 1
ATOM 5183 C C . PHE A 1 623 ? -16.105 11.651 -2.256 1.00 88.94 623 PHE A C 1
ATOM 5185 O O . PHE A 1 623 ? -17.192 11.493 -1.706 1.00 88.94 623 PHE A O 1
ATOM 5192 N N . SER A 1 624 ? -15.946 11.568 -3.580 1.00 86.00 624 SER A N 1
ATOM 5193 C CA . SER A 1 624 ? -17.059 11.317 -4.504 1.00 86.00 624 SER A CA 1
ATOM 5194 C C . SER A 1 624 ? -17.679 9.932 -4.298 1.00 86.00 624 SER A C 1
ATOM 5196 O O . SER A 1 624 ? -18.894 9.800 -4.381 1.00 86.00 624 SER A O 1
ATOM 5198 N N . GLY A 1 625 ? -16.865 8.913 -3.997 1.00 79.94 625 GLY A N 1
ATOM 5199 C CA . GLY A 1 625 ? -17.354 7.554 -3.748 1.00 79.94 625 GLY A CA 1
ATOM 5200 C C . GLY A 1 625 ? -18.026 7.364 -2.383 1.00 79.94 625 GLY A C 1
ATOM 5201 O O . GLY A 1 625 ? -18.950 6.567 -2.264 1.00 79.94 625 GLY A O 1
ATOM 5202 N N . LEU A 1 626 ? -17.579 8.084 -1.347 1.00 81.81 626 LEU A N 1
ATOM 5203 C CA . LEU A 1 626 ? -18.052 7.887 0.031 1.00 81.81 626 LEU A CA 1
ATOM 5204 C C . LEU A 1 626 ? -19.092 8.914 0.499 1.00 81.81 626 LEU A C 1
ATOM 5206 O O . LEU A 1 626 ? -19.797 8.650 1.469 1.00 81.81 626 LEU A O 1
ATOM 5210 N N . GLY A 1 627 ? -19.109 10.122 -0.075 1.00 81.00 627 GLY A N 1
ATOM 5211 C CA . GLY A 1 627 ? -19.894 11.255 0.437 1.00 81.00 627 GLY A CA 1
ATOM 5212 C C . GLY A 1 627 ? -19.463 11.753 1.829 1.00 81.00 627 GLY A C 1
ATOM 5213 O O . GLY A 1 627 ? -20.129 12.600 2.419 1.00 81.00 627 GLY A O 1
ATOM 5214 N N . ASN A 1 628 ? -18.351 11.243 2.374 1.00 89.25 628 ASN A N 1
ATOM 5215 C CA . ASN A 1 628 ? -17.878 11.528 3.728 1.00 89.25 628 ASN A CA 1
ATOM 5216 C C . ASN A 1 628 ? -16.463 12.129 3.695 1.00 89.25 628 ASN A C 1
ATOM 5218 O O . ASN A 1 628 ? -15.478 11.422 3.474 1.00 89.25 628 ASN A O 1
ATOM 5222 N N . GLU A 1 629 ? -16.362 13.440 3.949 1.00 90.88 629 GLU A N 1
ATOM 5223 C CA . GLU A 1 629 ? -15.090 14.182 3.920 1.00 90.88 629 GLU A CA 1
ATOM 5224 C C . GLU A 1 629 ? -14.086 13.632 4.939 1.00 90.88 629 GLU A C 1
ATOM 5226 O O . GLU A 1 629 ? -12.916 13.446 4.610 1.00 90.88 629 GLU A O 1
ATOM 5231 N N . GLN A 1 630 ? -14.527 13.331 6.165 1.00 89.69 630 GLN A N 1
ATOM 5232 C CA . GLN A 1 630 ? -13.631 12.837 7.210 1.00 89.69 630 GLN A CA 1
ATOM 5233 C C . GLN A 1 630 ? -13.015 11.493 6.809 1.00 89.69 630 GLN A C 1
ATOM 5235 O O . GLN A 1 630 ? -11.799 11.337 6.888 1.00 89.69 630 GLN A O 1
ATOM 5240 N N . LYS A 1 631 ? -13.829 10.552 6.323 1.00 90.56 631 LYS A N 1
ATOM 5241 C CA . LYS A 1 631 ? -13.359 9.231 5.890 1.00 90.56 631 LYS A CA 1
ATOM 5242 C C . LYS A 1 631 ? -12.447 9.319 4.663 1.00 90.56 631 LYS A C 1
ATOM 5244 O O . LYS A 1 631 ? -11.406 8.672 4.638 1.00 90.56 631 LYS A O 1
ATOM 5249 N N . ALA A 1 632 ? -12.767 10.182 3.698 1.00 92.06 632 ALA A N 1
ATOM 5250 C CA . ALA A 1 632 ? -11.899 10.425 2.546 1.00 92.06 632 ALA A CA 1
ATOM 5251 C C . ALA A 1 632 ? -10.522 10.980 2.961 1.00 92.06 632 ALA A C 1
ATOM 5253 O O . ALA A 1 632 ? -9.493 10.531 2.460 1.00 92.06 632 ALA A O 1
ATOM 5254 N N . LEU A 1 633 ? -10.479 11.918 3.915 1.00 95.12 633 LEU A N 1
ATOM 5255 C CA . LEU A 1 633 ? -9.225 12.463 4.448 1.00 95.12 633 LEU A CA 1
ATOM 5256 C C . LEU A 1 633 ? -8.417 11.419 5.232 1.00 95.12 633 LEU A C 1
ATOM 5258 O O . LEU A 1 633 ? -7.190 11.420 5.151 1.00 95.12 633 LEU A O 1
ATOM 5262 N N . LEU A 1 634 ? -9.081 10.528 5.972 1.00 94.25 634 LEU A N 1
ATOM 5263 C CA . LEU A 1 634 ? -8.422 9.403 6.642 1.00 94.25 634 LEU A CA 1
ATOM 5264 C C . LEU A 1 634 ? -7.785 8.439 5.641 1.00 94.25 634 LEU A C 1
ATOM 5266 O O . LEU A 1 634 ? -6.628 8.070 5.822 1.00 94.25 634 LEU A O 1
ATOM 5270 N N . ASN A 1 635 ? -8.493 8.091 4.563 1.00 93.25 635 ASN A N 1
ATOM 5271 C CA . ASN A 1 635 ? -7.955 7.237 3.502 1.00 93.25 635 ASN A CA 1
ATOM 5272 C C . ASN A 1 635 ? -6.723 7.885 2.854 1.00 93.25 635 ASN A C 1
ATOM 5274 O O . ASN A 1 635 ? -5.673 7.264 2.761 1.00 93.25 635 ASN A O 1
ATOM 5278 N N . VAL A 1 636 ? -6.779 9.180 2.516 1.00 94.19 636 VAL A N 1
ATOM 5279 C CA . VAL A 1 636 ? -5.602 9.911 2.001 1.00 94.19 636 VAL A CA 1
ATOM 5280 C C . VAL A 1 636 ? -4.406 9.805 2.960 1.00 94.19 636 VAL A C 1
ATOM 5282 O O . VAL A 1 636 ? -3.263 9.619 2.532 1.00 94.19 636 VAL A O 1
ATOM 5285 N N . TYR A 1 637 ? -4.647 9.936 4.266 1.00 95.06 637 TYR A N 1
ATOM 5286 C CA . TYR A 1 637 ? -3.585 9.851 5.261 1.00 95.06 637 TYR A CA 1
ATOM 5287 C C . TYR A 1 637 ? -2.972 8.451 5.355 1.00 95.06 637 TYR A C 1
ATOM 5289 O O . TYR A 1 637 ? -1.748 8.316 5.300 1.00 95.06 637 TYR A O 1
ATOM 5297 N N . ASN A 1 638 ? -3.820 7.433 5.489 1.00 92.56 638 ASN A N 1
ATOM 5298 C CA . ASN A 1 638 ? -3.413 6.052 5.727 1.00 92.56 638 ASN A CA 1
ATOM 5299 C C . ASN A 1 638 ? -2.843 5.382 4.474 1.00 92.56 638 ASN A C 1
ATOM 5301 O O . ASN A 1 638 ? -1.880 4.628 4.586 1.00 92.56 638 ASN A O 1
ATOM 5305 N N . ASP A 1 639 ? -3.382 5.697 3.298 1.00 90.31 639 ASP A N 1
ATOM 5306 C CA . ASP A 1 639 ? -3.026 5.020 2.049 1.00 90.31 639 ASP A CA 1
ATOM 5307 C C . ASP A 1 639 ? -1.866 5.713 1.323 1.00 90.31 639 ASP A C 1
ATOM 5309 O O . ASP A 1 639 ? -1.117 5.064 0.596 1.00 90.31 639 ASP A O 1
ATOM 5313 N N . ILE A 1 640 ? -1.681 7.027 1.524 1.00 91.88 640 ILE A N 1
ATOM 5314 C CA . ILE A 1 640 ? -0.670 7.809 0.791 1.00 91.88 640 ILE A CA 1
ATOM 5315 C C . ILE A 1 640 ? 0.347 8.453 1.730 1.00 91.88 640 ILE A C 1
ATOM 5317 O O . ILE A 1 640 ? 1.552 8.240 1.580 1.00 91.88 640 ILE A O 1
ATOM 5321 N N . ILE A 1 641 ? -0.098 9.266 2.695 1.00 92.44 641 ILE A N 1
ATOM 5322 C CA . ILE A 1 641 ? 0.827 10.088 3.495 1.00 92.44 641 ILE A CA 1
ATOM 5323 C C . ILE A 1 641 ? 1.708 9.220 4.398 1.00 92.44 641 ILE A C 1
ATOM 5325 O O . ILE A 1 641 ? 2.926 9.419 4.421 1.00 92.44 641 ILE A O 1
ATOM 5329 N N . ILE A 1 642 ? 1.123 8.279 5.146 1.00 91.69 642 ILE A N 1
ATOM 5330 C CA . ILE A 1 642 ? 1.885 7.388 6.028 1.00 91.69 642 ILE A CA 1
ATOM 5331 C C . ILE A 1 642 ? 2.859 6.517 5.223 1.00 91.69 642 ILE A C 1
ATOM 5333 O O . ILE A 1 642 ? 4.056 6.608 5.516 1.00 91.69 642 ILE A O 1
ATOM 5337 N N . PRO A 1 643 ? 2.426 5.727 4.217 1.00 88.69 643 PRO A N 1
ATOM 5338 C CA . PRO A 1 643 ? 3.319 4.798 3.529 1.00 88.69 643 PRO A CA 1
ATOM 5339 C C . PRO A 1 643 ? 4.482 5.519 2.846 1.00 88.69 643 PRO A C 1
ATOM 5341 O O . PRO A 1 643 ? 5.639 5.133 3.014 1.00 88.69 643 PRO A O 1
ATOM 5344 N N . ARG A 1 644 ? 4.212 6.653 2.184 1.00 90.25 644 ARG A N 1
ATOM 5345 C CA . ARG A 1 644 ? 5.251 7.485 1.561 1.00 90.25 644 ARG A CA 1
ATOM 5346 C C . ARG A 1 644 ? 6.250 8.033 2.585 1.00 90.25 644 ARG A C 1
ATOM 5348 O O . ARG A 1 644 ? 7.453 8.044 2.334 1.00 90.25 644 ARG A O 1
ATOM 5355 N N . ASN A 1 645 ? 5.783 8.507 3.743 1.00 89.06 645 ASN A N 1
ATOM 5356 C CA . ASN A 1 645 ? 6.670 9.033 4.788 1.00 89.06 645 ASN A CA 1
ATOM 5357 C C . ASN A 1 645 ? 7.499 7.934 5.462 1.00 89.06 645 ASN A C 1
ATOM 5359 O O . ASN A 1 645 ? 8.662 8.170 5.792 1.00 89.06 645 ASN A O 1
ATOM 5363 N N . GLN A 1 646 ? 6.916 6.750 5.667 1.00 87.06 646 GLN A N 1
ATOM 5364 C CA . GLN A 1 646 ? 7.636 5.578 6.161 1.00 87.06 646 GLN A CA 1
ATOM 5365 C C . GLN A 1 646 ? 8.750 5.188 5.190 1.00 87.06 646 GLN A C 1
ATOM 5367 O O . GLN A 1 646 ? 9.885 5.004 5.622 1.00 87.06 646 GLN A O 1
ATOM 5372 N N . GLU A 1 647 ? 8.462 5.169 3.889 1.00 86.25 647 GLU A N 1
ATOM 5373 C CA . GLU A 1 647 ? 9.454 4.890 2.851 1.00 86.25 647 GLU A CA 1
ATOM 5374 C C . GLU A 1 647 ? 10.595 5.920 2.853 1.00 86.25 647 GLU A C 1
ATOM 5376 O O . GLU A 1 647 ? 11.766 5.544 2.877 1.00 86.25 647 GLU A O 1
ATOM 5381 N N . PHE A 1 648 ? 10.290 7.220 2.949 1.00 83.75 648 PHE A N 1
ATOM 5382 C CA . PHE A 1 648 ? 11.328 8.248 3.109 1.00 83.75 648 PHE A CA 1
ATOM 5383 C C . PHE A 1 648 ? 12.183 8.057 4.366 1.00 83.75 648 PHE A C 1
ATOM 5385 O O . PHE A 1 648 ? 13.379 8.350 4.348 1.00 83.75 648 PHE A O 1
ATOM 5392 N N . ALA A 1 649 ? 11.584 7.618 5.475 1.00 83.12 649 ALA A N 1
ATOM 5393 C CA . ALA A 1 649 ? 12.313 7.371 6.714 1.00 83.12 649 ALA A CA 1
ATOM 5394 C C . ALA A 1 649 ? 13.205 6.124 6.618 1.00 83.12 649 ALA A C 1
ATOM 5396 O O . ALA A 1 649 ? 14.298 6.125 7.183 1.00 83.12 649 ALA A O 1
ATOM 5397 N N . MET A 1 650 ? 12.755 5.089 5.903 1.00 79.06 650 MET A N 1
ATOM 5398 C CA . MET A 1 650 ? 13.522 3.870 5.644 1.00 79.06 650 MET A CA 1
ATOM 5399 C C . MET A 1 650 ? 14.697 4.140 4.703 1.00 79.06 650 MET A C 1
ATOM 5401 O O . MET A 1 650 ? 15.821 3.828 5.070 1.00 79.06 650 MET A O 1
ATOM 5405 N N . ASN A 1 651 ? 14.472 4.814 3.570 1.00 75.38 651 ASN A N 1
ATOM 5406 C CA . ASN A 1 651 ? 15.516 5.094 2.573 1.00 75.38 651 ASN A CA 1
ATOM 5407 C C . ASN A 1 651 ? 16.630 6.026 3.094 1.00 75.38 651 ASN A C 1
ATOM 5409 O O . ASN A 1 651 ? 17.716 6.061 2.531 1.00 75.38 651 ASN A O 1
ATOM 5413 N N . ARG A 1 652 ? 16.382 6.789 4.170 1.00 68.19 652 ARG A N 1
ATOM 5414 C CA . ARG A 1 652 ? 17.410 7.612 4.838 1.00 68.19 652 ARG A CA 1
ATOM 5415 C C . ARG A 1 652 ? 18.319 6.828 5.778 1.00 68.19 652 ARG A C 1
ATOM 5417 O O . ARG A 1 652 ? 19.365 7.343 6.171 1.00 68.19 652 ARG A O 1
ATOM 5424 N N . LYS A 1 653 ? 17.907 5.636 6.206 1.00 61.06 653 LYS A N 1
ATOM 5425 C CA . LYS A 1 653 ? 18.803 4.700 6.885 1.00 61.06 653 LYS A CA 1
ATOM 5426 C C . LYS A 1 653 ? 19.623 4.032 5.781 1.00 61.06 653 LYS A C 1
ATOM 5428 O O . LYS A 1 653 ? 19.068 3.751 4.725 1.00 61.06 653 LYS A O 1
ATOM 5433 N N . GLN A 1 654 ? 20.934 3.866 5.983 1.00 52.47 654 GLN A N 1
ATOM 5434 C CA . GLN A 1 654 ? 21.800 3.245 4.971 1.00 52.47 654 GLN A CA 1
ATOM 5435 C C . GLN A 1 654 ? 21.169 1.943 4.460 1.00 52.47 654 GLN A C 1
ATOM 5437 O O . GLN A 1 654 ? 20.538 1.256 5.270 1.00 52.47 654 GLN A O 1
ATOM 5442 N N . PRO A 1 655 ? 21.320 1.610 3.162 1.00 54.22 655 PRO A N 1
ATOM 5443 C CA . PRO A 1 655 ? 20.792 0.368 2.620 1.00 54.22 655 PRO A CA 1
ATOM 5444 C C . PRO A 1 655 ? 21.316 -0.781 3.478 1.00 54.22 655 PRO A C 1
ATOM 5446 O O . PRO A 1 655 ? 22.520 -1.040 3.516 1.00 54.22 655 PRO A O 1
ATOM 5449 N N . GLU A 1 656 ? 20.421 -1.419 4.235 1.00 47.47 656 GLU A N 1
ATOM 5450 C CA . GLU A 1 656 ? 20.772 -2.626 4.964 1.00 47.47 656 GLU A CA 1
ATOM 5451 C C . GLU A 1 656 ? 21.206 -3.644 3.913 1.00 47.47 656 GLU A C 1
ATOM 5453 O O . GLU A 1 656 ? 20.443 -3.970 3.002 1.00 47.47 656 GLU A O 1
ATOM 5458 N N . ILE A 1 657 ? 22.459 -4.092 4.007 1.00 45.38 657 ILE A N 1
ATOM 5459 C CA . ILE A 1 657 ? 22.959 -5.203 3.205 1.00 45.38 657 ILE A CA 1
ATOM 5460 C C . ILE A 1 657 ? 22.014 -6.369 3.511 1.00 45.38 657 ILE A C 1
ATOM 5462 O O . ILE A 1 657 ? 21.915 -6.749 4.685 1.00 45.38 657 ILE A O 1
ATOM 5466 N N . PRO A 1 658 ? 21.277 -6.909 2.523 1.00 42.59 658 PRO A N 1
ATOM 5467 C CA . PRO A 1 658 ? 20.386 -8.025 2.770 1.00 42.59 658 PRO A CA 1
ATOM 5468 C C . PRO A 1 658 ? 21.158 -9.139 3.474 1.00 42.59 658 PRO A C 1
ATOM 5470 O O . PRO A 1 658 ? 22.262 -9.504 3.063 1.00 42.59 658 PRO A O 1
ATOM 5473 N N . SER A 1 659 ? 20.581 -9.671 4.550 1.00 36.16 659 SER A N 1
ATOM 5474 C CA . SER A 1 659 ? 21.068 -10.903 5.163 1.00 36.16 659 SER A CA 1
ATOM 5475 C C . SER A 1 659 ? 20.860 -12.029 4.156 1.00 36.16 659 SER A C 1
ATOM 5477 O O . SER A 1 659 ? 19.762 -12.556 4.043 1.00 36.16 659 SER A O 1
ATOM 5479 N N . SER A 1 660 ? 21.901 -12.291 3.364 1.00 34.38 660 SER A N 1
ATOM 5480 C CA . SER A 1 660 ? 22.183 -13.512 2.607 1.00 34.38 660 SER A CA 1
ATOM 5481 C C . SER A 1 660 ? 20.989 -14.456 2.402 1.00 34.38 660 SER A C 1
ATOM 5483 O O . SER A 1 660 ? 20.929 -15.521 3.016 1.00 34.38 660 SER A O 1
ATOM 5485 N N . VAL A 1 661 ? 20.085 -14.117 1.485 1.00 37.59 661 VAL A N 1
ATOM 5486 C CA . VAL A 1 661 ? 19.295 -15.137 0.790 1.00 37.59 661 VAL A CA 1
ATOM 5487 C C . VAL A 1 661 ? 20.003 -15.380 -0.540 1.00 37.59 661 VAL A C 1
ATOM 5489 O O . VAL A 1 661 ? 19.780 -14.710 -1.535 1.00 37.59 661 VAL A O 1
ATOM 5492 N N . SER A 1 662 ? 20.951 -16.318 -0.507 1.00 37.72 662 SER A N 1
ATOM 5493 C CA . SER A 1 662 ? 21.697 -16.866 -1.649 1.00 37.72 662 SER A CA 1
ATOM 5494 C C . SER A 1 662 ? 22.469 -15.868 -2.536 1.00 37.72 662 SER A C 1
ATOM 5496 O O . SER A 1 662 ? 22.062 -15.528 -3.641 1.00 37.72 662 SER A O 1
ATOM 5498 N N . ALA A 1 663 ? 23.709 -15.550 -2.151 1.00 41.09 663 ALA A N 1
ATOM 5499 C CA . ALA A 1 663 ? 24.706 -14.975 -3.068 1.00 41.09 663 ALA A CA 1
ATOM 5500 C C . ALA A 1 663 ? 25.013 -15.865 -4.306 1.00 41.09 663 ALA A C 1
ATOM 5502 O O . ALA A 1 663 ? 25.831 -15.494 -5.141 1.00 41.09 663 ALA A O 1
ATOM 5503 N N . SER A 1 664 ? 24.388 -17.045 -4.428 1.00 46.09 664 SER A N 1
ATOM 5504 C CA . SER A 1 664 ? 24.580 -18.002 -5.519 1.00 46.09 664 SER A CA 1
ATOM 5505 C C . SER A 1 664 ? 23.565 -17.895 -6.666 1.00 46.09 664 SER A C 1
ATOM 5507 O O . SER A 1 664 ? 23.790 -18.536 -7.687 1.00 46.09 664 SER A O 1
ATOM 5509 N N . SER A 1 665 ? 22.458 -17.151 -6.521 1.00 56.62 665 SER A N 1
ATOM 5510 C CA . SER A 1 665 ? 21.378 -17.102 -7.531 1.00 56.62 665 SER A CA 1
ATOM 5511 C C . SER A 1 665 ? 21.303 -15.790 -8.321 1.00 56.62 665 SER A C 1
ATOM 5513 O O . SER A 1 665 ? 20.730 -15.768 -9.409 1.00 56.62 665 SER A O 1
ATOM 5515 N N . VAL A 1 666 ? 21.908 -14.706 -7.824 1.00 69.25 666 VAL A N 1
ATOM 5516 C CA . VAL A 1 666 ? 21.931 -13.416 -8.528 1.00 69.25 666 VAL A CA 1
ATOM 5517 C C . VAL A 1 666 ? 22.951 -13.476 -9.675 1.00 69.25 666 VAL A C 1
ATOM 5519 O O . VAL A 1 666 ? 24.125 -13.764 -9.420 1.00 69.25 666 VAL A O 1
ATOM 5522 N N . PRO A 1 667 ? 22.557 -13.190 -10.930 1.00 70.06 667 PRO A N 1
ATOM 5523 C CA . PRO A 1 667 ? 23.478 -13.177 -12.061 1.00 70.06 667 PRO A CA 1
ATOM 5524 C C . PRO A 1 667 ? 24.673 -12.256 -11.838 1.00 70.06 667 PRO A C 1
ATOM 5526 O O . PRO A 1 667 ? 24.491 -11.135 -11.375 1.00 70.06 667 PRO A O 1
ATOM 5529 N N . LYS A 1 668 ? 25.886 -12.697 -12.189 1.00 78.81 668 LYS A N 1
ATOM 5530 C CA . LYS A 1 668 ? 27.076 -11.840 -12.147 1.00 78.81 668 LYS A CA 1
ATOM 5531 C C . LYS A 1 668 ? 27.168 -11.004 -13.423 1.00 78.81 668 LYS A C 1
ATOM 5533 O O . LYS A 1 668 ? 27.278 -11.569 -14.510 1.00 78.81 668 LYS A O 1
ATOM 5538 N N . GLY A 1 669 ? 27.176 -9.683 -13.275 1.00 79.81 669 GLY A N 1
ATOM 5539 C CA . GLY A 1 669 ? 27.117 -8.748 -14.394 1.00 79.81 669 GLY A CA 1
ATOM 5540 C C . GLY A 1 669 ? 25.756 -8.747 -15.094 1.00 79.81 669 GLY A C 1
ATOM 5541 O O . GLY A 1 669 ? 24.848 -9.515 -14.768 1.00 79.81 669 GLY A O 1
ATOM 5542 N N . ARG A 1 670 ? 25.597 -7.844 -16.057 1.00 83.44 670 ARG A N 1
ATOM 5543 C CA . ARG A 1 670 ? 24.365 -7.719 -16.836 1.00 83.44 670 ARG A CA 1
ATOM 5544 C C . ARG A 1 670 ? 24.221 -8.869 -17.839 1.00 83.44 670 ARG A C 1
ATOM 5546 O O . ARG A 1 670 ? 25.109 -9.064 -18.667 1.00 83.44 670 ARG A O 1
ATOM 5553 N N . GLN A 1 671 ? 23.097 -9.597 -17.814 1.00 80.94 671 GLN A N 1
ATOM 5554 C CA . GLN A 1 671 ? 22.857 -10.705 -18.757 1.00 80.94 671 GLN A CA 1
ATOM 5555 C C . GLN A 1 671 ? 22.276 -10.249 -20.105 1.00 80.94 671 GLN A C 1
ATOM 5557 O O . GLN A 1 671 ? 22.300 -11.001 -21.079 1.00 80.94 671 GLN A O 1
ATOM 5562 N N . THR A 1 672 ? 21.739 -9.031 -20.163 1.00 78.94 672 THR A N 1
ATOM 5563 C CA . THR A 1 672 ? 21.102 -8.432 -21.342 1.00 78.94 672 THR A CA 1
ATOM 5564 C C . THR A 1 672 ? 21.973 -7.356 -22.005 1.00 78.94 672 THR A C 1
ATOM 5566 O O . THR A 1 672 ? 22.720 -6.643 -21.342 1.00 78.94 672 THR A O 1
ATOM 5569 N N . GLY A 1 673 ? 21.867 -7.189 -23.328 1.00 74.88 673 GLY A N 1
ATOM 5570 C CA . GLY A 1 673 ? 22.762 -6.311 -24.105 1.00 74.88 673 GLY A CA 1
ATOM 5571 C C . GLY A 1 673 ? 23.840 -7.090 -24.870 1.00 74.88 673 GLY A C 1
ATOM 5572 O O . GLY A 1 673 ? 23.945 -8.307 -24.729 1.00 74.88 673 GLY A O 1
ATOM 5573 N N . SER A 1 674 ? 24.610 -6.425 -25.739 1.00 77.81 674 SER A N 1
ATOM 5574 C CA . SER A 1 674 ? 25.779 -7.056 -26.375 1.00 77.81 674 SER A CA 1
ATOM 5575 C C . SER A 1 674 ? 26.998 -6.995 -25.454 1.00 77.81 674 SER A C 1
ATOM 5577 O O . SER A 1 674 ? 27.121 -6.060 -24.663 1.00 77.81 674 SER A O 1
ATOM 5579 N N . ALA A 1 675 ? 27.918 -7.955 -25.576 1.00 76.94 675 ALA A N 1
ATOM 5580 C CA . ALA A 1 675 ? 29.112 -8.021 -24.731 1.00 76.94 675 ALA A CA 1
ATOM 5581 C C . ALA A 1 675 ? 30.006 -6.776 -24.875 1.00 76.94 675 ALA A C 1
ATOM 5583 O O . ALA A 1 675 ? 30.555 -6.280 -23.893 1.00 76.94 675 ALA A O 1
ATOM 5584 N N . GLU A 1 676 ? 30.132 -6.229 -26.087 1.00 78.38 676 GLU A N 1
ATOM 5585 C CA . GLU A 1 676 ? 30.879 -4.990 -26.319 1.00 78.38 676 GLU A CA 1
ATOM 5586 C C . GLU A 1 676 ? 30.207 -3.801 -25.629 1.00 78.38 676 GLU A C 1
ATOM 5588 O O . GLU A 1 676 ? 30.885 -2.959 -25.037 1.00 78.38 676 GLU A O 1
ATOM 5593 N N . TRP A 1 677 ? 28.873 -3.738 -25.679 1.00 80.00 677 TRP A N 1
ATOM 5594 C CA . TRP A 1 677 ? 28.103 -2.648 -25.094 1.00 80.00 677 TRP A CA 1
ATOM 5595 C C . TRP A 1 677 ? 28.141 -2.696 -23.563 1.00 80.00 677 TRP A C 1
ATOM 5597 O O . TRP A 1 677 ? 28.453 -1.680 -22.940 1.00 80.00 677 TRP A O 1
ATOM 5607 N N . THR A 1 678 ? 27.925 -3.865 -22.950 1.00 78.94 678 THR A N 1
ATOM 5608 C CA . THR A 1 678 ? 27.982 -4.029 -21.487 1.00 78.94 678 THR A CA 1
ATOM 5609 C C . THR A 1 678 ? 29.382 -3.738 -20.954 1.00 78.94 678 THR A C 1
ATOM 5611 O O . THR A 1 678 ? 29.528 -2.959 -20.010 1.00 78.94 678 THR A O 1
ATOM 5614 N N . LYS A 1 679 ? 30.428 -4.240 -21.621 1.00 80.62 679 LYS A N 1
ATOM 5615 C CA . LYS A 1 679 ? 31.824 -3.948 -21.273 1.00 80.62 679 LYS A CA 1
ATOM 5616 C C . LYS A 1 679 ? 32.172 -2.467 -21.418 1.00 80.62 679 LYS A C 1
ATOM 5618 O O . LYS A 1 679 ? 32.832 -1.913 -20.544 1.00 80.62 679 LYS A O 1
ATOM 5623 N N . SER A 1 680 ? 31.708 -1.795 -22.479 1.00 81.38 680 SER A N 1
ATOM 5624 C CA . SER A 1 680 ? 31.963 -0.356 -22.680 1.00 81.38 680 SER A CA 1
ATOM 5625 C C . SER A 1 680 ? 31.390 0.520 -21.562 1.00 81.38 680 SER A C 1
ATOM 5627 O O . SER A 1 680 ? 31.909 1.601 -21.287 1.00 81.38 680 SER A O 1
ATOM 5629 N N . ARG A 1 681 ? 30.342 0.032 -20.892 1.00 80.31 681 ARG A N 1
ATOM 5630 C CA . ARG A 1 681 ? 29.695 0.689 -19.755 1.00 80.31 681 ARG A CA 1
ATOM 5631 C C . ARG A 1 681 ? 30.228 0.217 -18.402 1.00 80.31 681 ARG A C 1
ATOM 5633 O O . ARG A 1 681 ? 29.822 0.759 -17.378 1.00 80.31 681 ARG A O 1
ATOM 5640 N N . GLY A 1 682 ? 31.137 -0.761 -18.400 1.00 78.44 682 GLY A N 1
ATOM 5641 C CA . GLY A 1 682 ? 31.640 -1.412 -17.194 1.00 78.44 682 GLY A CA 1
ATOM 5642 C C . GLY A 1 682 ? 30.564 -2.198 -16.447 1.00 78.44 682 GLY A C 1
ATOM 5643 O O . GLY A 1 682 ? 30.681 -2.323 -15.239 1.00 78.44 682 GLY A O 1
ATOM 5644 N N . GLU A 1 683 ? 29.522 -2.666 -17.150 1.00 83.19 683 GLU A N 1
ATOM 5645 C CA . GLU A 1 683 ? 28.346 -3.368 -16.604 1.00 83.19 683 GLU A CA 1
ATOM 5646 C C . GLU A 1 683 ? 28.473 -4.912 -16.659 1.00 83.19 683 GLU A C 1
ATOM 5648 O O . GLU A 1 683 ? 27.520 -5.638 -16.378 1.00 83.19 683 GLU A O 1
ATOM 5653 N N . ASP A 1 684 ? 29.641 -5.445 -17.033 1.00 79.56 684 ASP A N 1
ATOM 5654 C CA . ASP A 1 684 ? 29.894 -6.883 -17.240 1.00 79.56 684 ASP A CA 1
ATOM 5655 C C . ASP A 1 684 ? 30.242 -7.658 -15.950 1.00 79.56 684 ASP A C 1
ATOM 5657 O O . ASP A 1 684 ? 30.478 -8.866 -15.994 1.00 79.56 684 ASP A O 1
ATOM 5661 N N . GLY A 1 685 ? 30.268 -6.982 -14.795 1.00 73.50 685 GLY A N 1
ATOM 5662 C CA . GLY A 1 685 ? 30.585 -7.589 -13.497 1.00 73.50 685 GLY A CA 1
ATOM 5663 C C . GLY A 1 685 ? 32.073 -7.895 -13.291 1.00 73.50 685 GLY A C 1
ATOM 5664 O O . GLY A 1 685 ? 32.422 -8.709 -12.429 1.00 73.50 685 GLY A O 1
ATOM 5665 N N . SER A 1 686 ? 32.954 -7.279 -14.088 1.00 70.19 686 SER A N 1
ATOM 5666 C CA . SER A 1 686 ? 34.416 -7.388 -13.950 1.00 70.19 686 SER A CA 1
ATOM 5667 C C . SER A 1 686 ? 35.033 -6.400 -12.945 1.00 70.19 686 SER A C 1
ATOM 5669 O O . SER A 1 686 ? 36.244 -6.446 -12.722 1.00 70.19 686 SER A O 1
ATOM 5671 N N . SER A 1 687 ? 34.213 -5.528 -12.347 1.00 53.44 687 SER A N 1
ATOM 5672 C CA . SER A 1 687 ? 34.622 -4.457 -11.427 1.00 53.44 687 SER A CA 1
ATOM 5673 C C . SER A 1 687 ? 34.746 -4.869 -9.969 1.00 53.44 687 SER A C 1
ATOM 5675 O O . SER A 1 687 ? 33.850 -5.608 -9.504 1.00 53.44 687 SER A O 1
#